Protein AF-A0A974PMJ9-F1 (afdb_monomer_lite)

Organism: NCBI:txid2528964

Foldseek 3Di:
DFLVVVVVVQPPDPPPPCPPPDDQDFDAAPDFLDQPDLSQWFKEKEFEQAQFFKWKKKKQDFQQAFAAPGDAADLLCCRNVVNSPQRAGEHFMKIWTWCLPNGQHHGAMWMKIDGQKFAFDDDPPCNYPRIGGRFPWIKMKMDRFSLLVCQQCVVFVVDPNWQTDGDVSGGYDMATDDDDDRHPGDRVRTTMGTADQDVLGHSGHNLRAIWMKIWHQWDFDHVVVVRGTRDRWIKIFGDPAFKDFFFKWKDFADPDLLFFIFTFQAARVLLLVLVCVQQVADPQRDQATLAKWFDQDQDPVVRATSRNRGGIMHGFLLNVLVCLLDVCSHPVDPPDGRIHDADVVRDLVSHRNLSNLLLVLLCLLAPPPNPPAPPPLNVLNPLQVVLQVVLLVLCCVQPDDPVFDDPQSQQDPPVRGGPSSSSSNCSLQQFGPFDQTPDDPGGDDCVSRPHGDDLQAFCPVRHCNVVSSVCLLVCCPQVVDDRSNHNTVQSCQRCPDVVVSHRNGLHASYDVCCSQSMDIGHHSYMYMYTRRCPPRSDNHHQFGAAADARLFFWAKEAEAAEPDPWFWAFKDWLDPDRPGGANDRRRDIHTDGLVRADPQRKIWTAIPVRDIAIKTQHFADPPDDTPDQGDDADAADPVQQDDCNGMGGDDPPQCQRSQWHFGFADDDVVVVDGTHTYTYTYHDD

Radius of gyration: 26.15 Å; chains: 1; bounding box: 67×54×85 Å

pLDDT: mean 83.74, std 14.85, range [25.0, 98.62]

Structure (mmCIF, N/CA/C/O backbone):
data_AF-A0A974PMJ9-F1
#
_entry.id   AF-A0A974PMJ9-F1
#
loop_
_atom_site.group_PDB
_atom_site.id
_atom_site.type_symbol
_atom_site.label_atom_id
_atom_site.label_alt_id
_atom_site.label_comp_id
_atom_site.label_asym_id
_atom_site.label_entity_id
_atom_site.label_seq_id
_atom_site.pdbx_PDB_ins_code
_atom_site.Cartn_x
_atom_site.Cartn_y
_atom_site.Cartn_z
_atom_site.occupancy
_atom_site.B_iso_or_equiv
_atom_site.auth_seq_id
_atom_site.auth_comp_id
_atom_site.auth_asym_id
_atom_site.auth_atom_id
_atom_site.pdbx_PDB_model_num
ATOM 1 N N . MET A 1 1 ? 7.672 10.305 19.015 1.00 33.34 1 MET A N 1
ATOM 2 C CA . MET A 1 1 ? 6.840 10.438 17.798 1.00 33.34 1 MET A CA 1
ATOM 3 C C . MET A 1 1 ? 6.333 9.052 17.461 1.00 33.34 1 MET A C 1
ATOM 5 O O . MET A 1 1 ? 7.142 8.137 17.442 1.00 33.34 1 MET A O 1
ATOM 9 N N . SER A 1 2 ? 5.028 8.879 17.260 1.00 25.70 2 SER A N 1
ATOM 10 C CA . SER A 1 2 ? 4.456 7.594 16.848 1.00 25.70 2 SER A CA 1
ATOM 11 C C . SER A 1 2 ? 5.084 7.100 15.539 1.00 25.70 2 SER A C 1
ATOM 13 O O . SER A 1 2 ? 5.298 7.917 14.642 1.00 25.70 2 SER A O 1
ATOM 15 N N . LEU A 1 3 ? 5.284 5.780 15.396 1.00 27.77 3 LEU A N 1
ATOM 16 C CA . LEU A 1 3 ? 5.570 5.104 14.118 1.00 27.77 3 LEU A CA 1
ATOM 17 C C . LEU A 1 3 ? 4.683 5.621 12.969 1.00 27.77 3 LEU A C 1
ATOM 19 O O . LEU A 1 3 ? 5.134 5.716 11.834 1.00 27.77 3 LEU A O 1
ATOM 23 N N . SER A 1 4 ? 3.448 6.030 13.276 1.00 28.48 4 SER A N 1
ATOM 24 C CA . SER A 1 4 ? 2.490 6.563 12.303 1.00 28.48 4 SER A CA 1
ATOM 25 C C . SER A 1 4 ? 2.822 7.975 11.804 1.00 28.48 4 SER A C 1
ATOM 27 O O . SER A 1 4 ? 2.380 8.345 10.727 1.00 28.48 4 SER A O 1
ATOM 29 N N . ALA A 1 5 ? 3.563 8.793 12.562 1.00 25.00 5 ALA A N 1
ATOM 30 C CA . ALA A 1 5 ? 3.736 10.221 12.268 1.00 25.00 5 ALA A CA 1
ATOM 31 C C . ALA A 1 5 ? 4.782 10.515 11.177 1.00 25.00 5 ALA A C 1
ATOM 33 O O . ALA A 1 5 ? 4.752 11.592 10.595 1.00 25.00 5 ALA A O 1
ATOM 34 N N . LEU A 1 6 ? 5.677 9.571 10.865 1.00 29.50 6 LEU A N 1
ATOM 35 C CA . LEU A 1 6 ? 6.638 9.722 9.762 1.00 29.50 6 LEU A CA 1
ATOM 36 C C . LEU A 1 6 ? 6.199 9.031 8.464 1.00 29.50 6 LEU A C 1
ATOM 38 O O . LEU A 1 6 ? 6.694 9.406 7.408 1.00 29.50 6 LEU A O 1
ATOM 42 N N . ALA A 1 7 ? 5.224 8.116 8.508 1.00 29.14 7 ALA A N 1
ATOM 43 C CA . ALA A 1 7 ? 4.474 7.728 7.308 1.00 29.14 7 ALA A CA 1
ATOM 44 C C . ALA A 1 7 ? 3.529 8.859 6.843 1.00 29.14 7 ALA A C 1
ATOM 46 O O . ALA A 1 7 ? 3.213 8.974 5.663 1.00 29.14 7 ALA A O 1
ATOM 47 N N . VAL A 1 8 ? 3.130 9.761 7.755 1.00 27.42 8 VAL A N 1
ATOM 48 C CA . VAL A 1 8 ? 2.312 10.947 7.432 1.00 27.42 8 VAL A CA 1
ATOM 49 C C . VAL A 1 8 ? 3.065 11.952 6.546 1.00 27.42 8 VAL A C 1
ATOM 51 O O . VAL A 1 8 ? 2.425 12.672 5.787 1.00 27.42 8 VAL A O 1
ATOM 54 N N . ALA A 1 9 ? 4.404 11.964 6.551 1.00 25.33 9 ALA A N 1
ATOM 55 C CA . ALA A 1 9 ? 5.191 12.898 5.739 1.00 25.33 9 ALA A CA 1
ATOM 56 C C . ALA A 1 9 ? 5.302 12.515 4.246 1.00 25.33 9 ALA A C 1
ATOM 58 O O . ALA A 1 9 ? 5.808 13.312 3.460 1.00 25.33 9 ALA A O 1
ATOM 59 N N . SER A 1 10 ? 4.805 11.343 3.832 1.00 27.66 10 SER A N 1
ATOM 60 C CA . SER A 1 10 ? 4.672 10.968 2.413 1.00 27.66 10 SER A CA 1
ATOM 61 C C . SER A 1 10 ? 3.227 10.689 1.977 1.00 27.66 10 SER A C 1
ATOM 63 O O . SER A 1 10 ? 2.996 10.401 0.809 1.00 27.66 10 SER A O 1
ATOM 65 N N . LEU A 1 11 ? 2.243 10.840 2.873 1.00 28.69 11 LEU A N 1
ATOM 66 C CA . LEU A 1 11 ? 0.809 10.731 2.553 1.00 28.69 11 LEU A CA 1
ATOM 67 C C . LEU A 1 11 ? 0.179 12.059 2.090 1.00 28.69 11 LEU A C 1
ATOM 69 O O . LEU A 1 11 ? -0.988 12.095 1.702 1.00 28.69 11 LEU A O 1
ATOM 73 N N . SER A 1 12 ? 0.936 13.161 2.051 1.00 25.16 12 SER A N 1
ATOM 74 C CA . SER A 1 12 ? 0.500 14.427 1.446 1.00 25.16 12 SER A CA 1
ATOM 75 C C . SER A 1 12 ? 0.789 14.456 -0.052 1.00 25.16 12 SER A C 1
ATOM 77 O O . SER A 1 12 ? 1.528 15.294 -0.558 1.00 25.16 12 SER A O 1
ATOM 79 N N . THR A 1 13 ? 0.245 13.476 -0.748 1.00 29.31 13 THR A N 1
ATOM 80 C CA . THR A 1 13 ? -0.322 13.562 -2.087 1.00 29.31 13 THR A CA 1
ATOM 81 C C . THR A 1 13 ? -0.746 12.132 -2.365 1.00 29.31 13 THR A C 1
ATOM 83 O O . THR A 1 13 ? 0.064 11.284 -2.720 1.00 29.31 13 THR A O 1
ATOM 86 N N . PHE A 1 14 ? -2.053 11.872 -2.311 1.00 32.31 14 PHE A N 1
ATOM 87 C CA . PHE A 1 14 ? -2.606 11.149 -3.442 1.00 32.31 14 PHE A CA 1
ATOM 88 C C . PHE A 1 14 ? -2.169 11.980 -4.649 1.00 32.31 14 PHE A C 1
ATOM 90 O O . PHE A 1 14 ? -2.855 12.916 -5.060 1.00 32.31 14 PHE A O 1
ATOM 97 N N . ALA A 1 15 ? -0.981 11.693 -5.183 1.00 27.45 15 ALA A N 1
ATOM 98 C CA . ALA A 1 15 ? -0.789 11.776 -6.598 1.00 27.45 15 ALA A CA 1
ATOM 99 C C . ALA A 1 15 ? -1.815 10.760 -7.075 1.00 27.45 15 ALA A C 1
ATOM 101 O O . ALA A 1 15 ? -1.543 9.572 -7.227 1.00 27.45 15 ALA A O 1
ATOM 102 N N . SER A 1 16 ? -3.057 11.249 -7.218 1.00 29.22 16 SER A N 1
ATOM 103 C CA . SER A 1 16 ? -3.923 10.836 -8.290 1.00 29.22 16 SER A CA 1
ATOM 104 C C . SER A 1 16 ? -2.959 10.492 -9.391 1.00 29.22 16 SER A C 1
ATOM 106 O O . SER A 1 16 ? -2.152 11.363 -9.746 1.00 29.22 16 SER A O 1
ATOM 108 N N . VAL A 1 17 ? -2.975 9.241 -9.844 1.00 27.73 17 VAL A N 1
ATOM 109 C CA . VAL A 1 17 ? -2.423 8.934 -11.146 1.00 27.73 17 VAL A CA 1
ATOM 110 C C . VAL A 1 17 ? -2.907 10.095 -11.987 1.00 27.73 17 VAL A C 1
ATOM 112 O O . VAL A 1 17 ? -4.110 10.249 -12.219 1.00 27.73 17 VAL A O 1
ATOM 115 N N . ALA A 1 18 ? -1.986 10.980 -12.342 1.00 28.00 18 ALA A N 1
ATOM 116 C CA . ALA A 1 18 ? -2.193 11.886 -13.422 1.00 28.00 18 ALA A CA 1
ATOM 117 C C . ALA A 1 18 ? -2.101 10.964 -14.643 1.00 28.00 18 ALA A C 1
ATOM 119 O O . ALA A 1 18 ? -1.227 11.109 -15.484 1.00 28.00 18 ALA A O 1
ATOM 120 N N . ASN A 1 19 ? -3.048 10.016 -14.763 1.00 28.28 19 ASN A N 1
ATOM 121 C CA . ASN A 1 19 ? -3.855 9.988 -15.959 1.00 28.28 19 ASN A CA 1
ATOM 122 C C . ASN A 1 19 ? -4.137 11.454 -16.167 1.00 28.28 19 ASN A C 1
ATOM 124 O O . ASN A 1 19 ? -4.793 12.046 -15.302 1.00 28.28 19 ASN A O 1
ATOM 128 N N . ALA A 1 20 ? -3.445 12.034 -17.150 1.00 31.94 20 ALA A N 1
ATOM 129 C CA . ALA A 1 20 ? -3.563 13.425 -17.518 1.00 31.94 20 ALA A CA 1
ATOM 130 C C . ALA A 1 20 ? -4.983 13.848 -17.167 1.00 31.94 20 ALA A C 1
ATOM 132 O O . ALA A 1 20 ? -5.931 13.185 -17.597 1.00 31.94 20 ALA A O 1
ATOM 133 N N . ALA A 1 21 ? -5.118 14.811 -16.253 1.00 35.41 21 ALA A N 1
ATOM 134 C CA . ALA A 1 21 ? -6.403 15.404 -15.947 1.00 35.41 21 ALA A CA 1
ATOM 135 C C . ALA A 1 21 ? -6.834 16.155 -17.215 1.00 35.41 21 ALA A C 1
ATOM 137 O O . ALA A 1 21 ? -6.768 17.373 -17.285 1.00 35.41 21 ALA A O 1
ATOM 138 N N . GLU A 1 22 ? -7.157 15.398 -18.261 1.00 41.56 22 GLU A N 1
ATOM 139 C CA . GLU A 1 22 ? -7.994 15.796 -19.363 1.00 41.56 22 GLU A CA 1
ATOM 140 C C . GLU A 1 22 ? -9.309 16.185 -18.711 1.00 41.56 22 GLU A C 1
ATOM 142 O O . GLU A 1 22 ? -9.918 15.349 -18.042 1.00 41.56 22 GLU A O 1
ATOM 147 N N . ASP A 1 23 ? -9.645 17.470 -18.819 1.00 51.12 23 ASP A N 1
ATOM 148 C CA . ASP A 1 23 ? -10.961 18.109 -18.731 1.00 51.12 23 ASP A CA 1
ATOM 149 C C . ASP A 1 23 ? -12.132 17.220 -18.271 1.00 51.12 23 ASP A C 1
ATOM 151 O O . ASP A 1 23 ? -13.152 17.095 -18.953 1.00 51.12 23 ASP A O 1
ATOM 155 N N . LYS A 1 24 ? -12.042 16.603 -17.087 1.00 59.19 24 LYS A N 1
ATOM 156 C CA . LYS A 1 24 ? -13.199 15.938 -16.498 1.00 59.19 24 LYS A CA 1
ATOM 157 C C . LYS A 1 24 ? -14.135 17.042 -16.020 1.00 59.19 24 LYS A C 1
ATOM 159 O O . LYS A 1 24 ? -13.721 17.848 -15.179 1.00 59.19 24 LYS A O 1
ATOM 164 N N . PRO A 1 25 ? -15.375 17.114 -16.534 1.00 73.19 25 PRO A N 1
ATOM 165 C CA . PRO A 1 25 ? -16.321 18.117 -16.082 1.00 73.19 25 PRO A CA 1
ATOM 166 C C . PRO A 1 25 ? -16.543 17.946 -14.578 1.00 73.19 25 PRO A C 1
ATOM 168 O O . PRO A 1 25 ? -16.675 16.827 -14.080 1.00 73.19 25 PRO A O 1
ATOM 171 N N . GLY A 1 26 ? -16.547 19.063 -13.851 1.00 80.31 26 GLY A N 1
ATOM 172 C CA . GLY A 1 26 ? -16.771 19.045 -12.412 1.00 80.31 26 GLY A CA 1
ATOM 173 C C . GLY A 1 26 ? -18.126 18.435 -12.063 1.00 80.31 26 GLY A C 1
ATOM 174 O O . GLY A 1 26 ? -19.125 18.689 -12.736 1.00 80.31 26 GLY A O 1
ATOM 175 N N . ILE A 1 27 ? -18.160 17.645 -10.995 1.00 85.25 27 ILE A N 1
ATOM 176 C CA . ILE A 1 27 ? -19.386 17.038 -10.477 1.00 85.25 27 ILE A CA 1
ATOM 177 C C . ILE A 1 27 ? -20.014 17.995 -9.461 1.00 85.25 27 ILE A C 1
ATOM 179 O O . ILE A 1 27 ? -19.331 18.538 -8.589 1.00 85.25 27 ILE A O 1
ATOM 183 N N . ALA A 1 28 ? -21.325 18.207 -9.575 1.00 83.00 28 ALA A N 1
ATOM 184 C CA . ALA A 1 28 ? -22.074 18.984 -8.598 1.00 83.00 28 ALA A CA 1
ATOM 185 C C . ALA A 1 28 ? -22.204 18.205 -7.277 1.00 83.00 28 ALA A C 1
ATOM 187 O O . ALA A 1 28 ? -22.430 16.992 -7.299 1.00 83.00 28 ALA A O 1
ATOM 188 N N . PRO A 1 29 ? -22.089 18.875 -6.123 1.00 80.50 29 PRO A N 1
ATOM 189 C CA . PRO A 1 29 ? -22.252 18.201 -4.850 1.00 80.50 29 PRO A CA 1
ATOM 190 C C . PRO A 1 29 ? -23.703 17.740 -4.621 1.00 80.50 29 PRO A C 1
ATOM 192 O O . PRO A 1 29 ? -24.608 18.542 -4.864 1.00 80.50 29 PRO A O 1
ATOM 195 N N . PRO A 1 30 ? -23.970 16.507 -4.124 1.00 78.44 30 PRO A N 1
ATOM 196 C CA . PRO A 1 30 ? -25.289 16.162 -3.609 1.00 78.44 30 PRO A CA 1
ATOM 197 C C . PRO A 1 30 ? -25.786 17.151 -2.553 1.00 78.44 30 PRO A C 1
ATOM 199 O O . PRO A 1 30 ? -25.034 17.643 -1.707 1.00 78.44 30 PRO A O 1
ATOM 202 N N . ASN A 1 31 ? -27.086 17.434 -2.607 1.00 79.94 31 ASN A N 1
ATOM 203 C CA . ASN A 1 31 ? -27.735 18.350 -1.683 1.00 79.94 31 ASN A CA 1
ATOM 204 C C . ASN A 1 31 ? -28.024 17.642 -0.351 1.00 79.94 31 ASN A C 1
ATOM 206 O O . ASN A 1 31 ? -28.977 16.880 -0.250 1.00 79.94 31 ASN A O 1
ATOM 210 N N . CYS A 1 32 ? -27.208 17.909 0.670 1.00 78.56 32 CYS A N 1
ATOM 211 C CA . CYS A 1 32 ? -27.270 17.224 1.966 1.00 78.56 32 CYS A CA 1
ATOM 212 C C . CYS A 1 32 ? -27.971 18.020 3.064 1.00 78.56 32 CYS A C 1
ATOM 214 O O . CYS A 1 32 ? -27.497 18.093 4.200 1.00 78.56 32 CYS A O 1
ATOM 216 N N . THR A 1 33 ? -29.110 18.624 2.722 1.00 68.31 33 THR A N 1
ATOM 217 C CA . THR A 1 33 ? -29.918 19.400 3.668 1.00 68.31 33 THR A CA 1
ATOM 218 C C . THR A 1 33 ? -30.803 18.540 4.570 1.00 68.31 33 THR A C 1
ATOM 220 O O . THR A 1 33 ? -31.127 18.997 5.667 1.00 68.31 33 THR A O 1
ATOM 223 N N . ALA A 1 34 ? -31.170 17.309 4.175 1.00 67.19 34 ALA A N 1
ATOM 224 C CA . ALA A 1 34 ? -31.968 16.419 5.020 1.00 67.19 34 ALA A CA 1
ATOM 225 C C . ALA A 1 34 ? -31.144 15.233 5.584 1.00 67.19 34 ALA A C 1
ATOM 227 O O . ALA A 1 34 ? -30.323 14.641 4.882 1.00 67.19 34 ALA A O 1
ATOM 228 N N . PRO A 1 35 ? -31.390 14.789 6.836 1.00 63.84 35 PRO A N 1
ATOM 229 C CA . PRO A 1 35 ? -30.637 13.695 7.478 1.00 63.84 35 PRO A CA 1
ATOM 230 C C . PRO A 1 35 ? -30.739 12.307 6.809 1.00 63.84 35 PRO A C 1
ATOM 232 O O . PRO A 1 35 ? -30.082 11.355 7.241 1.00 63.84 35 PRO A O 1
ATOM 235 N N . ASN A 1 36 ? -31.606 12.145 5.805 1.00 68.75 36 ASN A N 1
ATOM 236 C CA . ASN A 1 36 ? -31.939 10.856 5.192 1.00 68.75 36 ASN A CA 1
ATOM 237 C C . ASN A 1 36 ? -31.764 10.822 3.668 1.00 68.75 36 ASN A C 1
ATOM 239 O O . ASN A 1 36 ? -32.144 9.825 3.051 1.00 68.75 36 ASN A O 1
ATOM 243 N N . ASP A 1 37 ? -31.164 11.851 3.072 1.00 77.50 37 ASP A N 1
ATOM 244 C CA . ASP A 1 37 ? -30.918 11.885 1.631 1.00 77.50 37 ASP A CA 1
ATOM 245 C C . ASP A 1 37 ? -29.908 10.799 1.252 1.00 77.50 37 ASP A C 1
ATOM 247 O O . ASP A 1 37 ? -28.755 10.826 1.675 1.00 77.50 37 ASP A O 1
ATOM 251 N N . LYS A 1 38 ? -30.346 9.796 0.480 1.00 78.38 38 LYS A N 1
ATOM 252 C CA . LYS A 1 38 ? -29.521 8.618 0.151 1.00 78.38 38 LYS A CA 1
ATOM 253 C C . LYS A 1 38 ? -28.224 8.986 -0.567 1.00 78.38 38 LYS A C 1
ATOM 255 O O . LYS A 1 38 ? -27.215 8.327 -0.351 1.00 78.38 38 LYS A O 1
ATOM 260 N N . GLU A 1 39 ? -28.251 10.037 -1.377 1.00 82.62 39 GLU A N 1
ATOM 261 C CA . GLU A 1 39 ? -27.092 10.538 -2.127 1.00 82.62 39 GLU A CA 1
ATOM 262 C C . GLU A 1 39 ? -25.995 11.107 -1.216 1.00 82.62 39 GLU A C 1
ATOM 264 O O . GLU A 1 39 ? -24.835 11.183 -1.610 1.00 82.62 39 GLU A O 1
ATOM 269 N N . CYS A 1 40 ? -26.340 11.439 0.030 1.00 87.88 40 CYS A N 1
ATOM 270 C CA . CYS A 1 40 ? -25.416 11.963 1.031 1.00 87.88 40 CYS A CA 1
ATOM 271 C C . CYS A 1 40 ? -24.707 10.883 1.831 1.00 87.88 40 CYS A C 1
ATOM 273 O O . CYS A 1 40 ? -23.976 11.213 2.763 1.00 87.88 40 CYS A O 1
ATOM 275 N N . TYR A 1 41 ? -24.940 9.609 1.517 1.00 92.56 41 TYR A N 1
ATOM 276 C CA . TYR A 1 41 ? -24.408 8.492 2.272 1.00 92.56 41 TYR A CA 1
ATOM 277 C C . TYR A 1 41 ? -23.743 7.457 1.379 1.00 92.56 41 TYR A C 1
ATOM 279 O O . TYR A 1 41 ? -24.242 7.102 0.313 1.00 92.56 41 TYR A O 1
ATOM 287 N N . LYS A 1 42 ? -22.665 6.881 1.901 1.00 94.62 42 LYS A N 1
ATOM 288 C CA . LYS A 1 42 ? -22.094 5.630 1.406 1.00 94.62 42 LYS A CA 1
ATOM 289 C C . LYS A 1 42 ? -21.959 4.634 2.544 1.00 94.62 42 LYS A C 1
ATOM 291 O O . LYS A 1 42 ? -21.797 5.012 3.700 1.00 94.62 42 LYS A O 1
ATOM 296 N N . GLU A 1 43 ? -22.082 3.354 2.232 1.00 96.00 43 GLU A N 1
ATOM 297 C CA . GLU A 1 43 ? -22.039 2.282 3.227 1.00 96.00 43 GLU A CA 1
ATOM 298 C C . GLU A 1 43 ? -20.605 1.766 3.419 1.00 96.00 43 GLU A C 1
ATOM 300 O O . GLU A 1 43 ? -19.891 1.521 2.454 1.00 96.00 43 GLU A O 1
ATOM 305 N N . ILE A 1 44 ? -20.191 1.536 4.663 1.00 98.00 44 ILE A N 1
ATOM 306 C CA . ILE A 1 44 ? -19.071 0.650 4.991 1.00 98.00 44 ILE A CA 1
ATOM 307 C C . ILE A 1 44 ? -19.634 -0.605 5.635 1.00 98.00 44 ILE A C 1
ATOM 309 O O . ILE A 1 44 ? -20.282 -0.537 6.681 1.00 98.00 44 ILE A O 1
ATOM 313 N N . ARG A 1 45 ? -19.377 -1.750 5.008 1.00 97.94 45 ARG A N 1
ATOM 314 C CA . ARG A 1 45 ? -19.862 -3.062 5.429 1.00 97.94 45 ARG A CA 1
ATOM 315 C C . ARG A 1 45 ? -18.698 -3.936 5.865 1.00 97.94 45 ARG A C 1
ATOM 317 O O . ARG A 1 45 ? -17.887 -4.333 5.039 1.00 97.94 45 ARG A O 1
ATOM 324 N N . ILE A 1 46 ? -18.641 -4.279 7.145 1.00 98.62 46 ILE A N 1
ATOM 325 C CA . ILE A 1 46 ? -17.607 -5.157 7.702 1.00 98.62 46 ILE A CA 1
ATOM 326 C C . ILE A 1 46 ? -18.218 -6.536 7.930 1.00 98.62 46 ILE A C 1
ATOM 328 O O . ILE A 1 46 ? -19.149 -6.673 8.722 1.00 98.62 46 ILE A O 1
ATOM 332 N N . VAL A 1 47 ? -17.703 -7.550 7.241 1.00 98.38 47 VAL A N 1
ATOM 333 C CA . VAL A 1 47 ? -18.176 -8.938 7.289 1.00 98.38 47 VAL A CA 1
ATOM 334 C C . VAL A 1 47 ? -17.142 -9.793 8.011 1.00 98.38 47 VAL A C 1
ATOM 336 O O . VAL A 1 47 ? -15.980 -9.854 7.602 1.00 98.38 47 VAL A O 1
ATOM 339 N N . ASN A 1 48 ? -17.554 -10.464 9.087 1.00 98.62 48 ASN A N 1
ATOM 340 C CA . ASN A 1 48 ? -16.661 -11.314 9.863 1.00 98.62 48 ASN A CA 1
ATOM 341 C C . ASN A 1 48 ? -16.795 -12.787 9.448 1.00 98.62 48 ASN A C 1
ATOM 343 O O . ASN A 1 48 ? -17.720 -13.484 9.869 1.00 98.62 48 ASN A O 1
ATOM 347 N N . ASN A 1 49 ? -15.819 -13.276 8.684 1.00 98.50 49 ASN A N 1
ATOM 348 C CA . ASN A 1 49 ? -15.728 -14.681 8.276 1.00 98.50 49 ASN A CA 1
ATOM 349 C C . ASN A 1 49 ? -14.786 -15.498 9.173 1.00 98.50 49 ASN A C 1
ATOM 351 O O . ASN A 1 49 ? -14.553 -16.681 8.926 1.00 98.50 49 ASN A O 1
ATOM 355 N N . THR A 1 50 ? -14.251 -14.881 10.227 1.00 97.69 50 THR A N 1
ATOM 356 C CA . THR A 1 50 ? -13.346 -15.523 11.179 1.00 97.69 50 THR A CA 1
ATOM 357 C C . THR A 1 50 ? -14.111 -16.376 12.198 1.00 97.69 50 THR A C 1
ATOM 359 O O . THR A 1 50 ? -15.334 -16.311 12.318 1.00 97.69 50 THR A O 1
ATOM 362 N N . ASN A 1 51 ? -13.378 -17.177 12.976 1.00 95.88 51 ASN A N 1
ATOM 363 C CA . ASN A 1 51 ? -13.938 -17.910 14.115 1.00 95.88 51 ASN A CA 1
ATOM 364 C C . ASN A 1 51 ? -13.998 -17.084 15.415 1.00 95.88 51 ASN A C 1
ATOM 366 O O . ASN A 1 51 ? -14.530 -17.571 16.410 1.00 95.88 51 ASN A O 1
ATOM 370 N N . ALA A 1 52 ? -13.459 -15.863 15.416 1.00 95.56 52 ALA A N 1
ATOM 371 C CA . ALA A 1 52 ? -13.399 -14.972 16.571 1.00 95.56 52 ALA A CA 1
ATOM 372 C C . ALA A 1 52 ? -14.326 -13.762 16.380 1.00 95.56 52 ALA A C 1
ATOM 374 O O . ALA A 1 52 ? -14.924 -13.577 15.321 1.00 95.56 52 ALA A O 1
ATOM 375 N N . THR A 1 53 ? -14.461 -12.931 17.410 1.00 97.94 53 THR A N 1
ATOM 376 C CA . THR A 1 53 ? -15.130 -11.631 17.288 1.00 97.94 53 THR A CA 1
ATOM 377 C C . THR A 1 53 ? -14.177 -10.624 16.653 1.00 97.94 53 THR A C 1
ATOM 379 O O . THR A 1 53 ? -13.020 -10.531 17.057 1.00 97.94 53 THR A O 1
ATOM 382 N N . VAL A 1 54 ? -14.674 -9.853 15.687 1.00 98.38 54 VAL A N 1
ATOM 383 C CA . VAL A 1 54 ? -13.945 -8.745 15.061 1.00 98.38 54 VAL A CA 1
ATOM 384 C C . VAL A 1 54 ? -14.484 -7.418 15.582 1.00 98.38 54 VAL A C 1
ATOM 386 O O . VAL A 1 54 ? -15.683 -7.265 15.817 1.00 98.38 54 VAL A O 1
ATOM 389 N N . TYR A 1 55 ? -13.596 -6.445 15.731 1.00 98.25 55 TYR A N 1
ATOM 390 C CA . TYR A 1 55 ? -13.911 -5.071 16.096 1.00 98.25 55 TYR A CA 1
ATOM 391 C C . TYR A 1 55 ? -13.360 -4.129 15.041 1.00 98.25 55 TYR A C 1
ATOM 393 O O . TYR A 1 55 ? -12.343 -4.425 14.408 1.00 98.25 55 TYR A O 1
ATOM 401 N N . ALA A 1 56 ? -14.013 -2.984 14.870 1.00 97.81 56 ALA A N 1
ATOM 402 C CA . ALA A 1 56 ? -13.600 -2.018 13.871 1.00 97.81 56 ALA A CA 1
ATOM 403 C C . ALA A 1 56 ? -13.672 -0.581 14.373 1.00 97.81 56 ALA A C 1
ATOM 405 O O . ALA A 1 56 ? -14.545 -0.206 15.161 1.00 97.81 56 ALA A O 1
ATOM 406 N N . ILE A 1 57 ? -12.760 0.224 13.844 1.00 96.31 57 ILE A N 1
ATOM 407 C CA . ILE A 1 57 ? -12.780 1.676 13.948 1.00 96.31 57 ILE A CA 1
ATOM 408 C C . ILE A 1 57 ? -12.782 2.242 12.535 1.00 96.31 57 ILE A C 1
ATOM 410 O O . ILE A 1 57 ? -11.914 1.887 11.741 1.00 96.31 57 ILE A O 1
ATOM 414 N N . ILE A 1 58 ? -13.712 3.147 12.242 1.00 96.38 58 ILE A N 1
ATOM 415 C CA . ILE A 1 58 ? -13.695 3.973 11.031 1.00 96.38 58 ILE A CA 1
ATOM 416 C C . ILE A 1 58 ? -13.169 5.354 11.423 1.00 96.38 58 ILE A C 1
ATOM 418 O O . ILE A 1 58 ? -13.678 5.960 12.365 1.00 96.38 58 ILE A O 1
ATOM 422 N N . GLN A 1 59 ? -12.162 5.848 10.712 1.00 92.81 59 GLN A N 1
ATOM 423 C CA . GLN A 1 59 ? -11.534 7.144 10.950 1.00 92.81 59 GLN A CA 1
ATOM 424 C C . GLN A 1 59 ? -11.912 8.148 9.859 1.00 92.81 59 GLN A C 1
ATOM 426 O O . GLN A 1 59 ? -11.661 7.882 8.688 1.00 92.81 59 GLN A O 1
ATOM 431 N N . GLY A 1 60 ? -12.405 9.319 10.263 1.00 89.38 60 GLY A N 1
ATOM 432 C CA . GLY A 1 60 ? -12.304 10.561 9.494 1.00 89.38 60 GLY A CA 1
ATOM 433 C C . GLY A 1 60 ? -10.991 11.253 9.857 1.00 89.38 60 GLY A C 1
ATOM 434 O O . GLY A 1 60 ? -10.694 11.423 11.044 1.00 89.38 60 GLY A O 1
ATOM 435 N N . SER A 1 61 ? -10.170 11.563 8.858 1.00 85.62 61 SER A N 1
ATOM 436 C CA . SER A 1 61 ? -8.783 11.985 9.069 1.00 85.62 61 SER A CA 1
ATOM 437 C C . SER A 1 61 ? -8.643 13.495 9.217 1.00 85.62 61 SER A C 1
ATOM 439 O O . SER A 1 61 ? -9.356 14.268 8.575 1.00 85.62 61 SER A O 1
ATOM 441 N N . ILE A 1 62 ? -7.653 13.904 10.009 1.00 82.88 62 ILE A N 1
ATOM 442 C CA . ILE A 1 62 ? -7.101 15.258 9.968 1.00 82.88 62 ILE A CA 1
ATOM 443 C C . ILE A 1 62 ? -6.712 15.634 8.529 1.00 82.88 62 ILE A C 1
ATOM 445 O O . ILE A 1 62 ? -6.144 14.820 7.799 1.00 82.88 62 ILE A O 1
ATOM 449 N N . GLN A 1 63 ? -6.983 16.878 8.127 1.00 77.62 63 GLN A N 1
ATOM 450 C CA . GLN A 1 63 ? -6.663 17.369 6.786 1.00 77.62 63 GLN A CA 1
ATOM 451 C C . GLN A 1 63 ? -5.524 18.379 6.877 1.00 77.62 63 GLN A C 1
ATOM 453 O O . GLN A 1 63 ? -5.680 19.485 7.391 1.00 77.62 63 GLN A O 1
ATOM 458 N N . LEU A 1 64 ? -4.354 17.965 6.390 1.00 70.50 64 LEU A N 1
ATOM 459 C CA . LEU A 1 64 ? -3.118 18.753 6.432 1.00 70.50 64 LEU A CA 1
ATOM 460 C C . LEU A 1 64 ? -2.835 19.500 5.117 1.00 70.50 64 LEU A C 1
ATOM 462 O O . LEU A 1 64 ? -1.785 20.122 4.985 1.00 70.50 64 LEU A O 1
ATOM 466 N N . THR A 1 65 ? -3.734 19.413 4.132 1.00 67.75 65 THR A N 1
ATOM 467 C CA . THR A 1 65 ? -3.548 20.027 2.810 1.00 67.75 65 THR A CA 1
ATOM 468 C C . THR A 1 65 ? -3.996 21.488 2.770 1.00 67.75 65 THR A C 1
ATOM 470 O O . THR A 1 65 ? -4.712 21.963 3.649 1.00 67.75 65 THR A O 1
ATOM 473 N N . GLU A 1 66 ? -3.589 22.207 1.724 1.00 67.62 66 GLU A N 1
ATOM 474 C CA . GLU A 1 66 ? -4.103 23.545 1.432 1.00 67.62 66 GLU A CA 1
ATOM 475 C C . GLU A 1 66 ? -5.545 23.470 0.908 1.00 67.62 66 GLU A C 1
ATOM 477 O O . GLU A 1 66 ? -5.907 22.566 0.147 1.00 67.62 66 GLU A O 1
ATOM 482 N N . ALA A 1 67 ? -6.363 24.434 1.320 1.00 82.69 67 ALA A N 1
ATOM 483 C CA . ALA A 1 67 ? -7.658 24.733 0.730 1.00 82.69 67 ALA A CA 1
ATOM 484 C C . ALA A 1 67 ? -7.490 25.817 -0.350 1.00 82.69 67 ALA A C 1
ATOM 486 O O . ALA A 1 67 ? -6.436 26.451 -0.462 1.00 82.69 67 ALA A O 1
ATOM 487 N N . MET A 1 68 ? -8.529 26.083 -1.143 1.00 85.19 68 MET A N 1
ATOM 488 C CA . MET A 1 68 ? -8.516 27.248 -2.033 1.00 85.19 68 MET A CA 1
ATOM 489 C C . MET A 1 68 ? -8.362 28.547 -1.229 1.00 85.19 68 MET A C 1
ATOM 491 O O . MET A 1 68 ? -8.784 28.620 -0.074 1.00 85.19 68 MET A O 1
ATOM 495 N N . ASN A 1 69 ? -7.824 29.585 -1.880 1.00 84.31 69 ASN A N 1
ATOM 496 C CA . ASN A 1 69 ? -7.561 30.917 -1.313 1.00 84.31 69 ASN A CA 1
ATOM 497 C C . ASN A 1 69 ? -6.413 30.976 -0.289 1.00 84.31 69 ASN A C 1
ATOM 499 O O . ASN A 1 69 ? -6.470 31.759 0.658 1.00 84.31 69 ASN A O 1
ATOM 503 N N . ASN A 1 70 ? -5.349 30.194 -0.509 1.00 81.69 70 ASN A N 1
ATOM 504 C CA . ASN A 1 70 ? -4.090 30.251 0.249 1.00 81.69 70 ASN A CA 1
ATOM 505 C C . ASN A 1 70 ? -4.276 30.108 1.768 1.00 81.69 70 ASN A C 1
ATOM 507 O O . ASN A 1 70 ? -3.660 30.832 2.554 1.00 81.69 70 ASN A O 1
ATOM 511 N N . CYS A 1 71 ? -5.136 29.185 2.194 1.00 84.19 71 CYS A N 1
ATOM 512 C CA . CYS A 1 71 ? -5.336 28.899 3.606 1.00 84.19 71 CYS A CA 1
ATOM 513 C C . CYS A 1 71 ? -5.286 27.404 3.912 1.00 84.19 71 CYS A C 1
ATOM 515 O O . CYS A 1 71 ? -5.458 26.555 3.041 1.00 84.19 71 CYS A O 1
ATOM 517 N N . ILE A 1 72 ? -5.047 27.089 5.183 1.00 81.81 72 ILE A N 1
ATOM 518 C CA . ILE A 1 72 ? -5.002 25.711 5.671 1.00 81.81 72 ILE A CA 1
ATOM 519 C C . ILE A 1 72 ? -6.428 25.231 5.922 1.00 81.81 72 ILE A C 1
ATOM 521 O O . ILE A 1 72 ? -7.161 25.831 6.716 1.00 81.81 72 ILE A O 1
ATOM 525 N N . GLY A 1 73 ? -6.790 24.122 5.287 1.00 84.75 73 GLY A N 1
ATOM 526 C CA . GLY A 1 73 ? -8.019 23.405 5.568 1.00 84.75 73 GLY A CA 1
ATOM 527 C C . GLY A 1 73 ? -8.426 22.490 4.426 1.00 84.75 73 GLY A C 1
ATOM 528 O O . GLY A 1 73 ? -7.574 21.964 3.715 1.00 84.75 73 GLY A O 1
ATOM 529 N N . ASP A 1 74 ? -9.721 22.258 4.266 1.00 87.44 74 ASP A N 1
ATOM 530 C CA . ASP A 1 74 ? -10.194 21.180 3.414 1.00 87.44 74 ASP A CA 1
ATOM 531 C C . ASP A 1 74 ? -10.909 21.677 2.153 1.00 87.44 74 ASP A C 1
ATOM 533 O O . ASP A 1 74 ? -12.046 22.160 2.183 1.00 87.44 74 ASP A O 1
ATOM 537 N N . VAL A 1 75 ? -10.231 21.512 1.014 1.00 87.44 75 VAL A N 1
ATOM 538 C CA . VAL A 1 75 ? -10.784 21.791 -0.318 1.00 87.44 75 VAL A CA 1
ATOM 539 C C . VAL A 1 75 ? -12.008 20.930 -0.625 1.00 87.44 75 VAL A C 1
ATOM 541 O O . VAL A 1 75 ? -12.902 21.365 -1.349 1.00 87.44 75 VAL A O 1
ATOM 544 N N . TRP A 1 76 ? -12.104 19.735 -0.044 1.00 87.88 76 TRP A N 1
ATOM 545 C CA . TRP A 1 76 ? -13.317 18.946 -0.158 1.00 87.88 76 TRP A CA 1
ATOM 546 C C . TRP A 1 76 ? -14.475 19.695 0.510 1.00 87.88 76 TRP A C 1
ATOM 548 O O . TRP A 1 76 ? -15.528 19.857 -0.111 1.00 87.88 76 TRP A O 1
ATOM 558 N N . LEU A 1 77 ? -14.287 20.218 1.735 1.00 89.62 77 LEU A N 1
ATOM 559 C CA . LEU A 1 77 ? -15.388 20.817 2.520 1.00 89.62 77 LEU A CA 1
ATOM 560 C C . LEU A 1 77 ? -15.863 22.100 1.856 1.00 89.62 77 LEU A C 1
ATOM 562 O O . LEU A 1 77 ? -17.065 22.358 1.794 1.00 89.62 77 LEU A O 1
ATOM 566 N N . GLN A 1 78 ? -14.935 22.838 1.249 1.00 89.75 78 GLN A N 1
ATOM 567 C CA . GLN A 1 78 ? -15.238 23.952 0.356 1.00 89.75 78 GLN A CA 1
ATOM 568 C C . GLN A 1 78 ? -16.197 23.570 -0.772 1.00 89.75 78 GLN A C 1
ATOM 570 O O . GLN A 1 78 ? -17.129 24.323 -1.068 1.00 89.75 78 GLN A O 1
ATOM 575 N N . ARG A 1 79 ? -15.979 22.417 -1.410 1.00 88.06 79 ARG A N 1
ATOM 576 C CA . ARG A 1 79 ? -16.801 21.958 -2.532 1.00 88.06 79 ARG A CA 1
ATOM 577 C C . ARG A 1 79 ? -18.133 21.385 -2.087 1.00 88.06 79 ARG A C 1
ATOM 579 O O . ARG A 1 79 ? -19.155 21.807 -2.622 1.00 88.06 79 ARG A O 1
ATOM 586 N N . ALA A 1 80 ? -18.159 20.495 -1.103 1.00 86.75 80 ALA A N 1
ATOM 587 C CA . ALA A 1 80 ? -19.413 19.874 -0.687 1.00 86.75 80 ALA A CA 1
ATOM 588 C C . ALA A 1 80 ? -20.370 20.844 0.017 1.00 86.75 80 ALA A C 1
ATOM 590 O O . ALA A 1 80 ? -21.582 20.684 -0.083 1.00 86.75 80 ALA A O 1
ATOM 591 N N . LEU A 1 81 ? -19.844 21.860 0.714 1.00 87.94 81 LEU A N 1
ATOM 592 C CA . LEU A 1 81 ? -20.653 22.909 1.347 1.00 87.94 81 LEU A CA 1
ATOM 593 C C . LEU A 1 81 ? -20.890 24.113 0.422 1.00 87.94 81 LEU A C 1
ATOM 595 O O . LEU A 1 81 ? -21.428 25.123 0.873 1.00 87.94 81 LEU A O 1
ATOM 599 N N . ALA A 1 82 ? -20.461 24.028 -0.844 1.00 88.50 82 ALA A N 1
ATOM 600 C CA . ALA A 1 82 ? -20.554 25.099 -1.836 1.00 88.50 82 ALA A CA 1
ATOM 601 C C . ALA A 1 82 ? -20.038 26.463 -1.321 1.00 88.50 82 ALA A C 1
ATOM 603 O O . ALA A 1 82 ? -20.592 27.517 -1.630 1.00 88.50 82 ALA A O 1
ATOM 604 N N . ASN A 1 83 ? -18.961 26.450 -0.529 1.00 89.69 83 ASN A N 1
ATOM 605 C CA . ASN A 1 83 ? -18.354 27.639 0.064 1.00 89.69 83 ASN A CA 1
ATOM 606 C C . ASN A 1 83 ? -16.839 27.657 -0.199 1.00 89.69 83 ASN A C 1
ATOM 608 O O . ASN A 1 83 ? -16.050 27.365 0.703 1.00 89.69 83 ASN A O 1
ATOM 612 N N . PRO A 1 84 ? -16.410 28.013 -1.425 1.00 87.25 84 PRO A N 1
ATOM 613 C CA . PRO A 1 84 ? -15.003 27.970 -1.817 1.00 87.25 84 PRO A CA 1
ATOM 614 C C . PRO A 1 84 ? -14.123 28.974 -1.063 1.00 87.25 84 PRO A C 1
ATOM 616 O O . PRO A 1 84 ? -12.906 28.853 -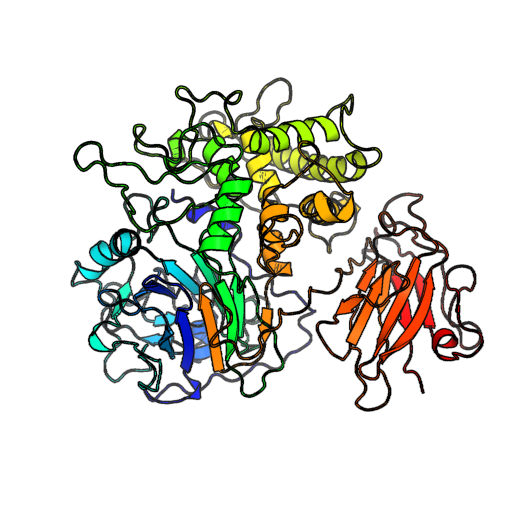1.107 1.00 87.25 84 PRO A O 1
ATOM 619 N N . THR A 1 85 ? -14.709 29.959 -0.378 1.00 88.25 85 THR A N 1
ATOM 620 C CA . THR A 1 85 ? -13.977 31.008 0.351 1.00 88.25 85 THR A CA 1
ATOM 621 C C . THR A 1 85 ? -13.632 30.646 1.792 1.00 88.25 85 THR A C 1
ATOM 623 O O . THR A 1 85 ? -12.735 31.250 2.375 1.00 88.25 85 THR A O 1
ATOM 626 N N . LYS A 1 86 ? -14.332 29.678 2.395 1.00 90.25 86 LYS A N 1
ATOM 627 C CA . LYS A 1 86 ? -14.106 29.273 3.787 1.00 90.25 86 LYS A CA 1
ATOM 628 C C . LYS A 1 86 ? -13.105 28.122 3.845 1.00 90.25 86 LYS A C 1
ATOM 630 O O . LYS A 1 86 ? -13.199 27.191 3.066 1.00 90.25 86 LYS A O 1
ATOM 635 N N . CYS A 1 87 ? -12.147 28.166 4.764 1.00 88.00 87 CYS A N 1
ATOM 636 C CA . CYS A 1 87 ? -11.035 27.208 4.771 1.00 88.00 87 CYS A CA 1
ATOM 637 C C . CYS A 1 87 ? -11.391 25.838 5.358 1.00 88.00 87 CYS A C 1
ATOM 639 O O . CYS A 1 87 ? -10.798 24.849 4.967 1.00 88.00 87 CYS A O 1
ATOM 641 N N . PHE A 1 88 ? -12.348 25.771 6.288 1.00 89.94 88 PHE A N 1
ATOM 642 C CA . PHE A 1 88 ? -12.725 24.538 6.997 1.00 89.94 88 PHE A CA 1
ATOM 643 C C . PHE A 1 88 ? -11.520 23.724 7.525 1.00 89.94 88 PHE A C 1
ATOM 645 O O . PHE A 1 88 ? -11.300 22.595 7.091 1.00 89.94 88 PHE A O 1
ATOM 652 N N . PRO A 1 89 ? -10.705 24.270 8.445 1.00 87.81 89 PRO A N 1
ATOM 653 C CA . PRO A 1 89 ? -9.568 23.528 8.971 1.00 87.81 89 PRO A CA 1
ATOM 654 C C . PRO A 1 89 ? -10.030 22.341 9.822 1.00 87.81 89 PRO A C 1
ATOM 656 O O . PRO A 1 89 ? -10.714 22.536 10.827 1.00 87.81 89 PRO A O 1
ATOM 659 N N . VAL A 1 90 ? -9.609 21.132 9.448 1.00 84.38 90 VAL A N 1
ATOM 660 C CA . VAL A 1 90 ? -9.806 19.890 10.212 1.00 84.38 90 VAL A CA 1
ATOM 661 C C . VAL A 1 90 ? -8.482 19.555 10.890 1.00 84.38 90 VAL A C 1
ATOM 663 O O . VAL A 1 90 ? -7.527 19.156 10.230 1.00 84.38 90 VAL A O 1
ATOM 666 N N . LYS A 1 91 ? -8.401 19.767 12.205 1.00 83.88 91 LYS A N 1
ATOM 667 C CA . LYS A 1 91 ? -7.182 19.653 13.026 1.00 83.88 91 LYS A CA 1
ATOM 668 C C . LYS A 1 91 ? -7.178 18.407 13.910 1.00 83.88 91 LYS A C 1
ATOM 670 O O . LYS A 1 91 ? -6.337 18.276 14.801 1.00 83.88 91 LYS A O 1
ATOM 675 N N . SER A 1 92 ? -8.146 17.514 13.758 1.00 84.50 92 SER A N 1
ATOM 676 C CA . SER A 1 92 ? -8.242 16.295 14.556 1.00 84.50 92 SER A CA 1
ATOM 677 C C . SER A 1 92 ? -8.693 15.114 13.719 1.00 84.50 92 SER A C 1
ATOM 679 O O . SER A 1 92 ? -9.437 15.273 12.759 1.00 84.50 92 SER A O 1
ATOM 681 N N . ASP A 1 93 ? -8.262 13.926 14.132 1.00 86.50 93 ASP A N 1
ATOM 682 C CA . ASP A 1 93 ? -8.890 12.684 13.701 1.00 86.50 93 ASP A CA 1
ATOM 683 C C . ASP A 1 93 ? -10.194 12.459 14.482 1.00 86.50 93 ASP A C 1
ATOM 685 O O . ASP A 1 93 ? -10.337 12.876 15.643 1.00 86.50 93 ASP A O 1
ATOM 689 N N . TYR A 1 94 ? -11.123 11.738 13.859 1.00 89.06 94 TYR A N 1
ATOM 690 C CA . TYR A 1 94 ? -12.419 11.370 14.423 1.00 89.06 94 TYR A CA 1
ATOM 691 C C . TYR A 1 94 ? -12.679 9.888 14.233 1.00 89.06 94 TYR A C 1
ATOM 693 O O . TYR A 1 94 ? -12.629 9.404 13.106 1.00 89.06 94 TYR A O 1
ATOM 701 N N . TYR A 1 95 ? -12.992 9.164 15.308 1.00 92.25 95 TYR A N 1
ATOM 702 C CA . TYR A 1 95 ? -13.287 7.732 15.232 1.00 92.25 95 TYR A CA 1
ATOM 703 C C . TYR A 1 95 ? -14.759 7.435 15.446 1.00 92.25 95 TYR A C 1
ATOM 705 O O . TYR A 1 95 ? -15.386 7.944 16.377 1.00 92.25 95 TYR A O 1
ATOM 713 N N . ILE A 1 96 ? -15.259 6.524 14.622 1.00 93.69 96 ILE A N 1
ATOM 714 C CA . ILE A 1 96 ? -16.477 5.763 14.848 1.00 93.69 96 ILE A CA 1
ATOM 715 C C . ILE A 1 96 ? -16.051 4.369 15.289 1.00 93.69 96 ILE A C 1
ATOM 717 O O . ILE A 1 96 ? -15.462 3.620 14.509 1.00 93.69 96 ILE A O 1
ATOM 721 N N . TYR A 1 97 ? -16.354 4.014 16.532 1.00 94.56 97 TYR A N 1
ATOM 722 C CA . TYR A 1 97 ? -16.171 2.645 17.005 1.00 94.56 97 TYR A CA 1
ATOM 723 C C . TYR A 1 97 ? -17.409 1.835 16.632 1.00 94.56 97 TYR A C 1
ATOM 725 O O . TYR A 1 97 ? -18.525 2.191 17.014 1.00 94.56 97 TYR A O 1
ATOM 733 N N . VAL A 1 98 ? -17.220 0.752 15.885 1.00 96.50 98 VAL A N 1
ATOM 734 C CA . VAL A 1 98 ? -18.317 -0.104 15.424 1.00 96.50 98 VAL A CA 1
ATOM 735 C C . VAL A 1 98 ? -18.467 -1.266 16.396 1.00 96.50 98 VAL A C 1
ATOM 737 O O . VAL A 1 98 ? -17.550 -2.074 16.540 1.00 96.50 98 VAL A O 1
ATOM 740 N N . ASN A 1 99 ? -19.619 -1.330 17.070 1.00 96.38 99 ASN A N 1
ATOM 741 C CA . ASN A 1 99 ? -19.929 -2.318 18.108 1.00 96.38 99 ASN A CA 1
ATOM 742 C C . ASN A 1 99 ? -18.785 -2.503 19.139 1.00 96.38 99 ASN A C 1
ATOM 744 O O . ASN A 1 99 ? -18.344 -3.630 19.363 1.00 96.38 99 ASN A O 1
ATOM 748 N N . PRO A 1 100 ? -18.237 -1.441 19.765 1.00 95.31 100 PRO A N 1
ATOM 749 C CA . PRO A 1 100 ? -17.073 -1.560 20.645 1.00 95.31 100 PRO A CA 1
ATOM 750 C C . PRO A 1 100 ? -17.259 -2.478 21.857 1.00 95.31 100 PRO A C 1
ATOM 752 O O . PRO A 1 100 ? -16.257 -2.886 22.445 1.00 95.31 100 PRO A O 1
ATOM 755 N N . LYS A 1 101 ? -18.500 -2.771 22.272 1.00 95.62 101 LYS A N 1
ATOM 756 C CA . LYS A 1 101 ? -18.786 -3.629 23.434 1.00 95.62 101 LYS A CA 1
ATOM 757 C C . LYS A 1 101 ? -19.191 -5.036 23.014 1.00 95.62 101 LYS A C 1
ATOM 759 O O . LYS A 1 101 ? -18.806 -6.002 23.666 1.00 95.62 101 LYS A O 1
ATOM 764 N N . THR A 1 102 ? -19.994 -5.148 21.960 1.00 96.06 102 THR A N 1
ATOM 765 C CA . THR A 1 102 ? -20.552 -6.429 21.496 1.00 96.06 102 THR A CA 1
ATOM 766 C C . THR A 1 102 ? -19.728 -7.098 20.398 1.00 96.06 102 THR A C 1
ATOM 768 O O . THR A 1 102 ? -19.766 -8.324 20.272 1.00 96.06 102 THR A O 1
ATOM 771 N N . GLY A 1 103 ? -18.955 -6.312 19.650 1.00 97.25 103 GLY A N 1
ATOM 772 C CA . GLY A 1 103 ? -18.196 -6.730 18.479 1.00 97.25 103 GLY A CA 1
ATOM 773 C C . GLY A 1 103 ? -19.071 -7.200 17.316 1.00 97.25 103 GLY A C 1
ATOM 774 O O . GLY A 1 103 ? -20.295 -7.058 17.316 1.00 97.25 103 GLY A O 1
ATOM 775 N N . ILE A 1 104 ? -18.417 -7.751 16.299 1.00 98.38 104 ILE A N 1
ATOM 776 C CA . ILE A 1 104 ? -19.031 -8.408 15.143 1.00 98.38 104 ILE A CA 1
ATOM 777 C C . ILE A 1 104 ? -18.686 -9.888 15.271 1.00 98.38 104 ILE A C 1
ATOM 779 O O . ILE A 1 104 ? -17.514 -10.249 15.149 1.00 98.38 104 ILE A O 1
ATOM 783 N N . LYS A 1 105 ? -19.650 -10.761 15.569 1.00 98.19 105 LYS A N 1
ATOM 784 C CA . LYS A 1 105 ? -19.373 -12.194 15.775 1.00 98.19 105 LYS A CA 1
ATOM 785 C C . LYS A 1 105 ? -19.213 -12.924 14.441 1.00 98.19 105 LYS A C 1
ATOM 787 O O . LYS A 1 105 ? -19.463 -12.371 13.372 1.00 98.19 105 LYS A O 1
ATOM 792 N N . LYS A 1 106 ? -18.795 -14.189 14.504 1.00 97.75 106 LYS A N 1
ATOM 793 C CA . LYS A 1 106 ? -18.677 -15.068 13.334 1.00 97.75 106 LYS A CA 1
ATOM 794 C C . LYS A 1 106 ? -19.964 -15.070 12.501 1.00 97.75 106 LYS A C 1
ATOM 796 O O . LYS A 1 106 ? -21.039 -15.350 13.026 1.00 97.75 106 LYS A O 1
ATOM 801 N N . GLY A 1 107 ? -19.826 -14.832 11.199 1.00 97.25 107 GLY A N 1
ATOM 802 C CA . GLY A 1 107 ? -20.929 -14.813 10.237 1.00 97.25 107 GLY A CA 1
ATOM 803 C C . GLY A 1 107 ? -21.819 -13.570 10.325 1.00 97.25 107 GLY A C 1
ATOM 804 O O . GLY A 1 107 ? -22.756 -13.438 9.539 1.00 97.25 107 GLY A O 1
ATOM 805 N N . GLU A 1 108 ? -21.543 -12.655 11.256 1.00 98.00 108 GLU A N 1
ATOM 806 C CA . GLU A 1 108 ? -22.242 -11.381 11.351 1.00 98.00 108 GLU A CA 1
ATOM 807 C C . GLU A 1 108 ? -21.585 -10.330 10.453 1.00 98.00 108 GLU A C 1
ATOM 809 O O . GLU A 1 108 ? -20.449 -10.439 9.981 1.00 98.00 108 GLU A O 1
ATOM 814 N N . THR A 1 109 ? -22.350 -9.280 10.200 1.00 98.25 109 THR A N 1
ATOM 815 C CA . THR A 1 109 ? -21.943 -8.100 9.452 1.00 98.25 109 THR A CA 1
ATOM 816 C C . THR A 1 109 ? -22.253 -6.868 10.292 1.00 98.25 109 THR A C 1
ATOM 818 O O . THR A 1 109 ? -23.255 -6.851 11.000 1.00 98.25 109 THR A O 1
ATOM 821 N N . ALA A 1 110 ? -21.442 -5.821 10.210 1.00 98.00 110 ALA A N 1
ATOM 822 C CA . ALA A 1 110 ? -21.830 -4.494 10.671 1.00 98.00 110 ALA A CA 1
ATOM 823 C C . ALA A 1 110 ? -21.767 -3.515 9.502 1.00 98.00 110 ALA A C 1
ATOM 825 O O . ALA A 1 110 ? -20.710 -3.319 8.902 1.00 98.00 110 ALA A O 1
ATOM 826 N N . SER A 1 111 ? -22.911 -2.914 9.190 1.00 97.62 111 SER A N 1
ATOM 827 C CA . SER A 1 111 ? -23.042 -1.912 8.136 1.00 97.62 111 SER A CA 1
ATOM 828 C C . SER A 1 111 ? -23.245 -0.524 8.731 1.00 97.62 111 SER A C 1
ATOM 830 O O . SER A 1 111 ? -24.216 -0.292 9.457 1.00 97.62 111 SER A O 1
ATOM 832 N N . VAL A 1 112 ? -22.361 0.409 8.387 1.00 97.12 112 VAL A N 1
ATOM 833 C CA . VAL A 1 112 ? -22.408 1.815 8.803 1.00 97.12 112 VAL A CA 1
ATOM 834 C C . VAL A 1 112 ? -22.617 2.689 7.571 1.00 97.12 112 VAL A C 1
ATOM 836 O O . VAL A 1 112 ? -21.819 2.664 6.643 1.00 97.12 112 VAL A O 1
ATOM 839 N N . MET A 1 113 ? -23.680 3.485 7.565 1.00 95.38 113 MET A N 1
ATOM 840 C CA . MET A 1 113 ? -23.896 4.545 6.586 1.00 95.38 113 MET A CA 1
ATOM 841 C C . MET A 1 113 ? -23.082 5.767 7.012 1.00 95.38 113 MET A C 1
ATOM 843 O O . MET A 1 113 ? -23.374 6.383 8.042 1.00 95.38 113 MET A O 1
ATOM 847 N N . LEU A 1 114 ? -22.075 6.119 6.219 1.00 94.38 114 LEU A N 1
ATOM 848 C CA . LEU A 1 114 ? -21.231 7.287 6.421 1.00 94.38 114 LEU A CA 1
ATOM 849 C C . LEU A 1 114 ? -21.749 8.470 5.610 1.00 94.38 114 LEU A C 1
ATOM 851 O O . LEU A 1 114 ? -21.870 8.355 4.386 1.00 94.38 114 LEU A O 1
ATOM 855 N N . PRO A 1 115 ? -22.066 9.591 6.273 1.00 92.19 115 PRO A N 1
ATOM 856 C CA . PRO A 1 115 ? -22.532 10.776 5.594 1.00 92.19 115 PRO A CA 1
ATOM 857 C C . PRO A 1 115 ? -21.375 11.440 4.857 1.00 92.19 115 PRO A C 1
ATOM 859 O O . PRO A 1 115 ? -20.211 11.157 5.135 1.00 92.19 115 PRO A O 1
ATOM 862 N N . TRP A 1 116 ? -21.700 12.350 3.950 1.00 87.94 116 TRP A N 1
ATOM 863 C CA . TRP A 1 116 ? -20.687 13.062 3.193 1.00 87.94 116 TRP A CA 1
ATOM 864 C C . TRP A 1 116 ? -19.785 13.907 4.102 1.00 87.94 116 TRP A C 1
ATOM 866 O O . TRP A 1 116 ? -18.567 13.767 4.106 1.00 87.94 116 TRP A O 1
ATOM 876 N N . TRP A 1 117 ? -20.415 14.693 4.967 1.00 90.38 117 TRP A N 1
ATOM 877 C CA . TRP A 1 117 ? -19.794 15.438 6.055 1.00 90.38 117 TRP A CA 1
ATOM 878 C C . TRP A 1 117 ? -20.663 15.316 7.310 1.00 90.38 117 TRP A C 1
ATOM 880 O O . TRP A 1 117 ? -21.821 14.903 7.244 1.00 90.38 117 TRP A O 1
ATOM 890 N N . THR A 1 118 ? -20.142 15.692 8.474 1.00 89.00 118 THR A N 1
ATOM 891 C CA . THR A 1 118 ? -20.959 15.852 9.691 1.00 89.00 118 THR A CA 1
ATOM 892 C C . THR A 1 118 ? -20.639 17.167 10.368 1.00 89.00 118 THR A C 1
ATOM 894 O O . THR A 1 118 ? -19.476 17.426 10.653 1.00 89.00 118 THR A O 1
ATOM 897 N N . LYS A 1 119 ? -21.662 17.977 10.661 1.00 87.19 119 LYS A N 1
ATOM 898 C CA . LYS A 1 119 ? -21.516 19.212 11.437 1.00 87.19 119 LYS A CA 1
ATOM 899 C C . LYS A 1 119 ? -21.514 18.914 12.935 1.00 87.19 119 LYS A C 1
ATOM 901 O O . LYS A 1 119 ? -22.360 18.160 13.421 1.00 87.19 119 LYS A O 1
ATOM 906 N N . LEU A 1 120 ? -20.592 19.525 13.666 1.00 84.25 120 LEU A N 1
ATOM 907 C CA . LEU A 1 120 ? -20.360 19.259 15.085 1.00 84.25 120 LEU A CA 1
ATOM 908 C C . LEU A 1 120 ? -20.918 20.387 15.972 1.00 84.25 120 LEU A C 1
ATOM 910 O O . LEU A 1 120 ? -20.703 21.563 15.6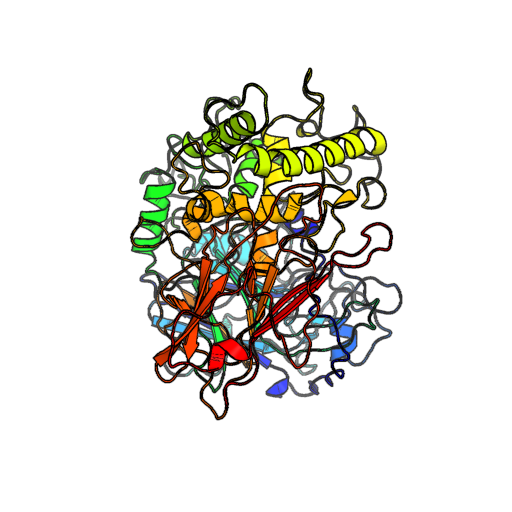94 1.00 84.25 120 LEU A O 1
ATOM 914 N N . ASP A 1 121 ? -21.634 20.030 17.047 1.00 70.06 121 ASP A N 1
ATOM 915 C CA . ASP A 1 121 ? -22.393 20.981 17.893 1.00 70.06 121 ASP A CA 1
ATOM 916 C C . ASP A 1 121 ? -21.551 21.676 18.972 1.00 70.06 121 ASP A C 1
ATOM 918 O O . ASP A 1 121 ? -21.951 22.671 19.571 1.00 70.06 121 ASP A O 1
ATOM 922 N N . GLN A 1 122 ? -20.347 21.165 19.235 1.00 60.81 122 GLN A N 1
ATOM 923 C CA . GLN A 1 122 ? -19.546 21.572 20.390 1.00 60.81 122 GLN A CA 1
ATOM 924 C C . GLN A 1 122 ? -18.056 21.632 20.080 1.00 60.81 122 GLN A C 1
ATOM 926 O O . GLN A 1 122 ? -17.250 20.898 20.656 1.00 60.81 122 GLN A O 1
ATOM 931 N N . VAL A 1 123 ? -17.658 22.549 19.201 1.00 57.41 123 VAL A N 1
ATOM 932 C CA . VAL A 1 123 ? -16.238 22.876 19.068 1.00 57.41 123 VAL A CA 1
ATOM 933 C C . VAL A 1 123 ? -15.920 24.099 19.917 1.00 57.41 123 VAL A C 1
ATOM 935 O O . VAL A 1 123 ? -16.391 25.203 19.649 1.00 57.41 123 VAL A O 1
ATOM 938 N N . LYS A 1 124 ? -15.115 23.896 20.970 1.00 52.06 124 LYS A N 1
ATOM 939 C CA . LYS A 1 124 ? -14.569 24.980 21.812 1.00 52.06 124 LYS A CA 1
ATOM 940 C C . LYS A 1 124 ? -13.846 26.047 20.979 1.00 52.06 124 LYS A C 1
ATOM 942 O O . LYS A 1 124 ? -13.844 27.210 21.360 1.00 52.06 124 LYS A O 1
ATOM 947 N N . ASP A 1 125 ? -13.267 25.639 19.855 1.00 56.84 125 ASP A N 1
ATOM 948 C CA . ASP A 1 125 ? -12.626 26.494 18.864 1.00 56.84 125 ASP A CA 1
ATOM 949 C C . ASP A 1 125 ? -13.486 26.501 17.592 1.00 56.84 125 ASP A C 1
ATOM 951 O O . ASP A 1 125 ? -13.258 25.712 16.683 1.00 56.84 125 ASP A O 1
ATOM 955 N N . LYS A 1 126 ? -14.529 27.347 17.544 1.00 60.78 126 LYS A N 1
ATOM 956 C CA . LYS A 1 126 ? -15.508 27.404 16.432 1.00 60.78 126 LYS A CA 1
ATOM 957 C C . LYS A 1 126 ? -14.882 27.678 15.051 1.00 60.78 126 LYS A C 1
ATOM 959 O O . LYS A 1 126 ? -15.587 27.614 14.049 1.00 60.78 126 LYS A O 1
ATOM 964 N N . ALA A 1 127 ? -13.597 28.029 14.998 1.00 67.12 127 ALA A N 1
ATOM 965 C CA . ALA A 1 127 ? -12.865 28.311 13.769 1.00 67.12 127 ALA A CA 1
ATOM 966 C C . ALA A 1 127 ? -12.269 27.057 13.098 1.00 67.12 127 ALA A C 1
ATOM 968 O O . ALA A 1 127 ? -11.985 27.103 11.903 1.00 67.12 127 ALA A O 1
ATOM 969 N N . ALA A 1 128 ? -12.089 25.952 13.830 1.00 78.94 128 ALA A N 1
ATOM 970 C CA . ALA A 1 128 ? -11.594 24.674 13.314 1.00 78.94 128 ALA A CA 1
ATOM 971 C C . ALA A 1 128 ? -12.541 23.539 13.696 1.00 78.94 128 ALA A C 1
ATOM 973 O O . ALA A 1 128 ? -13.351 23.703 14.598 1.00 78.94 128 ALA A O 1
ATOM 974 N N . ASP A 1 129 ? -12.446 22.390 13.026 1.00 83.62 129 ASP A N 1
ATOM 975 C CA . ASP A 1 129 ? -13.155 21.167 13.420 1.00 83.62 129 ASP A CA 1
ATOM 976 C C . ASP A 1 129 ? -14.697 21.302 13.449 1.00 83.62 129 ASP A C 1
ATOM 978 O O . ASP A 1 129 ? -15.378 20.516 14.105 1.00 83.62 129 ASP A O 1
ATOM 982 N N . GLU A 1 130 ? -15.265 22.298 12.747 1.00 86.56 130 GLU A N 1
ATOM 983 C CA . GLU A 1 130 ? -16.722 22.519 12.640 1.00 86.56 130 GLU A CA 1
ATOM 984 C C . GLU A 1 130 ? -17.419 21.368 11.902 1.00 86.56 130 GLU A C 1
ATOM 986 O O . GLU A 1 130 ? -18.568 21.034 12.204 1.00 86.56 130 GLU A O 1
ATOM 991 N N . TYR A 1 131 ? -16.708 20.751 10.955 1.00 89.00 131 TYR A N 1
ATOM 992 C CA . TYR A 1 131 ? -17.173 19.608 10.184 1.00 89.00 131 TYR A CA 1
ATOM 993 C C . TYR A 1 131 ? -16.148 18.481 10.231 1.00 89.00 131 TYR A C 1
ATOM 995 O O . TYR A 1 131 ? -14.944 18.725 10.297 1.00 89.00 131 TYR A O 1
ATOM 1003 N N . VAL A 1 132 ? -16.647 17.254 10.140 1.00 88.94 132 VAL A N 1
ATOM 1004 C CA . VAL A 1 132 ? -15.845 16.071 9.824 1.00 88.94 132 VAL A CA 1
ATOM 1005 C C . VAL A 1 132 ? -16.047 15.745 8.353 1.00 88.94 132 VAL A C 1
ATOM 1007 O O . VAL A 1 132 ? -17.192 15.575 7.927 1.00 88.94 132 VAL A O 1
ATOM 1010 N N . ASP A 1 133 ? -14.951 15.651 7.603 1.00 90.12 133 ASP A N 1
ATOM 1011 C CA . ASP A 1 133 ? -14.926 15.001 6.294 1.00 90.12 133 ASP A CA 1
ATOM 1012 C C . ASP A 1 133 ? -14.789 13.490 6.505 1.00 90.12 133 ASP A C 1
ATOM 1014 O O . ASP A 1 133 ? -13.828 13.011 7.116 1.00 90.12 133 ASP A O 1
ATOM 1018 N N . TRP A 1 134 ? -15.779 12.740 6.025 1.00 91.25 134 TRP A N 1
ATOM 1019 C CA . TRP A 1 134 ? -15.719 11.286 6.040 1.00 91.25 134 TRP A CA 1
ATOM 1020 C C . TRP A 1 134 ? -15.235 10.714 4.713 1.00 91.25 134 TRP A C 1
ATOM 1022 O O . TRP A 1 134 ? -14.768 9.592 4.711 1.00 91.25 134 TRP A O 1
ATOM 1032 N N . TRP A 1 135 ? -15.352 11.412 3.584 1.00 90.00 135 TRP A N 1
ATOM 1033 C CA . TRP A 1 135 ? -15.173 10.816 2.257 1.00 90.00 135 TRP A CA 1
ATOM 1034 C C . TRP A 1 135 ? -13.763 10.959 1.681 1.00 90.00 135 TRP A C 1
ATOM 1036 O O . TRP A 1 135 ? -13.531 10.396 0.614 1.00 90.00 135 TRP A O 1
ATOM 1046 N N . ARG A 1 136 ? -12.825 11.655 2.334 1.00 85.50 136 ARG A N 1
ATOM 1047 C CA . ARG A 1 136 ? -11.454 11.837 1.820 1.00 85.50 136 ARG A CA 1
ATOM 1048 C C . ARG A 1 136 ? -10.378 11.253 2.733 1.00 85.50 136 ARG A C 1
ATOM 1050 O O . ARG A 1 136 ? -10.229 11.667 3.880 1.00 85.50 136 ARG A O 1
ATOM 1057 N N . GLY A 1 137 ? -9.550 10.363 2.178 1.00 76.75 137 GLY A N 1
ATOM 1058 C CA . GLY A 1 137 ? -8.301 9.911 2.815 1.00 76.75 137 GLY A CA 1
ATOM 1059 C C . GLY A 1 137 ? -8.504 9.300 4.207 1.00 76.75 137 GLY A C 1
ATOM 1060 O O . GLY A 1 137 ? -7.813 9.656 5.165 1.00 76.75 137 GLY A O 1
ATOM 1061 N N . ALA A 1 138 ? -9.496 8.423 4.328 1.00 88.62 138 ALA A N 1
ATOM 1062 C CA . ALA A 1 138 ? -9.957 7.841 5.578 1.00 88.62 138 ALA A CA 1
ATOM 1063 C C . ALA A 1 138 ? -9.350 6.449 5.823 1.00 88.62 138 ALA A C 1
ATOM 1065 O O . ALA A 1 138 ? -8.813 5.800 4.923 1.00 88.62 138 ALA A O 1
ATOM 1066 N N . ARG A 1 139 ? -9.432 5.980 7.074 1.00 92.94 139 ARG A N 1
ATOM 1067 C CA . ARG A 1 139 ? -8.834 4.707 7.517 1.00 92.94 139 ARG A CA 1
ATOM 1068 C C . ARG A 1 139 ? -9.855 3.803 8.191 1.00 92.94 139 ARG A C 1
ATOM 1070 O O . ARG A 1 139 ? -10.823 4.277 8.786 1.00 92.94 139 ARG A O 1
ATOM 1077 N N . ILE A 1 140 ? -9.621 2.496 8.127 1.00 96.19 140 ILE A N 1
ATOM 1078 C CA . ILE A 1 140 ? -10.359 1.477 8.877 1.00 96.19 140 ILE A CA 1
ATOM 1079 C C . ILE A 1 140 ? -9.359 0.574 9.585 1.00 96.19 140 ILE A C 1
ATOM 1081 O O . ILE A 1 140 ? -8.523 -0.069 8.947 1.00 96.19 140 ILE A O 1
ATOM 1085 N N . TYR A 1 141 ? -9.483 0.503 10.905 1.00 96.50 141 TYR A N 1
ATOM 1086 C CA . TYR A 1 141 ? -8.676 -0.366 11.753 1.00 96.50 141 TYR A CA 1
ATOM 1087 C C . TYR A 1 141 ? -9.505 -1.577 12.153 1.00 96.50 141 TYR A C 1
ATOM 1089 O O . TYR A 1 141 ? -10.598 -1.417 12.698 1.00 96.50 141 TYR A O 1
ATOM 1097 N N . LEU A 1 142 ? -8.986 -2.774 11.893 1.00 97.88 142 LEU A N 1
ATOM 1098 C CA . LEU A 1 142 ? -9.630 -4.038 12.240 1.00 97.88 142 LEU A CA 1
ATOM 1099 C C . LEU A 1 142 ? -8.842 -4.761 13.329 1.00 97.88 142 LEU A C 1
ATOM 1101 O O . LEU A 1 142 ? -7.624 -4.911 13.229 1.00 97.88 142 LEU A O 1
ATOM 1105 N N . PHE A 1 143 ? -9.560 -5.240 14.339 1.00 97.75 143 PHE A N 1
ATOM 1106 C CA . PHE A 1 143 ? -9.021 -5.952 15.493 1.00 97.75 143 PHE A CA 1
ATOM 1107 C C . PHE A 1 143 ? -9.767 -7.274 15.662 1.00 97.75 143 PHE A C 1
ATOM 1109 O O . PHE A 1 143 ? -10.959 -7.363 15.383 1.00 97.75 143 PHE A O 1
ATOM 1116 N N . ASP A 1 144 ? -9.093 -8.276 16.200 1.00 96.81 144 ASP A N 1
ATOM 1117 C CA . ASP A 1 144 ? -9.662 -9.552 16.655 1.00 96.81 144 ASP A CA 1
ATOM 1118 C C . ASP A 1 144 ? -9.432 -9.772 18.167 1.00 96.81 144 ASP A C 1
ATOM 1120 O O . ASP A 1 144 ? -9.692 -10.846 18.708 1.00 96.81 144 ASP A O 1
ATOM 1124 N N . ASP A 1 145 ? -8.961 -8.732 18.867 1.00 96.31 145 ASP A N 1
ATOM 1125 C CA . ASP A 1 145 ? -8.759 -8.706 20.312 1.00 96.31 145 ASP A CA 1
ATOM 1126 C C . ASP A 1 145 ? -9.405 -7.451 20.925 1.00 96.31 145 ASP A C 1
ATOM 1128 O O . ASP A 1 145 ? -9.075 -6.313 20.587 1.00 96.31 145 ASP A O 1
ATOM 1132 N N . GLN A 1 146 ? -10.330 -7.657 21.865 1.00 95.94 146 GLN A N 1
ATOM 1133 C CA . GLN A 1 146 ? -11.033 -6.574 22.562 1.00 95.94 146 GLN A CA 1
ATOM 1134 C C . GLN A 1 146 ? -10.085 -5.690 23.389 1.00 95.94 146 GLN A C 1
ATOM 1136 O O . GLN A 1 146 ? -10.317 -4.489 23.521 1.00 95.94 146 GLN A O 1
ATOM 1141 N N . THR A 1 147 ? -9.028 -6.263 23.972 1.00 94.06 147 THR A N 1
ATOM 1142 C CA . THR A 1 147 ? -8.051 -5.513 24.778 1.00 94.06 147 THR A CA 1
ATOM 1143 C C . THR A 1 147 ? -7.282 -4.538 23.895 1.00 94.06 147 THR A C 1
ATOM 1145 O O . THR A 1 147 ? -7.058 -3.398 24.296 1.00 94.06 147 THR A O 1
ATOM 1148 N N . ALA A 1 148 ? -6.953 -4.955 22.668 1.00 93.69 148 ALA A N 1
ATOM 1149 C CA . ALA A 1 148 ? -6.350 -4.091 21.661 1.00 93.69 148 ALA A CA 1
ATOM 1150 C C . ALA A 1 148 ? -7.272 -2.919 21.285 1.00 93.69 148 ALA A C 1
ATOM 1152 O O . ALA A 1 148 ? -6.841 -1.770 21.336 1.00 93.69 148 ALA A O 1
ATOM 1153 N N . LEU A 1 149 ? -8.560 -3.166 21.011 1.00 94.38 149 LEU A N 1
ATOM 1154 C CA . LEU A 1 149 ? -9.527 -2.081 20.783 1.00 94.38 149 LEU A CA 1
ATOM 1155 C C . LEU A 1 149 ? -9.587 -1.112 21.981 1.00 94.38 149 LEU A C 1
ATOM 1157 O O . LEU A 1 149 ? -9.601 0.115 21.824 1.00 94.38 149 LEU A O 1
ATOM 1161 N N . ASN A 1 150 ? -9.605 -1.669 23.193 1.00 91.94 150 ASN A N 1
ATOM 1162 C CA . ASN A 1 150 ? -9.755 -0.917 24.435 1.00 91.94 150 ASN A CA 1
ATOM 1163 C C . ASN A 1 150 ? -8.574 0.013 24.743 1.00 91.94 150 ASN A C 1
ATOM 1165 O O . ASN A 1 150 ? -8.794 1.002 25.448 1.00 91.94 150 ASN A O 1
ATOM 1169 N N . ASP A 1 151 ? -7.378 -0.236 24.189 1.00 87.38 151 ASP A N 1
ATOM 1170 C CA . ASP A 1 151 ? -6.229 0.678 24.299 1.00 87.38 151 ASP A CA 1
ATOM 1171 C C . ASP A 1 151 ? -6.557 2.086 23.770 1.00 87.38 151 ASP A C 1
ATOM 1173 O O . ASP A 1 151 ? -5.983 3.060 24.260 1.00 87.38 151 ASP A O 1
ATOM 1177 N N . SER A 1 152 ? -7.466 2.194 22.791 1.00 87.75 152 SER A N 1
ATOM 1178 C CA . SER A 1 152 ? -7.943 3.470 22.243 1.00 87.75 152 SER A CA 1
ATOM 1179 C C . SER A 1 152 ? -9.356 3.814 22.722 1.00 87.75 152 SER A C 1
ATOM 1181 O O . SER A 1 152 ? -9.603 4.935 23.174 1.00 87.75 152 SER A O 1
ATOM 1183 N N . TYR A 1 153 ? -10.282 2.846 22.699 1.00 89.38 153 TYR A N 1
ATOM 1184 C CA . TYR A 1 153 ? -11.693 3.097 23.006 1.00 89.38 153 TYR A CA 1
ATOM 1185 C C . TYR A 1 153 ? -11.899 3.679 24.408 1.00 89.38 153 TYR A C 1
ATOM 1187 O O . TYR A 1 153 ? -12.549 4.710 24.542 1.00 89.38 153 TYR A O 1
ATOM 1195 N N . THR A 1 154 ? -11.288 3.099 25.446 1.00 86.31 154 THR A N 1
ATOM 1196 C CA . THR A 1 154 ? -11.513 3.533 26.839 1.00 86.31 154 THR A CA 1
ATOM 1197 C C . THR A 1 154 ? -11.029 4.961 27.113 1.00 86.31 154 THR A C 1
ATOM 1199 O O . THR A 1 154 ? -11.690 5.718 27.828 1.00 86.31 154 THR A O 1
ATOM 1202 N N . ILE A 1 155 ? -9.909 5.356 26.498 1.00 81.19 155 ILE A N 1
ATOM 1203 C CA . ILE A 1 155 ? -9.329 6.703 26.601 1.00 81.19 155 ILE A CA 1
ATOM 1204 C C . ILE A 1 155 ? -10.262 7.737 25.962 1.00 81.19 155 ILE A C 1
ATOM 1206 O O . ILE A 1 155 ? -10.458 8.834 26.497 1.00 81.19 155 ILE A O 1
ATOM 1210 N N . ASN A 1 156 ? -10.841 7.387 24.814 1.00 81.50 156 ASN A N 1
ATOM 1211 C CA . ASN A 1 156 ? -11.666 8.295 24.028 1.00 81.50 156 ASN A CA 1
ATOM 1212 C C . ASN A 1 156 ? -13.118 8.348 24.533 1.00 81.50 156 ASN A C 1
ATOM 1214 O O . ASN A 1 156 ? -13.693 9.434 24.602 1.00 81.50 156 ASN A O 1
ATOM 1218 N N . SER A 1 157 ? -13.688 7.224 24.977 1.00 79.25 157 SER A N 1
ATOM 1219 C CA . SER A 1 157 ? -15.063 7.147 25.485 1.00 79.25 157 SER A CA 1
ATOM 1220 C C . SER A 1 157 ? -15.219 7.664 26.918 1.00 79.25 157 SER A C 1
ATOM 1222 O O . SER A 1 157 ? -16.291 8.137 27.287 1.00 79.25 157 SER A O 1
ATOM 1224 N N . GLY A 1 158 ? -14.173 7.575 27.749 1.00 70.50 158 GLY A N 1
ATOM 1225 C CA . GLY A 1 158 ? -14.211 7.982 29.160 1.00 70.50 158 GLY A CA 1
ATOM 1226 C C . GLY A 1 158 ? -14.209 9.498 29.397 1.00 70.50 158 GLY A C 1
ATOM 1227 O O . GLY A 1 158 ? -14.422 9.945 30.522 1.00 70.50 158 GLY A O 1
ATOM 1228 N N . ASN A 1 159 ? -13.982 10.309 28.360 1.00 66.50 159 ASN A N 1
ATOM 1229 C CA . ASN A 1 159 ? -13.883 11.760 28.482 1.00 66.50 159 ASN A CA 1
ATOM 1230 C C . ASN A 1 159 ? -15.129 12.446 27.891 1.00 66.50 159 ASN A C 1
ATOM 1232 O O . ASN A 1 159 ? -15.209 12.687 26.687 1.00 66.50 159 ASN A O 1
ATOM 1236 N N . LYS A 1 160 ? -16.104 12.772 28.756 1.00 54.19 160 LYS A N 1
ATOM 1237 C CA . LYS A 1 160 ? -17.425 13.319 28.376 1.00 54.19 160 LYS A CA 1
ATOM 1238 C C . LYS A 1 160 ? -17.380 14.601 27.525 1.00 54.19 160 LYS A C 1
ATOM 1240 O O . LYS A 1 160 ? -18.352 14.884 26.843 1.00 54.19 160 LYS A O 1
ATOM 1245 N N . GLY A 1 161 ? -16.273 15.351 27.520 1.00 53.84 161 GLY A N 1
ATOM 1246 C CA . GLY A 1 161 ? -16.094 16.536 26.668 1.00 53.84 161 GLY A CA 1
ATOM 1247 C C . GLY A 1 161 ? -15.650 16.248 25.225 1.00 53.84 161 GLY A C 1
ATOM 1248 O O . GLY A 1 161 ? -15.276 17.187 24.528 1.00 53.84 161 GLY A O 1
ATOM 1249 N N . LYS A 1 162 ? -15.604 14.974 24.797 1.00 59.66 162 LYS A N 1
ATOM 1250 C CA . LYS A 1 162 ? -15.039 14.551 23.497 1.00 59.66 162 LYS A CA 1
ATOM 1251 C C . LYS A 1 162 ? -15.893 13.605 22.669 1.00 59.66 162 LYS A C 1
ATOM 1253 O O . LYS A 1 162 ? -15.562 13.370 21.505 1.00 59.66 162 LYS A O 1
ATOM 1258 N N . GLN A 1 163 ? -16.946 13.035 23.252 1.00 61.47 163 GLN A N 1
ATOM 1259 C CA . GLN A 1 163 ? -18.007 12.494 22.419 1.00 61.47 163 GLN A CA 1
ATOM 1260 C C . GLN A 1 163 ? -18.572 13.694 21.673 1.00 61.47 163 GLN A C 1
ATOM 1262 O O . GLN A 1 163 ? -19.139 14.596 22.289 1.00 61.47 163 GLN A O 1
ATOM 1267 N N . VAL A 1 164 ? -18.304 13.757 20.374 1.00 63.47 164 VAL A N 1
ATOM 1268 C CA . VAL A 1 164 ? -18.785 14.879 19.588 1.00 63.47 164 VAL A CA 1
ATOM 1269 C C . VAL A 1 164 ? -20.134 14.466 19.062 1.00 63.47 164 VAL A C 1
ATOM 1271 O O . VAL A 1 164 ? -20.256 13.512 18.295 1.00 63.47 164 VAL A O 1
ATOM 1274 N N . PHE A 1 165 ? -21.155 15.157 19.538 1.00 63.44 165 PHE A N 1
ATOM 1275 C CA . PHE A 1 165 ? -22.497 14.953 19.047 1.00 63.44 165 PHE A CA 1
ATOM 1276 C C . PHE A 1 165 ? -22.621 15.698 17.719 1.00 63.44 165 PHE A C 1
ATOM 1278 O O . PHE A 1 165 ? -22.314 16.898 17.657 1.00 63.44 165 PHE A O 1
ATOM 1285 N N . PRO A 1 166 ? -23.041 15.008 16.648 1.00 62.53 166 PRO A N 1
ATOM 1286 C CA . PRO A 1 166 ? -23.585 15.699 15.497 1.00 62.53 166 PRO A CA 1
ATOM 1287 C C . PRO A 1 166 ? -24.684 16.651 15.970 1.00 62.53 166 PRO A C 1
ATOM 1289 O O . PRO A 1 166 ? -25.466 16.287 16.852 1.00 62.53 166 PRO A O 1
ATOM 1292 N N . VAL A 1 167 ? -24.747 17.860 15.410 1.00 59.94 167 VAL A N 1
ATOM 1293 C CA . VAL A 1 167 ? -25.826 18.797 15.751 1.00 59.94 167 VAL A CA 1
ATOM 1294 C C . VAL A 1 167 ? -27.157 18.151 15.371 1.00 59.94 167 VAL A C 1
ATOM 1296 O O . VAL A 1 167 ? -27.428 17.931 14.187 1.00 59.94 167 VAL A O 1
ATOM 1299 N N . ALA A 1 168 ? -27.999 17.846 16.360 1.00 57.53 168 ALA A N 1
ATOM 1300 C CA . ALA A 1 168 ? -29.306 17.259 16.101 1.00 57.53 168 ALA A CA 1
ATOM 1301 C C . ALA A 1 168 ? -30.121 18.191 15.185 1.00 57.53 168 ALA A C 1
ATOM 1303 O O . ALA A 1 168 ? -30.333 19.359 15.501 1.00 57.53 168 ALA A O 1
ATOM 1304 N N . GLY A 1 169 ? -30.548 17.680 14.027 1.00 60.00 169 GLY A N 1
ATOM 1305 C CA . GLY A 1 169 ? -31.345 18.430 13.050 1.00 60.00 169 GLY A CA 1
ATOM 1306 C C . GLY A 1 169 ? -30.567 19.334 12.082 1.00 60.00 169 GLY A C 1
ATOM 1307 O O . GLY A 1 169 ? -31.195 19.898 11.195 1.00 60.00 169 GLY A O 1
ATOM 1308 N N . ASN A 1 170 ? -29.234 19.440 12.178 1.00 65.44 170 ASN A N 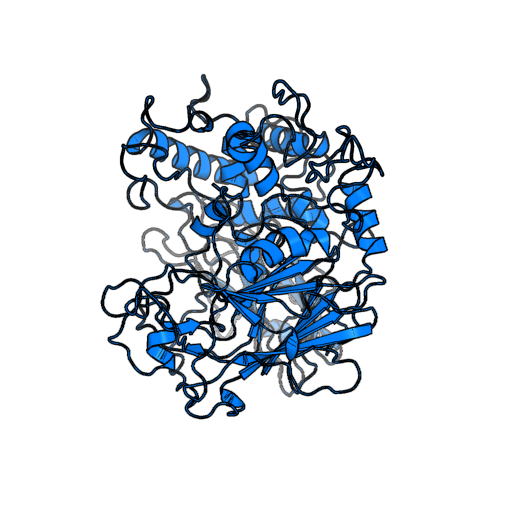1
ATOM 1309 C CA . ASN A 1 170 ? -28.410 20.280 11.290 1.00 65.44 170 ASN A CA 1
ATOM 1310 C C . ASN A 1 170 ? -27.389 19.452 10.485 1.00 65.44 170 ASN A C 1
ATOM 1312 O O . ASN A 1 170 ? -26.176 19.638 10.603 1.00 65.44 170 ASN A O 1
ATOM 1316 N N . GLY A 1 171 ? -27.898 18.557 9.636 1.00 71.62 171 GLY A N 1
ATOM 1317 C CA . GLY A 1 171 ? -27.110 17.816 8.645 1.00 71.62 171 GLY A CA 1
ATOM 1318 C C . GLY A 1 171 ? -27.015 16.304 8.888 1.00 71.62 171 GLY A C 1
ATOM 1319 O O . GLY A 1 171 ? -27.547 15.780 9.873 1.00 71.62 171 GLY A O 1
ATOM 1320 N N . PRO A 1 172 ? -26.370 15.570 7.966 1.00 85.44 172 PRO A N 1
ATOM 1321 C CA . PRO A 1 172 ? -26.301 14.118 8.013 1.00 85.44 172 PRO A CA 1
ATOM 1322 C C . PRO A 1 172 ? -25.263 13.626 9.041 1.00 85.44 172 PRO A C 1
ATOM 1324 O O . PRO A 1 172 ? -24.246 14.263 9.314 1.00 85.44 172 PRO A O 1
ATOM 1327 N N . SER A 1 173 ? -25.545 12.476 9.654 1.00 86.44 173 SER A N 1
ATOM 1328 C CA . SER A 1 173 ? -24.728 11.858 10.716 1.00 86.44 173 SER A CA 1
ATOM 1329 C C . SER A 1 173 ? -24.479 10.373 10.444 1.00 86.44 173 SER A C 1
ATOM 1331 O O . SER A 1 173 ? -25.360 9.741 9.845 1.00 86.44 173 SER A O 1
ATOM 1333 N N . PRO A 1 174 ? -23.345 9.794 10.895 1.00 91.50 174 PRO A N 1
ATOM 1334 C CA . PRO A 1 174 ? -23.105 8.359 10.802 1.00 91.50 174 PRO A CA 1
ATOM 1335 C C . PRO A 1 174 ? -24.196 7.569 11.516 1.00 91.50 174 PRO A C 1
ATOM 1337 O O . PRO A 1 174 ? -24.607 7.920 12.622 1.00 91.50 174 PRO A O 1
ATOM 1340 N N . LYS A 1 175 ? -24.672 6.499 10.882 1.00 92.38 175 LYS A N 1
ATOM 1341 C CA . LYS A 1 175 ? -25.730 5.644 11.433 1.00 92.38 175 LYS A CA 1
ATOM 1342 C C . LYS A 1 175 ? -25.544 4.203 10.998 1.00 92.38 175 LYS A C 1
ATOM 1344 O O . LYS A 1 175 ? -25.017 3.946 9.922 1.00 92.38 175 LYS A O 1
ATOM 1349 N N . CYS A 1 176 ? -26.009 3.256 11.804 1.00 94.81 176 CYS A N 1
ATOM 1350 C CA . CYS A 1 176 ? -26.110 1.877 11.340 1.00 94.81 176 CYS A CA 1
ATOM 1351 C C . CYS A 1 176 ? -27.074 1.809 10.149 1.00 94.81 176 CYS A C 1
ATOM 1353 O O . CYS A 1 176 ? -28.135 2.441 10.164 1.00 94.81 176 CYS A O 1
ATOM 1355 N N . ALA A 1 177 ? -26.727 1.022 9.133 1.00 92.88 177 ALA A N 1
ATOM 1356 C CA . ALA A 1 177 ? -27.699 0.635 8.120 1.00 92.88 177 ALA A CA 1
ATOM 1357 C C . ALA A 1 177 ? -28.823 -0.191 8.779 1.00 92.88 177 ALA A C 1
ATOM 1359 O O . ALA A 1 177 ? -28.568 -0.850 9.796 1.00 92.88 177 ALA A O 1
ATOM 1360 N N . PRO A 1 178 ? -30.050 -0.189 8.222 1.00 87.81 178 PRO A N 1
ATOM 1361 C CA . PRO A 1 178 ? -31.159 -0.963 8.768 1.00 87.81 178 PRO A CA 1
ATOM 1362 C C . PRO A 1 178 ? -30.778 -2.427 9.016 1.00 87.81 178 PRO A C 1
ATOM 1364 O O . PRO A 1 178 ? -30.131 -3.074 8.183 1.00 87.81 178 PRO A O 1
ATOM 1367 N N . ALA A 1 179 ? -31.178 -2.948 10.177 1.00 84.31 179 ALA A N 1
ATOM 1368 C CA . ALA A 1 179 ? -30.942 -4.342 10.522 1.00 84.31 179 ALA A CA 1
ATOM 1369 C C . ALA A 1 179 ? -31.616 -5.247 9.479 1.00 84.31 179 ALA A C 1
ATOM 1371 O O . ALA A 1 179 ? -32.810 -5.129 9.212 1.00 84.31 179 ALA A O 1
ATOM 1372 N N . SER A 1 180 ? -30.838 -6.138 8.872 1.00 83.00 180 SER A N 1
ATOM 1373 C CA . SER A 1 180 ? -31.316 -7.098 7.877 1.00 83.00 180 SER A CA 1
ATOM 1374 C C . SER A 1 180 ? -30.399 -8.318 7.869 1.00 83.00 180 SER A C 1
ATOM 1376 O O . SER A 1 180 ? -29.178 -8.184 7.817 1.00 83.00 180 SER A O 1
ATOM 1378 N N . GLY A 1 181 ? -30.983 -9.515 7.984 1.00 89.19 181 GLY A N 1
ATOM 1379 C CA . GLY A 1 181 ? -30.242 -10.780 7.991 1.00 89.19 181 GLY A CA 1
ATOM 1380 C C . GLY A 1 181 ? -29.069 -10.801 8.983 1.00 89.19 181 GLY A C 1
ATOM 1381 O O . GLY A 1 181 ? -29.261 -10.802 10.206 1.00 89.19 181 GLY A O 1
ATOM 1382 N N . THR A 1 182 ? -27.852 -10.823 8.432 1.00 93.56 182 THR A N 1
ATOM 1383 C CA . THR A 1 182 ? -26.575 -10.881 9.157 1.00 93.56 182 THR A CA 1
ATOM 1384 C C . THR A 1 182 ? -26.090 -9.528 9.683 1.00 93.56 182 THR A C 1
ATOM 1386 O O . THR A 1 182 ? -25.156 -9.514 10.480 1.00 93.56 182 THR A O 1
ATOM 1389 N N . ASN A 1 183 ? -26.700 -8.397 9.299 1.00 96.56 183 ASN A N 1
ATOM 1390 C CA . ASN A 1 183 ? -26.314 -7.078 9.808 1.00 96.56 183 ASN A CA 1
ATOM 1391 C C . ASN A 1 183 ? -26.728 -6.911 11.283 1.00 96.56 183 ASN A C 1
ATOM 1393 O O . ASN A 1 183 ? -27.916 -6.795 11.596 1.00 96.56 183 ASN A O 1
ATOM 1397 N N . LYS A 1 184 ? -25.732 -6.884 12.174 1.00 96.56 184 LYS A N 1
ATOM 1398 C CA . LYS A 1 184 ? -25.822 -6.707 13.630 1.00 96.56 184 LYS A CA 1
ATOM 1399 C C . LYS A 1 184 ? -25.125 -5.426 14.106 1.00 96.56 184 LYS A C 1
ATOM 1401 O O . LYS A 1 184 ? -24.637 -5.374 15.231 1.00 96.56 184 LYS A O 1
ATOM 1406 N N . CYS A 1 185 ? -25.060 -4.382 13.276 1.00 96.75 185 CYS A N 1
ATOM 1407 C CA . CYS A 1 185 ? -24.643 -3.056 13.746 1.00 96.75 185 CYS A CA 1
ATOM 1408 C C . CYS A 1 185 ? -25.568 -2.587 14.884 1.00 96.75 185 CYS A C 1
ATOM 1410 O O . CYS A 1 185 ? -26.790 -2.673 14.749 1.00 96.75 185 CYS A O 1
ATOM 1412 N N . VAL A 1 186 ? -25.002 -2.110 15.996 1.00 95.44 186 VAL A N 1
ATOM 1413 C CA . VAL A 1 186 ? -25.742 -1.711 17.204 1.00 95.44 186 VAL A CA 1
ATOM 1414 C C . VAL A 1 186 ? -25.803 -0.180 17.293 1.00 95.44 186 VAL A C 1
ATOM 1416 O O . VAL A 1 186 ? -24.824 0.438 17.717 1.00 95.44 186 VAL A O 1
ATOM 1419 N N . PRO A 1 187 ? -26.940 0.470 16.960 1.00 93.06 187 PRO A N 1
ATOM 1420 C CA . PRO A 1 187 ? -27.028 1.934 16.934 1.00 93.06 187 PRO A CA 1
ATOM 1421 C C . PRO A 1 187 ? -26.674 2.596 18.269 1.00 93.06 187 PRO A C 1
ATOM 1423 O O . PRO A 1 187 ? -26.042 3.643 18.286 1.00 93.06 187 PRO A O 1
ATOM 1426 N N . ALA A 1 188 ? -27.037 1.964 19.390 1.00 91.00 188 ALA A N 1
ATOM 1427 C CA . ALA A 1 188 ? -26.762 2.474 20.734 1.00 91.00 188 ALA A CA 1
ATOM 1428 C C . ALA A 1 188 ? -25.270 2.441 21.122 1.00 91.00 188 ALA A C 1
ATOM 1430 O O . ALA A 1 188 ? -24.878 3.078 22.099 1.00 91.00 188 ALA A O 1
ATOM 1431 N N . GLU A 1 189 ? -24.442 1.688 20.393 1.00 91.69 189 GLU A N 1
ATOM 1432 C CA . GLU A 1 189 ? -22.990 1.645 20.594 1.00 91.69 189 GLU A CA 1
ATOM 1433 C C . GLU A 1 189 ? -22.220 2.479 19.562 1.00 91.69 189 GLU A C 1
ATOM 1435 O O . GLU A 1 189 ? -21.025 2.712 19.744 1.00 91.69 189 GLU A O 1
ATOM 1440 N N . LEU A 1 190 ? -22.884 2.938 18.497 1.00 88.69 190 LEU A N 1
ATOM 1441 C CA . LEU A 1 190 ? -22.264 3.731 17.445 1.00 88.69 190 LEU A CA 1
ATOM 1442 C C . LEU A 1 190 ? -22.086 5.178 17.927 1.00 88.69 190 LEU A C 1
ATOM 1444 O O . LEU A 1 190 ? -23.043 5.946 18.012 1.00 88.69 190 LEU A O 1
ATOM 1448 N N . GLY A 1 191 ? -20.849 5.552 18.250 1.00 82.94 191 GLY A N 1
ATOM 1449 C CA . GLY A 1 191 ? -20.493 6.901 18.692 1.00 82.94 191 GLY A CA 1
ATOM 1450 C C . GLY A 1 191 ? -19.361 7.498 17.863 1.00 82.94 191 GLY A C 1
ATOM 1451 O O . GLY A 1 191 ? -18.454 6.776 17.451 1.00 82.94 191 GLY A O 1
ATOM 1452 N N . VAL A 1 192 ? -19.409 8.817 17.655 1.00 86.50 192 VAL A N 1
ATOM 1453 C CA . VAL A 1 192 ? -18.327 9.608 17.049 1.00 86.50 192 VAL A CA 1
ATOM 1454 C C . VAL A 1 192 ? -17.504 10.262 18.157 1.00 86.50 192 VAL A C 1
ATOM 1456 O O . VAL A 1 192 ? -18.043 10.918 19.053 1.00 86.50 192 VAL A O 1
ATOM 1459 N N . TYR A 1 193 ? -16.186 10.108 18.086 1.00 86.19 193 TYR A N 1
ATOM 1460 C CA . TYR A 1 193 ? -15.258 10.623 19.086 1.00 86.19 193 TYR A CA 1
ATOM 1461 C C . TYR A 1 193 ? -14.157 11.423 18.414 1.00 86.19 193 TYR A C 1
ATOM 1463 O O . TYR A 1 193 ? -13.481 10.918 17.519 1.00 86.19 193 TYR A O 1
ATOM 1471 N N . ARG A 1 194 ? -13.932 12.648 18.889 1.00 85.62 194 ARG A N 1
ATOM 1472 C CA . ARG A 1 194 ? -12.722 13.395 18.543 1.00 85.62 194 ARG A CA 1
ATOM 1473 C C . ARG A 1 194 ? -11.543 12.778 19.275 1.00 85.62 194 ARG A C 1
ATOM 1475 O O . ARG A 1 194 ? -11.604 12.578 20.494 1.00 85.62 194 ARG A O 1
ATOM 1482 N N . ILE A 1 195 ? -10.471 12.504 18.548 1.00 83.50 195 ILE A N 1
ATOM 1483 C CA . ILE A 1 195 ? -9.374 11.727 19.103 1.00 83.50 195 ILE A CA 1
ATOM 1484 C C . ILE A 1 195 ? -8.371 12.599 19.825 1.00 83.50 195 ILE A C 1
ATOM 1486 O O . ILE A 1 195 ? -7.928 13.629 19.320 1.00 83.50 195 ILE A O 1
ATOM 1490 N N . GLN A 1 196 ? -8.001 12.161 21.028 1.00 70.00 196 GLN A N 1
ATOM 1491 C CA . GLN A 1 196 ? -6.794 12.660 21.658 1.00 70.00 196 GLN A CA 1
ATOM 1492 C C . GLN A 1 196 ? -5.607 11.796 21.253 1.00 70.00 196 GLN A C 1
ATOM 1494 O O . GLN A 1 196 ? -5.662 10.576 21.437 1.00 70.00 196 GLN A O 1
ATOM 1499 N N . PRO A 1 197 ? -4.517 12.407 20.762 1.00 63.34 197 PRO A N 1
ATOM 1500 C CA . PRO A 1 197 ? -3.268 11.683 20.652 1.00 63.34 197 PRO A CA 1
ATOM 1501 C C . PRO A 1 197 ? -2.878 11.163 22.041 1.00 63.34 197 PRO A C 1
ATOM 1503 O O . PRO A 1 197 ? -3.044 11.844 23.056 1.00 63.34 197 PRO A O 1
ATOM 1506 N N . THR A 1 198 ? -2.380 9.931 22.099 1.00 53.97 198 THR A N 1
ATOM 1507 C CA . THR A 1 198 ? -1.762 9.393 23.315 1.00 53.97 198 THR A CA 1
ATOM 1508 C C . THR A 1 198 ? -0.494 10.186 23.656 1.00 53.97 198 THR A C 1
ATOM 1510 O O . THR A 1 198 ? -0.031 11.004 22.863 1.00 53.97 198 THR A O 1
ATOM 1513 N N . ILE A 1 199 ? 0.125 9.915 24.812 1.00 45.06 199 ILE A N 1
ATOM 1514 C CA . ILE A 1 199 ? 1.411 10.520 25.229 1.00 45.06 199 ILE A CA 1
ATOM 1515 C C . ILE A 1 199 ? 2.505 10.366 24.139 1.00 45.06 199 ILE A C 1
ATOM 1517 O O . ILE A 1 199 ? 3.438 11.158 24.083 1.00 45.06 199 ILE A O 1
ATOM 1521 N N . ILE A 1 200 ? 2.360 9.389 23.231 1.00 46.72 200 ILE A N 1
ATOM 1522 C CA . ILE A 1 200 ? 3.301 9.073 22.140 1.00 46.72 200 ILE A CA 1
ATOM 1523 C C . ILE A 1 200 ? 2.873 9.704 20.787 1.00 46.72 200 ILE A C 1
ATOM 1525 O O . ILE A 1 200 ? 3.583 9.611 19.785 1.00 46.72 200 ILE A O 1
ATOM 1529 N N . GLY A 1 201 ? 1.752 10.431 20.743 1.00 50.16 201 GLY A N 1
ATOM 1530 C CA . GLY A 1 201 ? 1.331 11.245 19.597 1.00 50.16 201 GLY A CA 1
ATOM 1531 C C . GLY A 1 201 ? 0.358 10.579 18.617 1.00 50.16 201 GLY A C 1
ATOM 1532 O O . GLY A 1 201 ? -0.157 11.274 17.751 1.00 50.16 201 GLY A O 1
ATOM 1533 N N . SER A 1 202 ? 0.058 9.279 18.742 1.00 58.38 202 SER A N 1
ATOM 1534 C CA . SER A 1 202 ? -0.979 8.599 17.941 1.00 58.38 202 SER A CA 1
ATOM 1535 C C . SER A 1 202 ? -2.224 8.249 18.749 1.00 58.38 202 SER A C 1
ATOM 1537 O O . SER A 1 202 ? -2.164 8.033 19.959 1.00 58.38 202 SER A O 1
ATOM 1539 N N . ALA A 1 203 ? -3.353 8.166 18.053 1.00 68.94 203 ALA A N 1
ATOM 1540 C CA . ALA A 1 203 ? -4.667 7.753 18.544 1.00 68.94 203 ALA A CA 1
ATOM 1541 C C . ALA A 1 203 ? -4.766 6.275 18.976 1.00 68.94 203 ALA A C 1
ATOM 1543 O O . ALA A 1 203 ? -5.482 5.926 19.919 1.00 68.94 203 ALA A O 1
ATOM 1544 N N . ILE A 1 204 ? -4.047 5.407 18.265 1.00 81.94 204 ILE A N 1
ATOM 1545 C CA . ILE A 1 204 ? -3.874 3.984 18.561 1.00 81.94 204 ILE A CA 1
ATOM 1546 C C . ILE A 1 204 ? -2.409 3.796 18.938 1.00 81.94 204 ILE A C 1
ATOM 1548 O O . ILE A 1 204 ? -1.522 4.336 18.269 1.00 81.94 204 ILE A O 1
ATOM 1552 N N . ARG A 1 205 ? -2.139 3.083 20.036 1.00 78.25 205 ARG A N 1
ATOM 1553 C CA . ARG A 1 205 ? -0.759 2.889 20.499 1.00 78.25 205 ARG A CA 1
ATOM 1554 C C . ARG A 1 205 ? -0.001 2.063 19.465 1.00 78.25 205 ARG A C 1
ATOM 1556 O O . ARG A 1 205 ? -0.563 1.152 18.866 1.00 78.25 205 ARG A O 1
ATOM 1563 N N . THR A 1 206 ? 1.284 2.343 19.301 1.00 74.69 206 THR A N 1
ATOM 1564 C CA . THR A 1 206 ? 2.132 1.667 18.309 1.00 74.69 206 THR A CA 1
ATOM 1565 C C . THR A 1 206 ? 2.142 0.142 18.503 1.00 74.69 206 THR A C 1
ATOM 1567 O O . THR A 1 206 ? 1.982 -0.615 17.550 1.00 74.69 206 THR A O 1
ATOM 1570 N N . GLN A 1 207 ? 2.147 -0.329 19.756 1.00 76.50 207 GLN A N 1
ATOM 1571 C CA . GLN A 1 207 ? 2.064 -1.753 20.126 1.00 76.50 207 GLN A CA 1
ATOM 1572 C C . GLN A 1 207 ? 0.684 -2.416 19.927 1.00 76.50 207 GLN A C 1
ATOM 1574 O O . GLN A 1 207 ? 0.594 -3.639 20.000 1.00 76.50 207 GLN A O 1
ATOM 1579 N N . THR A 1 208 ? -0.396 -1.658 19.703 1.00 87.12 208 THR A N 1
ATOM 1580 C CA . THR A 1 208 ? -1.754 -2.219 19.617 1.00 87.12 208 THR A CA 1
ATOM 1581 C C . THR A 1 208 ? -1.940 -2.995 18.306 1.00 87.12 208 THR A C 1
ATOM 1583 O O . THR A 1 208 ? -1.819 -2.392 17.241 1.00 87.12 208 THR A O 1
ATOM 1586 N N . PRO A 1 209 ? -2.266 -4.299 18.326 1.00 92.50 209 PRO A N 1
ATOM 1587 C CA . PRO A 1 209 ? -2.394 -5.091 17.106 1.00 92.50 209 PRO A CA 1
ATOM 1588 C C . PRO A 1 209 ? -3.671 -4.751 16.325 1.00 92.50 209 PRO A C 1
ATOM 1590 O O . PRO A 1 209 ? -4.768 -4.818 16.873 1.00 92.50 209 PRO A O 1
ATOM 1593 N N . PHE A 1 210 ? -3.522 -4.398 15.045 1.00 95.12 210 PHE A N 1
ATOM 1594 C CA . PHE A 1 210 ? -4.627 -4.134 14.120 1.00 95.12 210 PHE A CA 1
ATOM 1595 C C . PHE A 1 210 ? -4.196 -4.330 12.664 1.00 95.12 210 PHE A C 1
ATOM 1597 O O . PHE A 1 210 ? -3.012 -4.241 12.342 1.00 95.12 210 PHE A O 1
ATOM 1604 N N . GLN A 1 211 ? -5.162 -4.532 11.770 1.00 96.31 211 GLN A N 1
ATOM 1605 C CA . GLN A 1 211 ? -4.960 -4.403 10.326 1.00 96.31 211 GLN A CA 1
ATOM 1606 C C . GLN A 1 211 ? -5.483 -3.048 9.858 1.00 96.31 211 GLN A C 1
ATOM 1608 O O . GLN A 1 211 ? -6.621 -2.689 10.174 1.00 96.31 211 GLN A O 1
ATOM 1613 N N . LEU A 1 212 ? -4.655 -2.310 9.118 1.00 93.81 212 LEU A N 1
ATOM 1614 C CA . LEU A 1 212 ? -5.015 -1.024 8.531 1.00 93.81 212 LEU A CA 1
ATOM 1615 C C . LEU A 1 212 ? -5.522 -1.215 7.100 1.00 93.81 212 LEU A C 1
ATOM 1617 O O . LEU A 1 212 ? -4.985 -2.014 6.335 1.00 93.81 212 LEU A O 1
ATOM 1621 N N . ASN A 1 213 ? -6.555 -0.460 6.747 1.00 94.56 213 ASN A N 1
ATOM 1622 C CA . ASN A 1 213 ? -7.096 -0.370 5.397 1.00 94.56 213 ASN A CA 1
ATOM 1623 C C . ASN A 1 213 ? -7.451 1.090 5.132 1.00 94.56 213 ASN A C 1
ATOM 1625 O O . ASN A 1 213 ? -7.882 1.786 6.058 1.00 94.56 213 ASN A O 1
ATOM 1629 N N . GLU A 1 214 ? -7.296 1.550 3.898 1.00 91.50 214 GLU A N 1
ATOM 1630 C CA . GLU A 1 214 ? -7.551 2.946 3.545 1.00 91.50 214 GLU A CA 1
ATOM 1631 C C . GLU A 1 214 ? -8.610 3.035 2.461 1.00 91.50 214 GLU A C 1
ATOM 1633 O O . GLU A 1 214 ? -8.822 2.108 1.670 1.00 91.50 214 GLU A O 1
ATOM 1638 N N . TRP A 1 215 ? -9.324 4.156 2.465 1.00 92.31 215 TRP A N 1
ATOM 1639 C CA . TRP A 1 215 ? -10.397 4.390 1.521 1.00 92.31 215 TRP A CA 1
ATOM 1640 C C . TRP A 1 215 ? -10.652 5.877 1.288 1.00 92.31 215 TRP A C 1
ATOM 1642 O O . TRP A 1 215 ? -10.329 6.746 2.101 1.00 92.31 215 TRP A O 1
ATOM 1652 N N . THR A 1 216 ? -11.271 6.160 0.150 1.00 92.00 216 THR A N 1
ATOM 1653 C CA . THR A 1 216 ? -11.814 7.466 -0.211 1.00 92.00 216 THR A CA 1
ATOM 1654 C C . THR A 1 216 ? -13.096 7.251 -1.010 1.00 92.00 216 THR A C 1
ATOM 1656 O O . THR A 1 216 ? -13.236 6.277 -1.743 1.00 92.00 216 THR A O 1
ATOM 1659 N N . PHE A 1 217 ? -14.071 8.128 -0.856 1.00 92.12 217 PHE A N 1
ATOM 1660 C CA . PHE A 1 217 ? -15.368 8.072 -1.534 1.00 92.12 217 PHE A CA 1
ATOM 1661 C C . PHE A 1 217 ? -15.592 9.236 -2.500 1.00 92.12 217 PHE A C 1
ATOM 1663 O O . PHE A 1 217 ? -16.627 9.296 -3.168 1.00 92.12 217 PHE A O 1
ATOM 1670 N N . ALA A 1 218 ? -14.632 10.154 -2.555 1.00 86.25 218 ALA A N 1
ATOM 1671 C CA . ALA A 1 218 ? -14.585 11.245 -3.504 1.00 86.25 218 ALA A CA 1
ATOM 1672 C C . ALA A 1 218 ? -13.136 11.530 -3.907 1.00 86.25 218 ALA A C 1
ATOM 1674 O O . ALA A 1 218 ? -12.198 11.244 -3.154 1.00 86.25 218 ALA A O 1
ATOM 1675 N N . ASN A 1 219 ? -12.965 12.131 -5.082 1.00 84.75 219 ASN A N 1
ATOM 1676 C CA . ASN A 1 219 ? -11.698 12.700 -5.515 1.00 84.75 219 ASN A CA 1
ATOM 1677 C C . ASN A 1 219 ? -11.880 14.168 -5.913 1.00 84.75 219 ASN A C 1
ATOM 1679 O O . ASN A 1 219 ? -12.843 14.540 -6.589 1.00 84.75 219 ASN A O 1
ATOM 1683 N N . VAL A 1 220 ? -10.924 14.990 -5.503 1.00 82.69 220 VAL A N 1
ATOM 1684 C CA . VAL A 1 220 ? -10.887 16.428 -5.745 1.00 82.69 220 VAL A CA 1
ATOM 1685 C C . VAL A 1 220 ? -9.548 16.765 -6.388 1.00 82.69 220 VAL A C 1
ATOM 1687 O O . VAL A 1 220 ? -8.510 16.249 -5.972 1.00 82.69 220 VAL A O 1
ATOM 1690 N N . LEU A 1 221 ? -9.560 17.608 -7.419 1.00 82.38 221 LEU A N 1
ATOM 1691 C CA . LEU A 1 221 ? -8.323 18.098 -8.022 1.00 82.38 221 LEU A CA 1
ATOM 1692 C C . LEU A 1 221 ? -7.484 18.858 -6.990 1.00 82.38 221 LEU A C 1
ATOM 1694 O O . LEU A 1 221 ? -7.996 19.358 -5.987 1.00 82.38 221 LEU A O 1
ATOM 1698 N N . SER A 1 222 ? -6.184 18.983 -7.257 1.00 79.62 222 SER A N 1
ATOM 1699 C CA . SER A 1 222 ? -5.326 19.865 -6.469 1.00 79.62 222 SER A CA 1
ATOM 1700 C C . SER A 1 222 ? -5.859 21.300 -6.489 1.00 79.62 222 SER A C 1
ATOM 1702 O O . SER A 1 222 ? -6.509 21.728 -7.446 1.00 79.62 222 SER A O 1
ATOM 1704 N N . VAL A 1 223 ? -5.537 22.079 -5.454 1.00 83.00 223 VAL A N 1
ATOM 1705 C CA . VAL A 1 223 ? -5.892 23.508 -5.390 1.00 83.00 223 VAL A CA 1
ATOM 1706 C C . VAL A 1 223 ? -5.334 24.277 -6.591 1.00 83.00 223 VAL A C 1
ATOM 1708 O O . VAL A 1 223 ? -6.032 25.116 -7.155 1.00 83.00 223 VAL A O 1
ATOM 1711 N N . SER A 1 224 ? -4.123 23.933 -7.045 1.00 80.75 224 SER A N 1
ATOM 1712 C CA . SER A 1 224 ? -3.517 24.492 -8.263 1.00 80.75 224 SER A CA 1
ATOM 1713 C C . SER A 1 224 ? -4.327 24.215 -9.534 1.00 80.75 224 SER A C 1
ATOM 1715 O O . SER A 1 224 ? -4.296 25.016 -10.460 1.00 80.75 224 SER A O 1
ATOM 1717 N N . ASN A 1 225 ? -5.095 23.125 -9.548 1.00 78.88 225 ASN A N 1
ATOM 1718 C CA . ASN A 1 225 ? -5.999 22.733 -10.628 1.00 78.88 225 ASN A CA 1
ATOM 1719 C C . ASN A 1 225 ? -7.459 23.075 -10.280 1.00 78.88 225 ASN A C 1
ATOM 1721 O O . ASN A 1 225 ? -8.401 22.403 -10.698 1.00 78.88 225 ASN A O 1
ATOM 1725 N N . GLY A 1 226 ? -7.651 24.106 -9.456 1.00 81.62 226 GLY A N 1
ATOM 1726 C CA . GLY A 1 226 ? -8.952 24.648 -9.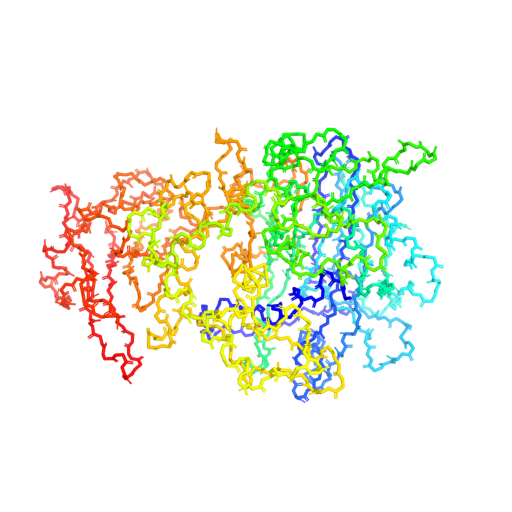101 1.00 81.62 226 GLY A CA 1
ATOM 1727 C C . GLY A 1 226 ? -9.696 23.884 -8.012 1.00 81.62 226 GLY A C 1
ATOM 1728 O O . GLY A 1 226 ? -10.743 24.359 -7.602 1.00 81.62 226 GLY A O 1
ATOM 1729 N N . GLY A 1 227 ? -9.222 22.747 -7.495 1.00 80.94 227 GLY A N 1
ATOM 1730 C CA . GLY A 1 227 ? -9.907 22.067 -6.389 1.00 80.94 227 GLY A CA 1
ATOM 1731 C C . GLY A 1 227 ? -11.281 21.495 -6.754 1.00 80.94 227 GLY A C 1
ATOM 1732 O O . GLY A 1 227 ? -12.173 21.471 -5.911 1.00 80.94 227 GLY A O 1
ATOM 1733 N N . THR A 1 228 ? -11.515 21.144 -8.018 1.00 85.38 228 THR A N 1
ATOM 1734 C CA . THR A 1 228 ? -12.819 20.672 -8.516 1.00 85.38 228 THR A CA 1
ATOM 1735 C C . THR A 1 228 ? -13.090 19.227 -8.099 1.00 85.38 228 THR A C 1
ATOM 1737 O O . THR A 1 228 ? -12.200 18.383 -8.180 1.00 85.38 228 THR A O 1
ATOM 1740 N N . LEU A 1 229 ? -14.326 18.923 -7.689 1.00 85.44 229 LEU A N 1
ATOM 1741 C CA . LEU A 1 229 ? -14.783 17.548 -7.468 1.00 85.44 229 LEU A CA 1
ATOM 1742 C C . LEU A 1 229 ? -14.881 16.830 -8.820 1.00 85.44 229 LEU A C 1
ATOM 1744 O O . LEU A 1 229 ? -15.638 17.263 -9.686 1.00 85.44 229 LEU A O 1
ATOM 1748 N N . ILE A 1 230 ? -14.116 15.757 -9.003 1.00 84.88 230 ILE A N 1
ATOM 1749 C CA . ILE A 1 230 ? -13.979 15.072 -10.302 1.00 84.88 230 ILE A CA 1
ATOM 1750 C C . ILE A 1 230 ? -14.502 13.643 -10.300 1.00 84.88 230 ILE A C 1
ATOM 1752 O O . ILE A 1 230 ? -14.659 13.049 -11.366 1.00 84.88 230 ILE A O 1
ATOM 1756 N N . ASP A 1 231 ? -14.730 13.070 -9.120 1.00 83.88 231 ASP A N 1
ATOM 1757 C CA . ASP A 1 231 ? -15.161 11.687 -8.998 1.00 83.88 231 ASP A CA 1
ATOM 1758 C C . ASP A 1 231 ? -15.834 11.421 -7.644 1.00 83.88 231 ASP A C 1
ATOM 1760 O O . ASP A 1 231 ? -15.404 11.954 -6.619 1.00 83.88 231 ASP A O 1
ATOM 1764 N N . LEU A 1 232 ? -16.854 10.561 -7.650 1.00 88.06 232 LEU A N 1
ATOM 1765 C CA . LEU A 1 232 ? -17.518 9.990 -6.473 1.00 88.06 232 LEU A CA 1
ATOM 1766 C C . LEU A 1 232 ? -17.334 8.464 -6.413 1.00 88.06 232 LEU A C 1
ATOM 1768 O O . LEU A 1 232 ? -18.162 7.748 -5.847 1.00 88.06 232 LEU A O 1
ATOM 1772 N N . ASN A 1 233 ? -16.285 7.933 -7.033 1.00 91.00 233 ASN A N 1
ATOM 1773 C CA . ASN A 1 233 ? -15.923 6.527 -6.945 1.00 91.00 233 ASN A CA 1
ATOM 1774 C C . ASN A 1 233 ? -15.489 6.128 -5.529 1.00 91.00 233 ASN A C 1
ATOM 1776 O O . ASN A 1 233 ? -15.148 6.941 -4.672 1.00 91.00 233 ASN A O 1
ATOM 1780 N N . VAL A 1 234 ? -15.534 4.826 -5.284 1.00 92.69 234 VAL A N 1
ATOM 1781 C CA . VAL A 1 234 ? -15.011 4.168 -4.096 1.00 92.69 234 VAL A CA 1
ATOM 1782 C C . VAL A 1 234 ? -13.565 3.789 -4.380 1.00 92.69 234 VAL A C 1
ATOM 1784 O O . VAL A 1 234 ? -13.295 2.828 -5.101 1.00 92.69 234 VAL A O 1
ATOM 1787 N N . GLY A 1 235 ? -12.656 4.582 -3.828 1.00 92.50 235 GLY A N 1
ATOM 1788 C CA . GLY A 1 235 ? -11.229 4.323 -3.798 1.00 92.50 235 GLY A CA 1
ATOM 1789 C C . GLY A 1 235 ? -10.835 3.521 -2.561 1.00 92.50 235 GLY A C 1
ATOM 1790 O O . GLY A 1 235 ? -11.318 3.824 -1.470 1.00 92.50 235 GLY A O 1
ATOM 1791 N N . TYR A 1 236 ? -9.998 2.494 -2.702 1.00 93.19 236 TYR A N 1
ATOM 1792 C CA . TYR A 1 236 ? -9.613 1.628 -1.580 1.00 93.19 236 TYR A CA 1
ATOM 1793 C C . TYR A 1 236 ? -8.310 0.860 -1.825 1.00 93.19 236 TYR A C 1
ATOM 1795 O O . TYR A 1 236 ? -7.936 0.586 -2.969 1.00 93.19 236 TYR A O 1
ATOM 1803 N N . ASN A 1 237 ? -7.652 0.478 -0.726 1.00 91.44 237 ASN A N 1
ATOM 1804 C CA . ASN A 1 237 ? -6.472 -0.388 -0.695 1.00 91.44 237 ASN A CA 1
ATOM 1805 C C . ASN A 1 237 ? -6.402 -1.185 0.639 1.00 91.44 237 ASN A C 1
ATOM 1807 O O . ASN A 1 237 ? -7.121 -0.899 1.603 1.00 91.44 237 ASN A O 1
ATOM 1811 N N . VAL A 1 238 ? -5.533 -2.202 0.702 1.00 91.44 238 VAL A N 1
ATOM 1812 C CA . VAL A 1 238 ? -5.101 -2.827 1.971 1.00 91.44 238 VAL A CA 1
ATOM 1813 C C . VAL A 1 238 ? -3.713 -2.302 2.305 1.00 91.44 238 VAL A C 1
ATOM 1815 O O . VAL A 1 238 ? -2.786 -2.531 1.528 1.00 91.44 238 VAL A O 1
ATOM 1818 N N . SER A 1 239 ? -3.560 -1.681 3.474 1.00 89.00 239 SER A N 1
ATOM 1819 C CA . SER A 1 239 ? -2.286 -1.114 3.912 1.00 89.00 239 SER A CA 1
ATOM 1820 C C . SER A 1 239 ? -1.456 -2.114 4.699 1.00 89.00 239 SER A C 1
ATOM 1822 O O . SER A 1 239 ? -1.777 -2.426 5.847 1.00 89.00 239 SER A O 1
ATOM 1824 N N . ASN A 1 240 ? -0.363 -2.585 4.091 1.00 90.69 240 ASN A N 1
ATOM 1825 C CA . ASN A 1 240 ? 0.640 -3.409 4.767 1.00 90.69 240 ASN A CA 1
ATOM 1826 C C . ASN A 1 240 ? 2.018 -2.729 4.847 1.00 90.69 240 ASN A C 1
ATOM 1828 O O . ASN A 1 240 ? 2.994 -3.382 5.222 1.00 90.69 240 ASN A O 1
ATOM 1832 N N . VAL A 1 241 ? 2.115 -1.435 4.513 1.00 85.88 241 VAL A N 1
ATOM 1833 C CA . VAL A 1 241 ? 3.383 -0.679 4.554 1.00 85.88 241 VAL A CA 1
ATOM 1834 C C . VAL A 1 241 ? 3.940 -0.533 5.962 1.00 85.88 241 VAL A C 1
ATOM 1836 O O . VAL A 1 241 ? 5.155 -0.528 6.128 1.00 85.88 241 VAL A O 1
ATOM 1839 N N . ASP A 1 242 ? 3.080 -0.454 6.976 1.00 84.50 242 ASP A N 1
ATOM 1840 C CA . ASP A 1 242 ? 3.522 -0.373 8.366 1.00 84.50 242 ASP A CA 1
ATOM 1841 C C . ASP A 1 242 ? 3.645 -1.775 8.967 1.00 84.50 242 ASP A C 1
ATOM 1843 O O . ASP A 1 242 ? 4.673 -2.135 9.551 1.00 84.50 242 ASP A O 1
ATOM 1847 N N . GLN A 1 243 ? 2.593 -2.578 8.799 1.00 91.12 243 GLN A N 1
ATOM 1848 C CA . GLN A 1 243 ? 2.462 -3.891 9.411 1.00 91.12 243 GLN A CA 1
ATOM 1849 C C . GLN A 1 243 ? 1.454 -4.774 8.678 1.00 91.12 243 GLN A C 1
ATOM 1851 O O . GLN A 1 243 ? 0.524 -4.283 8.046 1.00 91.12 243 GLN A O 1
ATOM 1856 N N . LEU A 1 244 ? 1.587 -6.080 8.877 1.00 95.56 244 LEU A N 1
ATOM 1857 C CA . LEU A 1 244 ? 0.661 -7.103 8.415 1.00 95.56 244 LEU A CA 1
ATOM 1858 C C . LEU A 1 244 ? 0.089 -7.868 9.613 1.00 95.56 244 LEU A C 1
ATOM 1860 O O . LEU A 1 244 ? 0.849 -8.343 10.469 1.00 95.56 244 LEU A O 1
ATOM 1864 N N . TYR A 1 245 ? -1.241 -7.982 9.681 1.00 96.44 245 TYR A N 1
ATOM 1865 C CA . TYR A 1 245 ? -1.919 -8.536 10.858 1.00 96.44 245 TYR A CA 1
ATOM 1866 C C . TYR A 1 245 ? -3.116 -9.451 10.566 1.00 96.44 245 TYR A C 1
ATOM 1868 O O . TYR A 1 245 ? -3.188 -10.541 11.136 1.00 96.44 245 TYR A O 1
ATOM 1876 N N . LEU A 1 246 ? -4.046 -9.049 9.690 1.00 97.56 246 LEU A N 1
ATOM 1877 C CA . LEU A 1 246 ? -5.244 -9.839 9.364 1.00 97.56 246 LEU A CA 1
ATOM 1878 C C . LEU A 1 246 ? -5.438 -9.983 7.850 1.00 97.56 246 LEU A C 1
ATOM 1880 O O . LEU A 1 246 ? -5.201 -9.024 7.115 1.00 97.56 246 LEU A O 1
ATOM 1884 N N . PRO A 1 247 ? -5.947 -11.136 7.377 1.00 97.56 247 PRO A N 1
ATOM 1885 C CA . PRO A 1 247 ? -6.390 -11.284 5.998 1.00 97.56 247 PRO A CA 1
ATOM 1886 C C . PRO A 1 247 ? -7.711 -10.533 5.797 1.00 97.56 247 PRO A C 1
ATOM 1888 O O . PRO A 1 247 ? -8.739 -10.883 6.386 1.00 97.56 247 PRO A O 1
ATOM 1891 N N . VAL A 1 248 ? -7.676 -9.494 4.966 1.00 97.94 248 VAL A N 1
ATOM 1892 C CA . VAL A 1 248 ? -8.838 -8.660 4.641 1.00 97.94 248 VAL A CA 1
ATOM 1893 C C . VAL A 1 248 ? -8.989 -8.592 3.131 1.00 97.94 248 VAL A C 1
ATOM 1895 O O . VAL A 1 248 ? -8.006 -8.377 2.421 1.00 97.94 248 VAL A O 1
ATOM 1898 N N . ALA A 1 249 ? -10.219 -8.763 2.655 1.00 97.56 249 ALA A N 1
ATOM 1899 C CA . ALA A 1 249 ? -10.599 -8.560 1.269 1.00 97.56 249 ALA A CA 1
ATOM 1900 C C . ALA A 1 249 ? -11.536 -7.353 1.135 1.00 97.56 249 ALA A C 1
ATOM 1902 O O . ALA A 1 249 ? -12.496 -7.234 1.898 1.00 97.56 249 ALA A O 1
ATOM 1903 N N . LEU A 1 250 ? -11.275 -6.476 0.165 1.00 97.31 250 LEU A N 1
ATOM 1904 C CA . LEU A 1 250 ? -12.044 -5.257 -0.081 1.00 97.31 250 LEU A CA 1
ATOM 1905 C C . LEU A 1 250 ? -12.681 -5.266 -1.465 1.00 97.31 250 LEU A C 1
ATOM 1907 O O . LEU A 1 250 ? -12.031 -5.627 -2.444 1.00 97.31 250 LEU A O 1
ATOM 1911 N N . ALA A 1 251 ? -13.932 -4.827 -1.555 1.00 96.06 251 ALA A N 1
ATOM 1912 C CA . ALA A 1 251 ? -14.645 -4.667 -2.821 1.00 96.06 251 ALA A CA 1
ATOM 1913 C C . ALA A 1 251 ? -15.680 -3.535 -2.724 1.00 96.06 251 ALA A C 1
ATOM 1915 O O . ALA A 1 251 ? -16.230 -3.308 -1.641 1.00 96.06 251 ALA A O 1
ATOM 1916 N N . PRO A 1 252 ? -15.992 -2.829 -3.823 1.00 95.81 252 PRO A N 1
ATOM 1917 C CA . PRO A 1 252 ? -17.007 -1.789 -3.809 1.00 95.81 252 PRO A CA 1
ATOM 1918 C C . PRO A 1 252 ? -18.410 -2.406 -3.698 1.00 95.81 252 PRO A C 1
ATOM 1920 O O . PRO A 1 252 ? -18.686 -3.481 -4.232 1.00 95.81 252 PRO A O 1
ATOM 1923 N N . ILE A 1 253 ? -19.329 -1.701 -3.040 1.00 94.88 253 ILE A N 1
ATOM 1924 C CA . ILE A 1 253 ? -20.762 -2.015 -3.060 1.00 94.88 253 ILE A CA 1
ATOM 1925 C C . ILE A 1 253 ? -21.336 -1.445 -4.353 1.00 94.88 253 ILE A C 1
ATOM 1927 O O . ILE A 1 253 ? -21.365 -0.225 -4.541 1.00 94.88 253 ILE A O 1
ATOM 1931 N N . ARG A 1 254 ? -21.786 -2.323 -5.251 1.00 93.12 254 ARG A N 1
ATOM 1932 C CA . ARG A 1 254 ? -22.326 -1.954 -6.564 1.00 93.12 254 ARG A CA 1
ATOM 1933 C C . ARG A 1 254 ? -23.505 -2.850 -6.949 1.00 93.12 254 ARG A C 1
ATOM 1935 O O . ARG A 1 254 ? -23.592 -3.969 -6.452 1.00 93.12 254 ARG A O 1
ATOM 1942 N N . PRO A 1 255 ? -24.393 -2.390 -7.850 1.00 86.19 255 PRO A N 1
ATOM 1943 C CA . PRO A 1 255 ? -25.432 -3.241 -8.433 1.00 86.19 255 PRO A CA 1
ATOM 1944 C C . PRO A 1 255 ? -24.866 -4.366 -9.312 1.00 86.19 255 PRO A C 1
ATOM 1946 O O . PRO A 1 255 ? -25.492 -5.413 -9.448 1.00 86.19 255 PRO A O 1
ATOM 1949 N N . THR A 1 256 ? -23.704 -4.136 -9.928 1.00 86.12 256 THR A N 1
ATOM 1950 C CA . THR A 1 256 ? -23.011 -5.090 -10.795 1.00 86.12 256 THR A CA 1
ATOM 1951 C C . THR A 1 256 ? -21.944 -5.853 -10.012 1.00 86.12 256 THR A C 1
ATOM 1953 O O . THR A 1 256 ? -21.195 -5.265 -9.235 1.00 86.12 256 THR A O 1
ATOM 1956 N N . ASN A 1 257 ? -21.848 -7.165 -10.246 1.00 85.06 257 ASN A N 1
ATOM 1957 C CA . ASN A 1 257 ? -20.816 -8.033 -9.662 1.00 85.06 257 ASN A CA 1
ATOM 1958 C C . ASN A 1 257 ? -19.659 -8.240 -10.655 1.00 85.06 257 ASN A C 1
ATOM 1960 O O . ASN A 1 257 ? -19.287 -9.367 -10.973 1.00 85.06 257 ASN A O 1
ATOM 1964 N N . ASP A 1 258 ? -19.149 -7.139 -11.201 1.00 85.00 258 ASP A N 1
ATOM 1965 C CA . ASP A 1 258 ? -18.136 -7.086 -12.263 1.00 85.00 258 ASP A CA 1
ATOM 1966 C C . ASP A 1 258 ? -16.719 -6.805 -11.739 1.00 85.00 258 ASP A C 1
ATOM 1968 O O . ASP A 1 258 ? -15.739 -7.056 -12.435 1.00 85.00 258 ASP A O 1
ATOM 1972 N N . VAL A 1 259 ? -16.596 -6.319 -10.501 1.00 88.81 259 VAL A N 1
ATOM 1973 C CA . VAL A 1 259 ? -15.313 -5.974 -9.877 1.00 88.81 259 VAL A CA 1
ATOM 1974 C C . VAL A 1 259 ? -14.913 -7.039 -8.862 1.00 88.81 259 VAL A C 1
ATOM 1976 O O . VAL A 1 259 ? -15.682 -7.388 -7.965 1.00 88.81 259 VAL A O 1
ATOM 1979 N N . GLY A 1 260 ? -13.690 -7.550 -9.000 1.00 91.50 260 GLY A N 1
ATOM 1980 C CA . GLY A 1 260 ? -13.103 -8.480 -8.041 1.00 91.50 260 GLY A CA 1
ATOM 1981 C C . GLY A 1 260 ? -12.721 -7.832 -6.705 1.00 91.50 260 GLY A C 1
ATOM 1982 O O . GLY A 1 260 ? -12.836 -6.624 -6.512 1.00 91.50 260 GLY A O 1
ATOM 1983 N N . PHE A 1 261 ? -12.218 -8.633 -5.769 1.00 94.06 261 PHE A N 1
ATOM 1984 C CA . PHE A 1 261 ? -11.718 -8.137 -4.488 1.00 94.06 261 PHE A CA 1
ATOM 1985 C C . PHE A 1 261 ? -10.221 -7.795 -4.522 1.00 94.06 261 PHE A C 1
ATOM 1987 O O . PHE A 1 261 ? -9.424 -8.395 -5.246 1.00 94.06 261 PHE A O 1
ATOM 1994 N N . MET A 1 262 ? -9.831 -6.848 -3.680 1.00 93.50 262 MET A N 1
ATOM 1995 C CA . MET A 1 262 ? -8.455 -6.530 -3.311 1.00 93.50 262 MET A CA 1
ATOM 1996 C C . MET A 1 262 ? -8.086 -7.229 -1.996 1.00 93.50 262 MET A C 1
ATOM 1998 O O . MET A 1 262 ? -8.958 -7.362 -1.149 1.00 93.50 262 MET A O 1
ATOM 2002 N N . GLY A 1 263 ? -6.837 -7.646 -1.784 1.00 94.50 263 GLY A N 1
ATOM 2003 C CA . GLY A 1 263 ? -6.365 -8.205 -0.511 1.00 94.50 263 GLY A CA 1
ATOM 2004 C C . GLY A 1 263 ? -6.360 -9.734 -0.460 1.00 94.50 263 GLY A C 1
ATOM 2005 O O . GLY A 1 263 ? -5.871 -10.385 -1.384 1.00 94.50 263 GLY A O 1
ATOM 2006 N N . SER A 1 264 ? -6.862 -10.318 0.635 1.00 95.50 264 SER A N 1
ATOM 2007 C CA . SER A 1 264 ? -6.867 -11.769 0.873 1.00 95.50 264 SER A CA 1
ATOM 2008 C C . SER A 1 264 ? -8.195 -12.278 1.423 1.00 95.50 264 SER A C 1
ATOM 2010 O O . SER A 1 264 ? -8.708 -11.763 2.412 1.00 95.50 264 SER A O 1
ATOM 2012 N N . VAL A 1 265 ? -8.688 -13.372 0.841 1.00 97.19 265 VAL A N 1
ATOM 2013 C CA . VAL A 1 265 ? -9.813 -14.167 1.367 1.00 97.19 265 VAL A CA 1
ATOM 2014 C C . VAL A 1 265 ? -9.342 -15.389 2.167 1.00 97.19 265 VAL A C 1
ATOM 2016 O O . VAL A 1 265 ? -10.131 -16.285 2.459 1.00 97.19 265 VAL A O 1
ATOM 2019 N N . MET A 1 266 ? -8.049 -15.462 2.499 1.00 97.38 266 MET A N 1
ATOM 2020 C CA . MET A 1 266 ? -7.470 -16.556 3.278 1.00 97.38 266 MET A CA 1
ATOM 2021 C C . MET A 1 266 ? -8.073 -16.609 4.688 1.00 97.38 266 MET A C 1
ATOM 2023 O O . MET A 1 266 ? -8.277 -15.579 5.329 1.00 97.38 266 MET A O 1
ATOM 2027 N N . GLY A 1 267 ? -8.323 -17.816 5.200 1.00 97.94 267 GLY A N 1
ATOM 2028 C CA . GLY A 1 267 ? -8.733 -18.001 6.592 1.00 97.94 267 GLY A CA 1
ATOM 2029 C C . GLY A 1 267 ? -7.642 -17.552 7.571 1.00 97.94 267 GLY A C 1
ATOM 2030 O O . GLY A 1 267 ? -6.455 -17.768 7.326 1.00 97.94 267 GLY A O 1
ATOM 2031 N N . VAL A 1 268 ? -8.039 -16.964 8.705 1.00 97.38 268 VAL A N 1
ATOM 2032 C CA . VAL A 1 268 ? -7.110 -16.391 9.704 1.00 97.38 268 VAL A CA 1
ATOM 2033 C C . VAL A 1 268 ? -6.077 -17.403 10.210 1.00 97.38 268 VAL A C 1
ATOM 2035 O O . VAL A 1 268 ? -4.912 -17.049 10.376 1.00 97.38 268 VAL A O 1
ATOM 2038 N N . ASP A 1 269 ? -6.464 -18.662 10.419 1.00 96.00 269 ASP A N 1
ATOM 2039 C CA . ASP A 1 269 ? -5.545 -19.690 10.923 1.00 96.00 269 ASP A CA 1
ATOM 2040 C C . ASP A 1 269 ? -4.434 -20.011 9.918 1.00 96.00 269 ASP A C 1
ATOM 2042 O O . ASP A 1 269 ? -3.264 -20.098 10.286 1.00 96.00 269 ASP A O 1
ATOM 2046 N N . GLU A 1 270 ? -4.785 -20.149 8.639 1.00 97.12 270 GLU A N 1
ATOM 2047 C CA . GLU A 1 270 ? -3.816 -20.400 7.570 1.00 97.12 270 GLU A CA 1
ATOM 2048 C C . GLU A 1 270 ? -2.911 -19.187 7.343 1.00 97.12 270 GLU A C 1
ATOM 2050 O O . GLU A 1 270 ? -1.693 -19.323 7.223 1.00 97.12 270 GLU A O 1
ATOM 2055 N N . PHE A 1 271 ? -3.492 -17.989 7.384 1.00 97.56 271 PHE A N 1
ATOM 2056 C CA . PHE A 1 271 ? -2.749 -16.739 7.305 1.00 97.56 271 PHE A CA 1
ATOM 2057 C C . PHE A 1 271 ? -1.699 -16.641 8.418 1.00 97.56 271 PHE A C 1
ATOM 2059 O O . PHE A 1 271 ? -0.513 -16.451 8.151 1.00 97.56 271 PHE A O 1
ATOM 2066 N N . ARG A 1 272 ? -2.098 -16.871 9.675 1.00 95.69 272 ARG A N 1
ATOM 2067 C CA . ARG A 1 272 ? -1.189 -16.842 10.831 1.00 95.69 272 ARG A CA 1
ATOM 2068 C C . ARG A 1 272 ? -0.110 -17.923 10.751 1.00 95.69 272 ARG A C 1
ATOM 2070 O O . ARG A 1 272 ? 1.031 -17.636 11.104 1.00 95.69 272 ARG A O 1
ATOM 2077 N N . LYS A 1 273 ? -0.418 -19.131 10.258 1.00 95.69 273 LYS A N 1
ATOM 2078 C CA . LYS A 1 273 ? 0.593 -20.182 10.020 1.00 95.69 273 LYS A CA 1
ATOM 2079 C C . LYS A 1 273 ? 1.677 -19.723 9.046 1.00 95.69 273 LYS A C 1
ATOM 2081 O O . LYS A 1 273 ? 2.853 -19.992 9.279 1.00 95.69 273 LYS A O 1
ATOM 2086 N N . ARG A 1 274 ? 1.306 -18.995 7.991 1.00 96.44 274 ARG A N 1
ATOM 2087 C CA . ARG A 1 274 ? 2.263 -18.442 7.019 1.00 96.44 274 ARG A CA 1
ATOM 2088 C C . ARG A 1 274 ? 3.107 -17.324 7.620 1.00 96.44 274 ARG A C 1
ATOM 2090 O O . ARG A 1 274 ? 4.320 -17.322 7.428 1.00 96.44 274 ARG A O 1
ATOM 2097 N N . LEU A 1 275 ? 2.510 -16.446 8.433 1.00 96.00 275 LEU A N 1
ATOM 2098 C CA . LEU A 1 275 ? 3.269 -15.441 9.191 1.00 96.00 275 LEU A CA 1
ATOM 2099 C C . LEU A 1 275 ? 4.267 -16.087 10.162 1.00 96.00 275 LEU A C 1
ATOM 2101 O O . LEU A 1 275 ? 5.420 -15.667 10.233 1.00 96.00 275 LEU A O 1
ATOM 2105 N N . VAL A 1 276 ? 3.853 -17.134 10.881 1.00 94.38 276 VAL A N 1
ATOM 2106 C CA . VAL A 1 276 ? 4.727 -17.944 11.748 1.00 94.38 276 VAL A CA 1
ATOM 2107 C C . VAL A 1 276 ? 5.882 -18.543 10.945 1.00 94.38 276 VAL A C 1
ATOM 2109 O O . VAL A 1 276 ? 7.037 -18.402 11.339 1.00 94.38 276 VAL A O 1
ATOM 2112 N N . ALA A 1 277 ? 5.593 -19.173 9.805 1.00 94.19 277 ALA A N 1
ATOM 2113 C CA . ALA A 1 277 ? 6.607 -19.810 8.968 1.00 94.19 277 ALA A CA 1
ATOM 2114 C C . ALA A 1 277 ? 7.632 -18.803 8.421 1.00 94.19 277 ALA A C 1
ATOM 2116 O O . ALA A 1 277 ? 8.833 -19.073 8.454 1.00 94.19 277 ALA A O 1
ATOM 2117 N N . PHE A 1 278 ? 7.165 -17.635 7.970 1.00 94.75 278 PHE A N 1
ATOM 2118 C CA . PHE A 1 278 ? 8.016 -16.550 7.484 1.00 94.75 278 PHE A CA 1
ATOM 2119 C C . PHE A 1 278 ? 8.894 -15.968 8.594 1.00 94.75 278 PHE A C 1
ATOM 2121 O O . PHE A 1 278 ? 10.104 -15.836 8.439 1.00 94.75 278 PHE A O 1
ATOM 2128 N N . THR A 1 279 ? 8.291 -15.651 9.739 1.00 94.38 279 THR A N 1
ATOM 2129 C CA . THR A 1 279 ? 9.010 -15.020 10.852 1.00 94.38 279 THR A CA 1
ATOM 2130 C C . THR A 1 279 ? 9.886 -15.994 11.627 1.00 94.38 279 THR A C 1
ATOM 2132 O O . THR A 1 279 ? 10.800 -15.562 12.321 1.00 94.38 279 THR A O 1
ATOM 2135 N N . GLY A 1 280 ? 9.622 -17.299 11.551 1.00 92.50 280 GLY A N 1
ATOM 2136 C CA . GLY A 1 280 ? 10.221 -18.295 12.439 1.00 92.50 280 GLY A CA 1
ATOM 2137 C C . GLY A 1 280 ? 9.804 -18.129 13.905 1.00 92.50 280 GLY A C 1
ATOM 2138 O O . GLY A 1 280 ? 10.441 -18.701 14.786 1.00 92.50 280 GLY A O 1
ATOM 2139 N N . ALA A 1 281 ? 8.774 -17.328 14.186 1.00 88.62 281 ALA A N 1
ATOM 2140 C CA . ALA A 1 281 ? 8.299 -17.092 15.539 1.00 88.62 281 ALA A CA 1
ATOM 2141 C C . ALA A 1 281 ? 7.640 -18.346 16.128 1.00 88.62 281 ALA A C 1
ATOM 2143 O O . ALA A 1 281 ? 6.955 -19.095 15.440 1.00 88.62 281 ALA A O 1
ATOM 2144 N N . ASN A 1 282 ? 7.816 -18.564 17.427 1.00 79.00 282 ASN A N 1
ATOM 2145 C CA . ASN A 1 282 ? 7.185 -19.662 18.158 1.00 79.00 282 ASN A CA 1
ATOM 2146 C C . ASN A 1 282 ? 5.992 -19.168 18.996 1.00 79.00 282 ASN A C 1
ATOM 2148 O O . ASN A 1 282 ? 5.677 -17.977 19.026 1.00 79.00 282 ASN A O 1
ATOM 2152 N N . ALA A 1 283 ? 5.334 -20.096 19.699 1.00 65.19 283 ALA A N 1
ATOM 2153 C CA . ALA A 1 283 ? 4.185 -19.806 20.557 1.00 65.19 283 ALA A CA 1
ATOM 2154 C C . ALA A 1 283 ? 4.484 -18.786 21.667 1.00 65.19 283 ALA A C 1
ATOM 2156 O O . ALA A 1 283 ? 3.563 -18.109 22.116 1.00 65.19 283 ALA A O 1
ATOM 2157 N N . ASP A 1 284 ? 5.750 -18.639 22.062 1.00 66.25 284 ASP A N 1
ATOM 2158 C CA . ASP A 1 284 ? 6.208 -17.683 23.073 1.00 66.25 284 ASP A CA 1
ATOM 2159 C C . ASP A 1 284 ? 6.669 -16.353 22.465 1.00 66.25 284 ASP A C 1
ATOM 2161 O O . ASP A 1 284 ? 6.863 -15.392 23.203 1.00 66.25 284 ASP A O 1
ATOM 2165 N N . GLN A 1 285 ? 6.761 -16.261 21.130 1.00 66.00 285 GLN A N 1
ATOM 2166 C CA . GLN A 1 285 ? 7.280 -15.099 20.404 1.00 66.00 285 GLN A CA 1
ATOM 2167 C C . GLN A 1 285 ? 8.623 -14.649 21.000 1.00 66.00 285 GLN A C 1
ATOM 2169 O O . GLN A 1 285 ? 8.758 -13.534 21.489 1.00 66.00 285 GLN A O 1
ATOM 2174 N N . THR A 1 286 ? 9.603 -15.555 21.051 1.00 63.66 286 THR A N 1
ATOM 2175 C CA . THR A 1 286 ? 10.915 -15.269 21.653 1.00 63.66 286 THR A CA 1
ATOM 2176 C C . THR A 1 286 ? 11.858 -14.530 20.698 1.00 63.66 286 THR A C 1
ATOM 2178 O O . THR A 1 286 ? 11.597 -14.398 19.507 1.00 63.66 286 THR A O 1
ATOM 2181 N N . ASN A 1 287 ? 13.014 -14.096 21.214 1.00 63.19 287 ASN A N 1
ATOM 2182 C CA . ASN A 1 287 ? 14.062 -13.371 20.482 1.00 63.19 287 ASN A CA 1
ATOM 2183 C C . ASN A 1 287 ? 14.749 -14.150 19.330 1.00 63.19 287 ASN A C 1
ATOM 2185 O O . ASN A 1 287 ? 15.695 -13.640 18.739 1.00 63.19 287 ASN A O 1
ATOM 2189 N N . ALA A 1 288 ? 14.341 -15.381 19.020 1.00 72.06 288 ALA A N 1
ATOM 2190 C CA . ALA A 1 288 ? 14.994 -16.235 18.022 1.00 72.06 288 ALA A CA 1
ATOM 2191 C C . ALA A 1 288 ? 14.217 -16.284 16.693 1.00 72.06 288 ALA A C 1
ATOM 2193 O O . ALA A 1 288 ? 14.020 -17.357 16.125 1.00 72.06 288 ALA A O 1
ATOM 2194 N N . THR A 1 289 ? 13.733 -15.138 16.213 1.00 85.44 289 THR A N 1
ATOM 2195 C CA . THR A 1 289 ? 13.010 -15.052 14.938 1.00 85.44 289 THR A CA 1
ATOM 2196 C C . THR A 1 289 ? 13.966 -14.882 13.752 1.00 85.44 289 THR A C 1
ATOM 2198 O O . THR A 1 289 ? 15.083 -14.380 13.883 1.00 85.44 289 THR A O 1
ATOM 2201 N N . LYS A 1 290 ? 13.518 -15.300 12.565 1.00 91.94 290 LYS A N 1
ATOM 2202 C CA . LYS A 1 290 ? 14.162 -15.027 11.268 1.00 91.94 290 LYS A CA 1
ATOM 2203 C C . LYS A 1 290 ? 13.818 -13.638 10.738 1.00 91.94 290 LYS A C 1
ATOM 2205 O O . LYS A 1 290 ? 14.644 -13.012 10.079 1.00 91.94 290 LYS A O 1
ATOM 2210 N N . TRP A 1 291 ? 12.626 -13.152 11.085 1.00 93.94 291 TRP A N 1
ATOM 2211 C CA . TRP A 1 291 ? 12.138 -11.808 10.790 1.00 93.94 291 TRP A CA 1
ATOM 2212 C C . TRP A 1 291 ? 11.668 -11.110 12.075 1.00 93.94 291 TRP A C 1
ATOM 2214 O O . TRP A 1 291 ? 11.105 -11.785 12.943 1.00 93.94 291 TRP A O 1
ATOM 2224 N N . PRO A 1 292 ? 11.856 -9.789 12.225 1.00 92.81 292 PRO A N 1
ATOM 2225 C CA . PRO A 1 292 ? 11.348 -9.045 13.371 1.00 92.81 292 PRO A CA 1
ATOM 2226 C C . PRO A 1 292 ? 9.834 -9.198 13.517 1.00 92.81 292 PRO A C 1
ATOM 2228 O O . PRO A 1 292 ? 9.116 -9.275 12.527 1.00 92.81 292 PRO A O 1
ATOM 2231 N N . ILE A 1 293 ? 9.321 -9.214 14.739 1.00 92.69 293 ILE A N 1
ATOM 2232 C CA . ILE A 1 293 ? 7.877 -9.208 15.004 1.00 92.69 293 ILE A CA 1
ATOM 2233 C C . ILE A 1 293 ? 7.561 -8.159 16.050 1.00 92.69 293 ILE A C 1
ATOM 2235 O O . ILE A 1 293 ? 8.398 -7.834 16.891 1.00 92.69 293 ILE A O 1
ATOM 2239 N N . TYR A 1 294 ? 6.338 -7.649 16.040 1.00 90.06 294 TYR A N 1
ATOM 2240 C CA . TYR A 1 294 ? 5.910 -6.801 17.139 1.00 90.06 294 TYR A CA 1
ATOM 2241 C C . TYR A 1 294 ? 5.694 -7.613 18.410 1.00 90.06 294 TYR A C 1
ATOM 2243 O O . TYR A 1 294 ? 5.153 -8.721 18.387 1.00 90.06 294 TYR A O 1
ATOM 2251 N N . ASN A 1 295 ? 6.109 -7.033 19.527 1.00 86.88 295 ASN A N 1
ATOM 2252 C CA . ASN A 1 295 ? 6.066 -7.668 20.826 1.00 86.88 295 ASN A CA 1
ATOM 2253 C C . ASN A 1 295 ? 4.643 -7.656 21.408 1.00 86.88 295 ASN A C 1
ATOM 2255 O O . ASN A 1 295 ? 3.993 -6.614 21.486 1.00 86.88 295 ASN A O 1
ATOM 2259 N N . ASN A 1 296 ? 4.184 -8.811 21.890 1.00 87.62 296 ASN A N 1
ATOM 2260 C CA . ASN A 1 296 ? 2.966 -8.950 22.688 1.00 87.62 296 ASN A CA 1
ATOM 2261 C C . ASN A 1 296 ? 3.350 -9.494 24.076 1.00 87.62 296 ASN A C 1
ATOM 2263 O O . ASN A 1 296 ? 3.278 -10.709 24.304 1.00 87.62 296 ASN A O 1
ATOM 2267 N N . PRO A 1 297 ? 3.811 -8.615 24.987 1.00 83.50 297 PRO A N 1
ATOM 2268 C CA . PRO A 1 297 ? 4.508 -9.028 26.195 1.00 83.50 297 PRO A CA 1
ATOM 2269 C C . PRO A 1 297 ? 3.605 -9.826 27.138 1.00 83.50 297 PRO A C 1
ATOM 2271 O O . PRO A 1 297 ? 2.411 -9.550 27.285 1.00 83.50 297 PRO A O 1
ATOM 2274 N N . ILE A 1 298 ? 4.206 -10.799 27.823 1.00 84.38 298 ILE A N 1
ATOM 2275 C CA . ILE A 1 298 ? 3.555 -11.567 28.884 1.00 84.38 298 ILE A CA 1
ATOM 2276 C C . ILE A 1 298 ? 3.666 -10.779 30.187 1.00 84.38 298 ILE A C 1
ATOM 2278 O O . ILE A 1 298 ? 4.760 -10.446 30.645 1.00 84.38 298 ILE A O 1
ATOM 2282 N N . ASN A 1 299 ? 2.529 -10.496 30.814 1.00 81.25 299 ASN A N 1
ATOM 2283 C CA . ASN A 1 299 ? 2.505 -9.881 32.131 1.00 81.25 299 ASN A CA 1
ATOM 2284 C C . ASN A 1 299 ? 3.073 -10.869 33.170 1.00 81.25 299 ASN A C 1
ATOM 2286 O O . ASN A 1 299 ? 2.594 -11.997 33.310 1.00 81.25 299 ASN A O 1
ATOM 2290 N N . ALA A 1 300 ? 4.103 -10.439 33.903 1.00 80.31 300 ALA A N 1
ATOM 2291 C CA . ALA A 1 300 ? 4.875 -11.309 34.788 1.00 80.31 300 ALA A CA 1
ATOM 2292 C C . ALA A 1 300 ? 4.038 -11.935 35.917 1.00 80.31 300 ALA A C 1
ATOM 2294 O O . ALA A 1 300 ? 4.336 -13.058 36.335 1.00 80.31 300 ALA A O 1
ATOM 2295 N N . GLN A 1 301 ? 3.004 -11.228 36.382 1.00 82.69 301 GLN A N 1
ATOM 2296 C CA . GLN A 1 301 ? 2.128 -11.634 37.479 1.00 82.69 301 GLN A CA 1
ATOM 2297 C C . GLN A 1 301 ? 1.012 -12.568 37.001 1.00 82.69 301 GLN A C 1
ATOM 2299 O O . GLN A 1 301 ? 0.808 -13.634 37.569 1.00 82.69 301 GLN A O 1
ATOM 2304 N N . THR A 1 302 ? 0.302 -12.187 35.940 1.00 86.00 302 THR A N 1
ATOM 2305 C CA . THR A 1 302 ? -0.866 -12.931 35.438 1.00 86.00 302 THR A CA 1
ATOM 2306 C C . THR A 1 302 ? -0.496 -14.077 34.502 1.00 86.00 302 THR A C 1
ATOM 2308 O O . THR A 1 302 ? -1.351 -14.905 34.202 1.00 86.00 302 THR A O 1
ATOM 2311 N N . LYS A 1 303 ? 0.750 -14.106 34.007 1.00 87.00 303 LYS A N 1
ATOM 2312 C CA . LYS A 1 303 ? 1.234 -15.030 32.966 1.00 87.00 303 LYS A CA 1
ATOM 2313 C C . LYS A 1 303 ? 0.420 -14.983 31.667 1.00 87.00 303 LYS A C 1
ATOM 2315 O O . LYS A 1 303 ? 0.530 -15.879 30.838 1.00 87.00 303 LYS A O 1
ATOM 2320 N N . LYS A 1 304 ? -0.376 -13.931 31.462 1.00 87.69 304 LYS A N 1
ATOM 2321 C CA . LYS A 1 304 ? -1.160 -13.715 30.243 1.00 87.69 304 LYS A CA 1
ATOM 2322 C C . LYS A 1 304 ? -0.461 -12.716 29.334 1.00 87.69 304 LYS A C 1
ATOM 2324 O O . LYS A 1 304 ? 0.164 -11.763 29.803 1.00 87.69 304 LYS A O 1
ATOM 2329 N N . ARG A 1 305 ? -0.594 -12.931 28.027 1.00 87.81 305 ARG A N 1
ATOM 2330 C CA . ARG A 1 305 ? -0.229 -11.944 27.004 1.00 87.81 305 ARG A CA 1
ATOM 2331 C C . ARG A 1 305 ? -1.070 -10.682 27.179 1.00 87.81 305 ARG A C 1
ATOM 2333 O O . ARG A 1 305 ? -2.239 -10.776 27.556 1.00 87.81 305 ARG A O 1
ATOM 2340 N N . ARG A 1 306 ? -0.482 -9.521 26.880 1.00 88.19 306 ARG A N 1
ATOM 2341 C CA . ARG A 1 306 ? -1.187 -8.231 26.900 1.00 88.19 306 ARG A CA 1
ATOM 2342 C C . ARG A 1 306 ? -2.418 -8.241 25.990 1.00 88.19 306 ARG A C 1
ATOM 2344 O O . ARG A 1 306 ? -3.461 -7.741 26.394 1.00 88.19 306 ARG A O 1
ATOM 2351 N N . TYR A 1 307 ? -2.290 -8.842 24.811 1.00 92.38 307 TYR A N 1
ATOM 2352 C CA . TYR A 1 307 ? -3.375 -9.053 23.853 1.00 92.38 307 TYR A CA 1
ATOM 2353 C C . TYR A 1 307 ? -3.596 -10.566 23.691 1.00 92.38 307 TYR A C 1
ATOM 2355 O O . TYR A 1 307 ? -2.900 -11.202 22.896 1.00 92.38 307 TYR A O 1
ATOM 2363 N N . PRO A 1 308 ? -4.458 -11.191 24.509 1.00 91.00 308 PRO A N 1
ATOM 2364 C CA . PRO A 1 308 ? -4.539 -12.648 24.616 1.00 91.00 308 PRO A CA 1
ATOM 2365 C C . PRO A 1 308 ? -5.071 -13.357 23.362 1.00 91.00 308 PRO A C 1
ATOM 2367 O O . PRO A 1 308 ? -4.706 -14.509 23.145 1.00 91.00 308 PRO A O 1
ATOM 2370 N N . ASN A 1 309 ? -5.895 -12.697 22.543 1.00 91.50 309 ASN A N 1
ATOM 2371 C CA . ASN A 1 309 ? -6.465 -13.277 21.318 1.00 91.50 309 ASN A CA 1
ATOM 2372 C C . ASN A 1 309 ? -5.717 -12.849 20.045 1.00 91.50 309 ASN A C 1
ATOM 2374 O O . ASN A 1 309 ? -5.988 -13.367 18.954 1.00 91.50 309 ASN A O 1
ATOM 2378 N N . ALA A 1 310 ? -4.779 -11.909 20.182 1.00 91.12 310 ALA A N 1
ATOM 2379 C CA . ALA A 1 310 ? -4.062 -11.345 19.055 1.00 91.12 310 ALA A CA 1
ATOM 2380 C C . ALA A 1 310 ? -3.088 -12.348 18.424 1.00 91.12 310 ALA A C 1
ATOM 2382 O O . ALA A 1 310 ? -2.383 -13.090 19.115 1.00 91.12 310 ALA A O 1
ATOM 2383 N N . GLY A 1 311 ? -3.037 -12.335 17.093 1.00 90.06 311 GLY A N 1
ATOM 2384 C CA . GLY A 1 311 ? -2.095 -13.128 16.308 1.00 90.06 311 GLY A CA 1
ATOM 2385 C C . GLY A 1 311 ? -0.682 -12.542 16.285 1.00 90.06 311 GLY A C 1
ATOM 2386 O O . GLY A 1 311 ? -0.365 -11.562 16.960 1.00 90.06 311 GLY A O 1
ATOM 2387 N N . ILE A 1 312 ? 0.182 -13.141 15.463 1.00 91.38 312 ILE A N 1
ATOM 2388 C CA . ILE A 1 312 ? 1.473 -12.534 15.121 1.00 91.38 312 ILE A CA 1
ATOM 2389 C C . ILE A 1 312 ? 1.226 -11.300 14.260 1.00 91.38 312 ILE A C 1
ATOM 2391 O O . ILE A 1 312 ? 0.429 -11.342 13.326 1.00 91.38 312 ILE A O 1
ATOM 2395 N N . ARG A 1 313 ? 1.951 -10.224 14.564 1.00 92.38 313 ARG A N 1
ATOM 2396 C CA . ARG A 1 313 ? 1.970 -8.989 13.786 1.00 92.38 313 ARG A CA 1
ATOM 2397 C C . ARG A 1 313 ? 3.368 -8.785 13.227 1.00 92.38 313 ARG A C 1
ATOM 2399 O O . ARG A 1 313 ? 4.342 -8.777 13.985 1.00 92.38 313 ARG A O 1
ATOM 2406 N N . VAL A 1 314 ? 3.456 -8.635 11.913 1.00 94.81 314 VAL A N 1
ATOM 2407 C CA . VAL A 1 314 ? 4.732 -8.586 11.194 1.00 94.81 314 VAL A CA 1
ATOM 2408 C C . VAL A 1 314 ? 4.980 -7.147 10.738 1.00 94.81 314 VAL A C 1
ATOM 2410 O O . VAL A 1 314 ? 4.168 -6.638 9.969 1.00 94.81 314 VAL A O 1
ATOM 2413 N N . PRO A 1 315 ? 6.041 -6.465 11.206 1.00 93.94 315 PRO A N 1
ATOM 2414 C CA . PRO A 1 315 ? 6.444 -5.178 10.657 1.00 93.94 315 PRO A CA 1
ATOM 2415 C C . PRO A 1 315 ? 6.940 -5.359 9.223 1.00 93.94 315 PRO A C 1
ATOM 2417 O O . PRO A 1 315 ? 7.603 -6.355 8.901 1.00 93.94 315 PRO A O 1
ATOM 2420 N N . SER A 1 316 ? 6.666 -4.369 8.378 1.00 93.88 316 SER A N 1
ATOM 2421 C CA . SER A 1 316 ? 7.305 -4.292 7.067 1.00 93.88 316 SER A CA 1
ATOM 2422 C C . SER A 1 316 ? 8.818 -4.105 7.194 1.00 93.88 316 SER A C 1
ATOM 2424 O O . SER A 1 316 ? 9.335 -3.732 8.254 1.00 93.88 316 SER A O 1
ATOM 2426 N N . THR A 1 317 ? 9.543 -4.296 6.089 1.00 94.25 317 THR A N 1
ATOM 2427 C CA . THR A 1 317 ? 10.980 -3.976 6.025 1.00 94.25 317 THR A CA 1
ATOM 2428 C C . THR A 1 317 ? 11.246 -2.529 6.433 1.00 94.25 317 THR A C 1
ATOM 2430 O O . THR A 1 317 ? 12.178 -2.256 7.188 1.00 94.25 317 THR A O 1
ATOM 2433 N N . LEU A 1 318 ? 10.383 -1.609 5.991 1.00 92.75 318 LEU A N 1
ATOM 2434 C CA . LEU A 1 318 ? 10.480 -0.190 6.304 1.00 92.75 318 LEU A CA 1
ATOM 2435 C C . LEU A 1 318 ? 10.389 0.067 7.805 1.00 92.75 318 LEU A C 1
ATOM 2437 O O . LEU A 1 318 ? 11.230 0.756 8.384 1.00 92.75 318 LEU A O 1
ATOM 2441 N N . THR A 1 319 ? 9.362 -0.503 8.425 1.00 90.50 319 THR A N 1
ATOM 2442 C CA . THR A 1 319 ? 9.066 -0.325 9.842 1.00 90.50 319 THR A CA 1
ATOM 2443 C C . THR A 1 319 ? 10.127 -0.958 10.726 1.00 90.50 319 THR A C 1
ATOM 2445 O O . THR A 1 319 ? 10.530 -0.368 11.728 1.00 90.50 319 THR A O 1
ATOM 2448 N N . ALA A 1 320 ? 10.631 -2.128 10.337 1.00 92.25 320 ALA A N 1
ATOM 2449 C CA . ALA A 1 320 ? 11.726 -2.779 11.037 1.00 92.25 320 ALA A CA 1
ATOM 2450 C C . ALA A 1 320 ? 13.010 -1.931 10.993 1.00 92.25 320 ALA A C 1
ATOM 2452 O O . ALA A 1 320 ? 13.600 -1.686 12.044 1.00 92.25 320 ALA A O 1
ATOM 2453 N N . PHE A 1 321 ? 13.410 -1.397 9.830 1.00 92.12 321 PHE A N 1
ATOM 2454 C CA . PHE A 1 321 ? 14.556 -0.476 9.766 1.00 92.12 321 PHE A CA 1
ATOM 2455 C C . PHE A 1 321 ? 14.299 0.829 10.522 1.00 92.12 321 PHE A C 1
ATOM 2457 O O . PHE A 1 321 ? 15.208 1.349 11.160 1.00 92.12 321 PHE A O 1
ATOM 2464 N N . ASN A 1 322 ? 13.061 1.336 10.524 1.00 87.69 322 ASN A N 1
ATOM 2465 C CA . ASN A 1 322 ? 12.696 2.516 11.311 1.00 87.69 322 ASN A CA 1
ATOM 2466 C C . ASN A 1 322 ? 12.939 2.296 12.807 1.00 87.69 322 ASN A C 1
ATOM 2468 O O . ASN A 1 322 ? 13.404 3.200 13.494 1.00 87.69 322 ASN A O 1
ATOM 2472 N N . TYR A 1 323 ? 12.617 1.099 13.295 1.00 87.06 323 TYR A N 1
ATOM 2473 C CA . TYR A 1 323 ? 12.853 0.706 14.676 1.00 87.06 323 TYR A CA 1
ATOM 2474 C C . TYR A 1 323 ? 14.344 0.532 14.976 1.00 87.06 323 TYR A C 1
ATOM 2476 O O . TYR A 1 323 ? 14.841 1.116 15.934 1.00 87.06 323 TYR A O 1
ATOM 2484 N N . TYR A 1 324 ? 15.074 -0.228 14.154 1.00 87.50 324 TYR A N 1
ATOM 2485 C CA . TYR A 1 324 ? 16.481 -0.545 14.424 1.00 87.50 324 TYR A CA 1
ATOM 2486 C C . TYR A 1 324 ? 17.457 0.609 14.183 1.00 87.50 324 TYR A C 1
ATOM 2488 O O . TYR A 1 324 ? 18.518 0.620 14.796 1.00 87.50 324 TYR A O 1
ATOM 2496 N N . MET A 1 325 ? 17.084 1.600 13.369 1.00 85.50 325 MET A N 1
ATOM 2497 C CA . MET A 1 325 ? 17.835 2.848 13.209 1.00 85.50 325 MET A CA 1
ATOM 2498 C C . MET A 1 325 ? 17.992 3.612 14.533 1.00 85.50 325 MET A C 1
ATOM 2500 O O . MET A 1 325 ? 19.027 4.228 14.765 1.00 85.50 325 MET A O 1
ATOM 2504 N N . GLU A 1 326 ? 16.966 3.616 15.392 1.00 80.19 326 GLU A N 1
ATOM 2505 C CA . GLU A 1 326 ? 17.031 4.263 16.708 1.00 80.19 326 GLU A CA 1
ATOM 2506 C C . GLU A 1 326 ? 15.988 3.657 17.677 1.00 80.19 326 GLU A C 1
ATOM 2508 O O . GLU A 1 326 ? 14.927 4.250 17.919 1.00 80.19 326 GLU A O 1
ATOM 2513 N N . PRO A 1 327 ? 16.271 2.485 18.282 1.00 73.94 327 PRO A N 1
ATOM 2514 C CA . PRO A 1 327 ? 15.307 1.799 19.146 1.00 73.94 327 PRO A CA 1
ATOM 2515 C C . PRO A 1 327 ? 14.891 2.633 20.364 1.00 73.94 327 PRO A C 1
ATOM 2517 O O . PRO A 1 327 ? 13.732 2.616 20.778 1.00 73.94 327 PRO A O 1
ATOM 2520 N N . ALA A 1 328 ? 15.821 3.416 20.926 1.00 63.56 328 ALA A N 1
ATOM 2521 C CA . ALA A 1 328 ? 15.561 4.230 22.112 1.00 63.56 328 ALA A CA 1
ATOM 2522 C C . ALA A 1 328 ? 14.583 5.388 21.842 1.00 63.56 328 ALA A C 1
ATOM 2524 O O . ALA A 1 328 ? 13.874 5.814 22.755 1.00 63.56 328 ALA A O 1
ATOM 2525 N N . PHE A 1 329 ? 14.516 5.880 20.601 1.00 53.91 329 PHE A N 1
ATOM 2526 C CA . PHE A 1 329 ? 13.568 6.919 20.189 1.00 53.91 329 PHE A CA 1
ATOM 2527 C C . PHE A 1 329 ? 12.139 6.388 20.057 1.00 53.91 329 PHE A C 1
ATOM 2529 O O . PHE A 1 329 ? 11.186 7.132 20.303 1.00 53.91 329 PHE A O 1
ATOM 2536 N N . VAL A 1 330 ? 11.990 5.117 19.680 1.00 57.91 330 VAL A N 1
ATOM 2537 C CA . VAL A 1 330 ? 10.685 4.468 19.529 1.00 57.91 330 VAL A CA 1
ATOM 2538 C C . VAL A 1 330 ? 10.153 3.980 20.871 1.00 57.91 330 VAL A C 1
ATOM 2540 O O . VAL A 1 330 ? 8.989 4.222 21.187 1.00 57.91 330 VAL A O 1
ATOM 2543 N N . ASP A 1 331 ? 10.998 3.336 21.680 1.00 56.56 331 ASP A N 1
ATOM 2544 C CA . ASP A 1 331 ? 10.492 2.587 22.826 1.00 56.56 331 ASP A CA 1
ATOM 2545 C C . ASP A 1 331 ? 10.055 3.469 23.998 1.00 56.56 331 ASP A C 1
ATOM 2547 O O . ASP A 1 331 ? 9.083 3.106 24.653 1.00 56.56 331 ASP A O 1
ATOM 2551 N N . GLY A 1 332 ? 10.674 4.630 24.259 1.00 47.12 332 GLY A N 1
ATOM 2552 C CA . GLY A 1 332 ? 10.302 5.567 25.343 1.00 47.12 332 GLY A CA 1
ATOM 2553 C C . GLY A 1 332 ? 10.417 5.016 26.785 1.00 47.12 332 GLY A C 1
ATOM 2554 O O . GLY A 1 332 ? 10.795 5.743 27.700 1.00 47.12 332 GLY A O 1
ATOM 2555 N N . ASP A 1 333 ? 10.153 3.724 26.978 1.00 49.28 333 ASP A N 1
ATOM 2556 C CA . ASP A 1 333 ? 10.377 2.864 28.126 1.00 49.28 333 ASP A CA 1
ATOM 2557 C C . ASP A 1 333 ? 11.371 1.772 27.706 1.00 49.28 333 ASP A C 1
ATOM 2559 O O . ASP A 1 333 ? 11.061 0.826 26.981 1.00 49.28 333 ASP A O 1
ATOM 2563 N N . THR A 1 334 ? 12.600 1.885 28.199 1.00 52.62 334 THR A N 1
ATOM 2564 C CA . THR A 1 334 ? 13.712 0.986 27.873 1.00 52.62 334 THR A CA 1
ATOM 2565 C C . THR A 1 334 ? 13.522 -0.444 28.387 1.00 52.62 334 THR A C 1
ATOM 2567 O O . THR A 1 334 ? 14.420 -1.272 28.208 1.00 52.62 334 THR A O 1
ATOM 2570 N N . LYS A 1 335 ? 12.397 -0.784 29.034 1.00 60.47 335 LYS A N 1
ATOM 2571 C CA . LYS A 1 335 ? 12.164 -2.109 29.627 1.00 60.47 335 LYS A CA 1
ATOM 2572 C C . LYS A 1 335 ? 11.500 -3.103 28.674 1.00 60.47 335 LYS A C 1
ATOM 2574 O O . LYS A 1 335 ? 11.904 -4.266 28.701 1.00 60.47 335 LYS A O 1
ATOM 2579 N N . LEU A 1 336 ? 10.584 -2.682 27.797 1.00 70.62 336 LEU A N 1
ATOM 2580 C CA . LEU A 1 336 ? 9.838 -3.580 26.901 1.00 70.62 336 LEU A CA 1
ATOM 2581 C C . LEU A 1 336 ? 9.912 -3.108 25.440 1.00 70.62 336 LEU A C 1
ATOM 2583 O O . LEU A 1 336 ? 9.236 -2.139 25.105 1.00 70.62 336 LEU A O 1
ATOM 2587 N N . PRO A 1 337 ? 10.682 -3.792 24.574 1.00 77.06 337 PRO A N 1
ATOM 2588 C CA . PRO A 1 337 ? 10.811 -3.380 23.181 1.00 77.06 337 PRO A CA 1
ATOM 2589 C C . PRO A 1 337 ? 9.491 -3.523 22.418 1.00 77.06 337 PRO A C 1
ATOM 2591 O O . PRO A 1 337 ? 8.773 -4.506 22.623 1.00 77.06 337 PRO A O 1
ATOM 2594 N N . GLU A 1 338 ? 9.181 -2.579 21.529 1.00 82.81 338 GLU A N 1
ATOM 2595 C CA . GLU A 1 338 ? 8.035 -2.644 20.617 1.00 82.81 338 GLU A CA 1
ATOM 2596 C C . GLU A 1 338 ? 8.189 -3.754 19.570 1.00 82.81 338 GLU A C 1
ATOM 2598 O O . GLU A 1 338 ? 7.215 -4.446 19.262 1.00 82.81 338 GLU A O 1
ATOM 2603 N N . ILE A 1 339 ? 9.403 -3.950 19.052 1.00 87.81 339 ILE A N 1
ATOM 2604 C CA . ILE A 1 339 ? 9.743 -4.992 18.080 1.00 87.81 339 ILE A CA 1
ATOM 2605 C C . ILE A 1 339 ? 10.821 -5.897 18.672 1.00 87.81 339 ILE A C 1
ATOM 2607 O O . ILE A 1 339 ? 11.781 -5.440 19.288 1.00 87.81 339 ILE A O 1
ATOM 2611 N N . ILE A 1 340 ? 10.662 -7.202 18.476 1.00 87.12 340 ILE A N 1
ATOM 2612 C CA . ILE A 1 340 ? 11.607 -8.224 18.919 1.00 87.12 340 ILE A CA 1
ATOM 2613 C C . ILE A 1 340 ? 12.152 -9.034 17.734 1.00 87.12 340 ILE A C 1
ATOM 2615 O O . ILE A 1 340 ? 11.451 -9.210 16.734 1.00 87.12 340 ILE A O 1
ATOM 2619 N N . PRO A 1 341 ? 13.376 -9.575 17.861 1.00 84.75 341 PRO A N 1
ATOM 2620 C CA . PRO A 1 341 ? 14.320 -9.366 18.959 1.00 84.75 341 PRO A CA 1
ATOM 2621 C C . PRO A 1 341 ? 14.880 -7.943 19.011 1.00 84.75 341 PRO A C 1
ATOM 2623 O O . PRO A 1 341 ? 15.208 -7.351 17.985 1.00 84.75 341 PRO A O 1
ATOM 2626 N N . LEU A 1 342 ? 15.059 -7.443 20.234 1.00 77.19 342 LEU A N 1
ATOM 2627 C CA . LEU A 1 342 ? 15.961 -6.333 20.525 1.00 77.19 342 LEU A CA 1
ATOM 2628 C C . LEU A 1 342 ? 17.133 -6.888 21.342 1.00 77.19 342 LEU A C 1
ATOM 2630 O O . LEU A 1 342 ? 16.940 -7.397 22.450 1.00 77.19 342 LEU A O 1
ATOM 2634 N N . SER A 1 343 ? 18.350 -6.792 20.812 1.00 66.69 343 SER A N 1
ATOM 2635 C CA . SER A 1 343 ? 19.565 -7.048 21.585 1.00 66.69 343 SER A CA 1
ATOM 2636 C C . SER A 1 343 ? 19.764 -5.927 22.618 1.00 66.69 343 SER A C 1
ATOM 2638 O O . SER A 1 343 ? 19.559 -4.754 22.320 1.00 66.69 343 SER A O 1
ATOM 2640 N N . LYS A 1 344 ? 20.113 -6.272 23.867 1.00 68.06 344 LYS A N 1
ATOM 2641 C CA . LYS A 1 344 ? 20.490 -5.302 24.915 1.00 68.06 344 LYS A CA 1
ATOM 2642 C C . LYS A 1 344 ? 21.903 -5.619 25.437 1.00 68.06 344 LYS A C 1
ATOM 2644 O O . LYS A 1 344 ? 22.074 -6.709 25.987 1.00 68.06 344 LYS A O 1
ATOM 2649 N N . PRO A 1 345 ? 22.891 -4.704 25.300 1.00 72.00 345 PRO A N 1
ATOM 2650 C CA . PRO A 1 345 ? 22.837 -3.489 24.471 1.00 72.00 345 PRO A CA 1
ATOM 2651 C C . PRO A 1 345 ? 22.549 -3.833 23.001 1.00 72.00 345 PRO A C 1
ATOM 2653 O O . PRO A 1 345 ? 22.732 -4.986 22.600 1.00 72.00 345 PRO A O 1
ATOM 2656 N N . PHE A 1 346 ? 22.061 -2.856 22.230 1.00 74.56 346 PHE A N 1
ATOM 2657 C CA . PHE A 1 346 ? 21.786 -3.074 20.811 1.00 74.56 346 PHE A CA 1
ATOM 2658 C C . PHE A 1 346 ? 23.059 -3.541 20.105 1.00 74.56 346 PHE A C 1
ATOM 2660 O O . PHE A 1 346 ? 24.135 -2.971 20.263 1.00 74.56 346 PHE A O 1
ATOM 2667 N N . ASP A 1 347 ? 22.912 -4.638 19.382 1.00 78.31 347 ASP A N 1
ATOM 2668 C CA . ASP A 1 347 ? 23.960 -5.354 18.679 1.00 78.31 347 ASP A CA 1
ATOM 2669 C C . ASP A 1 347 ? 23.378 -5.828 17.352 1.00 78.31 347 ASP A C 1
ATOM 2671 O O . ASP A 1 347 ? 22.593 -6.785 17.302 1.00 78.31 347 ASP A O 1
ATOM 2675 N N . ARG A 1 348 ? 23.783 -5.134 16.290 1.00 75.38 348 ARG A N 1
ATOM 2676 C CA . ARG A 1 348 ? 23.410 -5.394 14.901 1.00 75.38 348 ARG A CA 1
ATOM 2677 C C . ARG A 1 348 ? 23.698 -6.828 14.464 1.00 75.38 348 ARG A C 1
ATOM 2679 O O . ARG A 1 348 ? 22.960 -7.410 13.668 1.00 75.38 348 ARG A O 1
ATOM 2686 N N . THR A 1 349 ? 24.755 -7.448 14.990 1.00 78.56 349 THR A N 1
ATOM 2687 C CA . THR A 1 349 ? 25.109 -8.824 14.608 1.00 78.56 349 THR A CA 1
ATOM 2688 C C . THR A 1 349 ? 24.052 -9.835 15.054 1.00 78.56 349 THR A C 1
ATOM 2690 O O . THR A 1 349 ? 23.988 -10.932 14.497 1.00 78.56 349 THR A O 1
ATOM 2693 N N . LYS A 1 350 ? 23.184 -9.438 15.994 1.00 82.12 350 LYS A N 1
ATOM 2694 C CA . LYS A 1 350 ? 22.076 -10.225 16.541 1.00 82.12 350 LYS A CA 1
ATOM 2695 C C . LYS A 1 350 ? 20.713 -9.881 15.929 1.00 82.12 350 LYS A C 1
ATOM 2697 O O . LYS A 1 350 ? 19.700 -10.343 16.452 1.00 82.12 350 LYS A O 1
ATOM 2702 N N . LEU A 1 351 ? 20.664 -9.091 14.850 1.00 86.00 351 LEU A N 1
ATOM 2703 C CA . LEU A 1 351 ? 19.434 -8.919 14.073 1.00 86.00 351 LEU A CA 1
ATOM 2704 C C . LEU A 1 351 ? 18.941 -10.274 13.527 1.00 86.00 351 LEU A C 1
ATOM 2706 O O . LEU A 1 351 ? 19.767 -11.154 13.250 1.00 86.00 351 LEU A O 1
ATOM 2710 N N . PRO A 1 352 ? 17.618 -10.448 13.334 1.00 90.62 352 PRO A N 1
ATOM 2711 C CA . PRO A 1 352 ? 17.049 -11.655 12.738 1.00 90.62 352 PRO A CA 1
ATOM 2712 C C . PRO A 1 352 ? 17.728 -12.024 11.421 1.00 90.62 352 PRO A C 1
ATOM 2714 O O . PRO A 1 352 ? 18.034 -11.148 10.610 1.00 90.62 352 PRO A O 1
ATOM 2717 N N . THR A 1 353 ? 17.975 -13.318 11.204 1.00 90.06 353 THR A N 1
ATOM 2718 C CA . THR A 1 353 ? 18.855 -13.789 10.121 1.00 90.06 353 THR A CA 1
ATOM 2719 C C . THR A 1 353 ? 18.411 -13.331 8.738 1.00 90.06 353 THR A C 1
ATOM 2721 O O . THR A 1 353 ? 19.245 -12.863 7.962 1.00 90.06 353 THR A O 1
ATOM 2724 N N . ASP A 1 354 ? 17.117 -13.435 8.437 1.00 90.75 354 ASP A N 1
ATOM 2725 C CA . ASP A 1 354 ? 16.580 -13.130 7.107 1.00 90.75 354 ASP A CA 1
ATOM 2726 C C . ASP A 1 354 ? 16.441 -11.616 6.915 1.00 90.75 354 ASP A C 1
ATOM 2728 O O . ASP A 1 354 ? 16.617 -11.114 5.809 1.00 90.75 354 ASP A O 1
ATOM 2732 N N . PHE A 1 355 ? 16.209 -10.870 7.998 1.00 92.25 355 PHE A N 1
ATOM 2733 C CA . PHE A 1 355 ? 16.203 -9.408 7.964 1.00 92.25 355 PHE A CA 1
ATOM 2734 C C . PHE A 1 355 ? 17.608 -8.833 7.753 1.00 92.25 355 PHE A C 1
ATOM 2736 O O . PHE A 1 355 ? 17.815 -8.005 6.868 1.00 92.25 355 PHE A O 1
ATOM 2743 N N . ARG A 1 356 ? 18.613 -9.343 8.476 1.00 90.69 356 ARG A N 1
ATOM 2744 C CA . ARG A 1 356 ? 20.024 -8.967 8.281 1.00 90.69 356 ARG A CA 1
ATOM 2745 C C . ARG A 1 356 ? 20.518 -9.301 6.872 1.00 90.69 356 ARG A C 1
ATOM 2747 O O . ARG A 1 356 ? 21.406 -8.636 6.348 1.00 90.69 356 ARG A O 1
ATOM 2754 N N . ALA A 1 357 ? 19.953 -10.327 6.239 1.00 91.25 357 ALA A N 1
ATOM 2755 C CA . ALA A 1 357 ? 20.327 -10.697 4.883 1.00 91.25 357 ALA A CA 1
ATOM 2756 C C . ALA A 1 357 ? 20.039 -9.593 3.850 1.00 91.25 357 ALA A C 1
ATOM 2758 O O . ALA A 1 357 ? 20.741 -9.525 2.846 1.00 91.25 357 ALA A O 1
ATOM 2759 N N . ILE A 1 358 ? 19.080 -8.700 4.115 1.00 93.75 358 ILE A N 1
ATOM 2760 C CA . ILE A 1 358 ? 18.758 -7.554 3.251 1.00 93.75 358 ILE A CA 1
ATOM 2761 C C . ILE A 1 358 ? 19.941 -6.583 3.169 1.00 93.75 358 ILE A C 1
ATOM 2763 O O . ILE A 1 358 ? 20.346 -6.167 2.084 1.00 93.75 358 ILE A O 1
ATOM 2767 N N . GLU A 1 359 ? 20.536 -6.266 4.318 1.00 92.81 359 GLU A N 1
ATOM 2768 C CA . GLU A 1 359 ? 21.731 -5.425 4.411 1.00 92.81 359 GLU A CA 1
ATOM 2769 C C . GLU A 1 359 ? 22.923 -6.046 3.685 1.00 92.81 359 GLU A C 1
ATOM 2771 O O . GLU A 1 359 ? 23.610 -5.378 2.910 1.00 92.81 359 GLU A O 1
ATOM 2776 N N . VAL A 1 360 ? 23.137 -7.345 3.914 1.00 91.94 360 VAL A N 1
ATOM 2777 C CA . VAL A 1 360 ? 24.205 -8.112 3.266 1.00 91.94 360 VAL A CA 1
ATOM 2778 C C . VAL A 1 360 ? 24.012 -8.104 1.751 1.00 91.94 360 VAL A C 1
ATOM 2780 O O . VAL A 1 360 ? 24.965 -7.848 1.021 1.00 91.94 360 VAL A O 1
ATOM 2783 N N . ASN A 1 361 ? 22.788 -8.322 1.265 1.00 92.81 361 ASN A N 1
ATOM 2784 C CA . ASN A 1 361 ? 22.468 -8.276 -0.160 1.00 92.81 361 ASN A CA 1
ATOM 2785 C C . ASN A 1 361 ? 22.749 -6.901 -0.774 1.00 92.81 361 ASN A C 1
ATOM 2787 O O . ASN A 1 361 ? 23.363 -6.797 -1.836 1.00 92.81 361 ASN A O 1
ATOM 2791 N N . TRP A 1 362 ? 22.324 -5.834 -0.090 1.00 95.31 362 TRP A N 1
ATOM 2792 C CA . TRP A 1 362 ? 22.580 -4.468 -0.529 1.00 95.31 362 TRP A CA 1
ATOM 2793 C C . TRP A 1 362 ? 24.078 -4.214 -0.685 1.00 95.31 362 TRP A C 1
ATOM 2795 O O . TRP A 1 362 ? 24.515 -3.770 -1.746 1.00 95.31 362 TRP A O 1
ATOM 2805 N N . GLN A 1 363 ? 24.885 -4.556 0.322 1.00 93.69 363 GLN A N 1
ATOM 2806 C CA . GLN A 1 363 ? 26.342 -4.399 0.264 1.00 93.69 363 GLN A CA 1
ATOM 2807 C C . GLN A 1 363 ? 26.968 -5.244 -0.853 1.00 93.69 363 GLN A C 1
ATOM 2809 O O . GLN A 1 363 ? 27.757 -4.727 -1.643 1.00 93.69 363 GLN A O 1
ATOM 2814 N N . ASN A 1 364 ? 26.558 -6.506 -0.968 1.00 93.19 364 ASN A N 1
ATOM 2815 C CA . ASN A 1 364 ? 26.991 -7.446 -2.002 1.00 93.19 364 ASN A CA 1
ATOM 2816 C C . ASN A 1 364 ? 26.771 -6.918 -3.427 1.00 93.19 364 ASN A C 1
ATOM 2818 O O . ASN A 1 364 ? 27.621 -7.106 -4.298 1.00 93.19 364 ASN A O 1
ATOM 2822 N N . CYS A 1 365 ? 25.651 -6.232 -3.667 1.00 94.44 365 CYS A N 1
ATOM 2823 C CA . CYS A 1 365 ? 25.309 -5.692 -4.982 1.00 94.44 365 CYS A CA 1
ATOM 2824 C C . CYS A 1 365 ? 25.744 -4.238 -5.215 1.00 94.44 365 CYS A C 1
ATOM 2826 O O . CYS A 1 365 ? 25.623 -3.752 -6.340 1.00 94.44 365 CYS A O 1
ATOM 2828 N N . THR A 1 366 ? 26.266 -3.537 -4.202 1.00 95.38 366 THR A N 1
ATOM 2829 C CA . THR A 1 366 ? 26.605 -2.107 -4.317 1.00 95.38 366 THR A CA 1
ATOM 2830 C C . THR A 1 366 ? 28.047 -1.743 -3.985 1.00 95.38 366 THR A C 1
ATOM 2832 O O . THR A 1 366 ? 28.497 -0.666 -4.383 1.00 95.38 366 THR A O 1
ATOM 2835 N N . THR A 1 367 ? 28.795 -2.629 -3.330 1.00 92.69 367 THR A N 1
ATOM 2836 C CA . THR A 1 367 ? 30.187 -2.398 -2.931 1.00 92.69 367 THR A CA 1
ATOM 2837 C C . THR A 1 367 ? 31.113 -3.334 -3.699 1.00 92.69 367 THR A C 1
ATOM 2839 O O . THR A 1 367 ? 30.856 -4.529 -3.795 1.00 92.69 367 THR A O 1
ATOM 2842 N N . ALA A 1 368 ? 32.201 -2.797 -4.257 1.00 89.56 368 ALA A N 1
ATOM 2843 C CA . ALA A 1 368 ? 33.215 -3.605 -4.926 1.00 89.56 368 ALA A CA 1
ATOM 2844 C C . ALA A 1 368 ? 34.165 -4.263 -3.896 1.00 89.56 368 ALA A C 1
ATOM 2846 O O . ALA A 1 368 ? 34.592 -3.576 -2.966 1.00 89.56 368 ALA A O 1
ATOM 2847 N N . PRO A 1 369 ? 34.553 -5.543 -4.069 1.00 92.06 369 PRO A N 1
ATOM 2848 C CA . PRO A 1 369 ? 34.103 -6.463 -5.116 1.00 92.06 369 PRO A CA 1
ATOM 2849 C C . PRO A 1 369 ? 32.656 -6.937 -4.884 1.00 92.06 369 PRO A C 1
ATOM 2851 O O . PRO A 1 369 ? 32.277 -7.243 -3.759 1.00 92.06 369 PRO A O 1
ATOM 2854 N N . TYR A 1 370 ? 31.862 -7.035 -5.957 1.00 90.88 370 TYR A N 1
ATOM 2855 C CA . TYR A 1 370 ? 30.450 -7.441 -5.894 1.00 90.88 370 TYR A CA 1
ATOM 2856 C C . TYR A 1 370 ? 30.309 -8.941 -5.593 1.00 90.88 370 TYR A C 1
ATOM 2858 O O . TYR A 1 370 ? 30.157 -9.766 -6.496 1.00 90.88 370 TYR A O 1
ATOM 2866 N N . THR A 1 371 ? 30.429 -9.321 -4.324 1.00 87.75 371 THR A N 1
ATOM 2867 C CA . THR A 1 371 ? 30.352 -10.726 -3.892 1.00 87.75 371 THR A CA 1
ATOM 2868 C C . THR A 1 371 ? 28.906 -11.189 -3.771 1.00 87.75 371 THR A C 1
ATOM 2870 O O . THR A 1 371 ? 28.070 -10.422 -3.327 1.00 87.75 371 THR A O 1
ATOM 2873 N N . ASN A 1 372 ? 28.581 -12.431 -4.150 1.00 85.31 372 ASN A N 1
ATOM 2874 C CA . ASN A 1 372 ? 27.238 -13.035 -4.015 1.00 85.31 372 ASN A CA 1
ATOM 2875 C C . ASN A 1 372 ? 26.057 -12.268 -4.656 1.00 85.31 372 ASN A C 1
ATOM 2877 O O . ASN A 1 372 ? 24.907 -12.675 -4.480 1.00 85.31 372 ASN A O 1
ATOM 2881 N N . CYS A 1 373 ? 26.323 -11.215 -5.429 1.00 87.00 373 CYS A N 1
ATOM 2882 C CA . CYS A 1 373 ? 25.342 -10.552 -6.276 1.00 87.00 373 CYS A CA 1
ATOM 2883 C C . CYS A 1 373 ? 25.198 -11.342 -7.582 1.00 87.00 373 CYS A C 1
ATOM 2885 O O . CYS A 1 373 ? 26.203 -11.645 -8.231 1.00 87.00 373 CYS A O 1
ATOM 2887 N N . GLN A 1 374 ? 23.973 -11.701 -7.978 1.00 83.31 374 GLN A N 1
ATOM 2888 C CA . GLN A 1 374 ? 23.781 -12.436 -9.231 1.00 83.31 374 GLN A CA 1
ATOM 2889 C C . GLN A 1 374 ? 24.270 -11.603 -10.436 1.00 83.31 374 GLN A C 1
ATOM 2891 O O . GLN A 1 374 ? 24.187 -10.368 -10.402 1.00 83.31 374 GLN A O 1
ATOM 2896 N N . PRO A 1 375 ? 24.771 -12.241 -11.514 1.00 81.69 375 PRO A N 1
ATOM 2897 C CA . PRO A 1 375 ? 25.206 -11.529 -12.713 1.00 81.69 375 PRO A CA 1
ATOM 2898 C C . PRO A 1 375 ? 24.135 -10.555 -13.225 1.00 81.69 375 PRO A C 1
ATOM 2900 O O . PRO A 1 375 ? 22.973 -10.918 -13.372 1.00 81.69 375 PRO A O 1
ATOM 2903 N N . GLY A 1 376 ? 24.526 -9.302 -13.464 1.00 83.25 376 GLY A N 1
ATOM 2904 C CA . GLY A 1 376 ? 23.628 -8.236 -13.922 1.00 83.25 376 GLY A CA 1
ATOM 2905 C C . GLY A 1 376 ? 22.790 -7.558 -12.828 1.00 83.25 376 GLY A C 1
ATOM 2906 O O . GLY A 1 376 ? 22.361 -6.428 -13.038 1.00 83.25 376 GLY A O 1
ATOM 2907 N N . MET A 1 377 ? 22.607 -8.148 -11.634 1.00 87.75 377 MET A N 1
ATOM 2908 C CA . MET A 1 377 ? 21.811 -7.510 -10.565 1.00 87.75 377 MET A CA 1
ATOM 2909 C C . MET A 1 377 ? 22.424 -6.195 -10.073 1.00 87.75 377 MET A C 1
ATOM 2911 O O . MET A 1 377 ? 21.690 -5.251 -9.789 1.00 87.75 377 MET A O 1
ATOM 2915 N N . LYS A 1 378 ? 23.757 -6.072 -10.047 1.00 91.19 378 LYS A N 1
ATOM 2916 C CA . LYS A 1 378 ? 24.426 -4.814 -9.668 1.00 91.19 378 LYS A CA 1
ATOM 2917 C C . LYS A 1 378 ? 23.959 -3.615 -10.510 1.00 91.19 378 LYS A C 1
ATOM 2919 O O . LYS A 1 378 ? 23.842 -2.512 -9.984 1.00 91.19 378 LYS A O 1
ATOM 2924 N N . ASP A 1 379 ? 23.619 -3.823 -11.784 1.00 90.06 379 ASP A N 1
ATOM 2925 C CA . ASP A 1 379 ? 23.230 -2.745 -12.701 1.00 90.06 379 ASP A CA 1
ATOM 2926 C C . ASP A 1 379 ? 21.825 -2.202 -12.373 1.00 90.06 379 ASP A C 1
ATOM 2928 O O . ASP A 1 379 ? 21.475 -1.078 -12.740 1.00 90.06 379 ASP A O 1
ATOM 2932 N N . TRP A 1 380 ? 21.043 -2.961 -11.598 1.00 91.44 380 TRP A N 1
ATOM 2933 C CA . TRP A 1 380 ? 19.780 -2.516 -11.016 1.00 91.44 380 TRP A CA 1
ATOM 2934 C C . TRP A 1 380 ? 19.997 -1.708 -9.731 1.00 91.44 380 TRP A C 1
ATOM 2936 O O . TRP A 1 380 ? 19.344 -0.683 -9.532 1.00 91.44 380 TRP A O 1
ATOM 2946 N N . TYR A 1 381 ? 20.955 -2.116 -8.896 1.00 94.62 381 TYR A N 1
ATOM 2947 C CA . TYR A 1 381 ? 21.212 -1.519 -7.581 1.00 94.62 381 TYR A CA 1
ATOM 2948 C C . TYR A 1 381 ? 22.003 -0.208 -7.657 1.00 94.62 381 TYR A C 1
ATOM 2950 O O . TYR A 1 381 ? 21.706 0.736 -6.925 1.00 94.62 381 TYR A O 1
ATOM 2958 N N . LEU A 1 382 ? 23.005 -0.118 -8.536 1.00 93.81 382 LEU A N 1
ATOM 2959 C CA . LEU A 1 382 ? 23.911 1.035 -8.584 1.00 93.81 382 LEU A CA 1
ATOM 2960 C C . LEU A 1 382 ? 23.206 2.370 -8.899 1.00 93.81 382 LEU A C 1
ATOM 2962 O O . LEU A 1 382 ? 23.515 3.354 -8.222 1.00 93.81 382 LEU A O 1
ATOM 2966 N N . PRO A 1 383 ? 22.232 2.452 -9.833 1.00 92.81 383 PRO A N 1
ATOM 2967 C CA . PRO A 1 383 ? 21.473 3.687 -10.049 1.00 92.81 383 PRO A CA 1
ATOM 2968 C C . PRO A 1 383 ? 20.673 4.127 -8.818 1.00 92.81 383 PRO A C 1
ATOM 2970 O O . PRO A 1 383 ? 20.611 5.317 -8.514 1.00 92.81 383 PRO A O 1
ATOM 2973 N N . ILE A 1 384 ? 20.112 3.169 -8.074 1.00 95.50 384 ILE A N 1
ATOM 2974 C CA . ILE A 1 384 ? 19.387 3.438 -6.826 1.00 95.50 384 ILE A CA 1
ATOM 2975 C C . ILE A 1 384 ? 20.347 3.974 -5.767 1.00 95.50 384 ILE A C 1
ATOM 2977 O O . ILE A 1 384 ? 20.097 5.029 -5.185 1.00 95.50 384 ILE A O 1
ATOM 2981 N N . LYS A 1 385 ? 21.479 3.287 -5.564 1.00 95.75 385 LYS A N 1
ATOM 2982 C CA . LYS A 1 385 ? 22.522 3.731 -4.637 1.00 95.75 385 LYS A CA 1
ATOM 2983 C C . LYS A 1 385 ? 22.974 5.149 -4.957 1.00 95.75 385 LYS A C 1
ATOM 2985 O O . LYS A 1 385 ? 23.064 5.970 -4.054 1.00 95.75 385 LYS A O 1
ATOM 2990 N N . LYS A 1 386 ? 23.219 5.457 -6.233 1.00 94.62 386 LYS A N 1
ATOM 2991 C CA . LYS A 1 386 ? 23.618 6.802 -6.653 1.00 94.62 386 LYS A CA 1
ATOM 2992 C C . LYS A 1 386 ? 22.571 7.848 -6.251 1.00 94.62 386 LYS A C 1
ATOM 2994 O O . LYS A 1 386 ? 22.939 8.864 -5.670 1.00 94.62 386 LYS A O 1
ATOM 2999 N N . ALA A 1 387 ? 21.288 7.591 -6.515 1.00 94.56 387 ALA A N 1
ATOM 3000 C CA . ALA A 1 387 ? 20.211 8.514 -6.155 1.00 94.56 387 ALA A CA 1
ATOM 3001 C C . ALA A 1 387 ? 20.138 8.770 -4.638 1.00 94.56 387 ALA A C 1
ATOM 3003 O O . ALA A 1 387 ? 20.009 9.919 -4.208 1.00 94.56 387 ALA A O 1
ATOM 3004 N N . MET A 1 388 ? 20.274 7.714 -3.831 1.00 96.38 388 MET A N 1
ATOM 3005 C CA . MET A 1 388 ? 20.272 7.805 -2.368 1.00 96.38 388 MET A CA 1
ATOM 3006 C C . MET A 1 388 ? 21.521 8.513 -1.827 1.00 96.38 388 MET A C 1
ATOM 3008 O O . MET A 1 388 ? 21.407 9.406 -0.988 1.00 96.38 388 MET A O 1
ATOM 3012 N N . ASP A 1 389 ? 22.707 8.168 -2.332 1.00 95.88 389 ASP A N 1
ATOM 3013 C CA . ASP A 1 389 ? 23.970 8.801 -1.946 1.00 95.88 389 ASP A CA 1
ATOM 3014 C C . ASP A 1 389 ? 23.951 10.302 -2.253 1.00 95.88 389 ASP A C 1
ATOM 3016 O O . ASP A 1 389 ? 24.373 11.111 -1.429 1.00 95.88 389 ASP A O 1
ATOM 3020 N N . ASP A 1 390 ? 23.447 10.693 -3.425 1.00 94.69 390 ASP A N 1
ATOM 3021 C CA . ASP A 1 390 ? 23.352 12.101 -3.809 1.00 94.69 390 ASP A CA 1
ATOM 3022 C C . ASP A 1 390 ? 22.338 12.853 -2.938 1.00 94.69 390 ASP A C 1
ATOM 3024 O O . ASP A 1 390 ? 22.623 13.971 -2.502 1.00 94.69 390 ASP A O 1
ATOM 3028 N N . SER A 1 391 ? 21.210 12.227 -2.585 1.00 94.75 391 SER A N 1
ATOM 3029 C CA . SER A 1 391 ? 20.268 12.786 -1.605 1.00 94.75 391 SER A CA 1
ATOM 3030 C C . SER A 1 391 ? 20.937 13.025 -0.244 1.00 94.75 391 SER A C 1
ATOM 3032 O O . SER A 1 391 ? 20.820 14.121 0.313 1.00 94.75 391 SER A O 1
ATOM 3034 N N . TYR A 1 392 ? 21.704 12.054 0.266 1.00 96.06 392 TYR A N 1
ATOM 3035 C CA . TYR A 1 392 ? 22.401 12.197 1.548 1.00 96.06 392 TYR A CA 1
ATOM 3036 C C . TYR A 1 392 ? 23.509 13.254 1.509 1.00 96.06 392 TYR A C 1
ATOM 3038 O O . TYR A 1 392 ? 23.646 14.039 2.446 1.00 96.06 392 TYR A O 1
ATOM 3046 N N . LYS A 1 393 ? 24.271 13.350 0.412 1.00 95.25 393 LYS A N 1
ATOM 3047 C CA . LYS A 1 393 ? 25.273 14.417 0.235 1.00 95.25 393 LYS A CA 1
ATOM 3048 C C . LYS A 1 393 ? 24.631 15.802 0.281 1.00 95.25 393 LYS A C 1
ATOM 3050 O O . LYS A 1 393 ? 25.175 16.704 0.916 1.00 95.25 393 LYS A O 1
ATOM 3055 N N . ILE A 1 394 ? 23.467 15.977 -0.353 1.00 94.12 394 ILE A N 1
ATOM 3056 C CA . ILE A 1 394 ? 22.721 17.242 -0.298 1.00 94.12 394 ILE A CA 1
ATOM 3057 C C . ILE A 1 394 ? 22.251 17.523 1.136 1.00 94.12 394 ILE A C 1
ATOM 3059 O O . ILE A 1 394 ? 22.377 18.658 1.598 1.00 94.12 394 ILE A O 1
ATOM 3063 N N . TYR A 1 395 ? 21.767 16.506 1.858 1.00 93.19 395 TYR A N 1
ATOM 3064 C CA . TYR A 1 395 ? 21.422 16.630 3.277 1.00 93.19 395 TYR A CA 1
ATOM 3065 C C . TYR A 1 395 ? 22.618 17.079 4.125 1.00 93.19 395 TYR A C 1
ATOM 3067 O O . TYR A 1 395 ? 22.503 18.060 4.863 1.00 93.19 395 TYR A O 1
ATOM 3075 N N . LEU A 1 396 ? 23.772 16.419 3.989 1.00 92.81 396 LEU A N 1
ATOM 3076 C CA . LEU A 1 396 ? 24.990 16.785 4.712 1.00 92.81 396 LEU A CA 1
ATOM 3077 C C . LEU A 1 396 ? 25.415 18.228 4.422 1.00 92.81 396 LEU A C 1
ATOM 3079 O O . LEU A 1 396 ? 25.801 18.949 5.337 1.00 92.81 396 LEU A O 1
ATOM 3083 N N . ALA A 1 397 ? 25.307 18.661 3.165 1.00 92.81 397 ALA A N 1
ATOM 3084 C CA . ALA A 1 397 ? 25.713 19.999 2.752 1.00 92.81 397 ALA A CA 1
ATOM 3085 C C . ALA A 1 397 ? 24.754 21.108 3.219 1.00 92.81 397 ALA A C 1
ATOM 3087 O O . ALA A 1 397 ? 25.200 22.221 3.491 1.00 92.81 397 ALA A O 1
ATOM 3088 N N . LYS A 1 398 ? 23.442 20.840 3.272 1.00 90.88 398 LYS A N 1
ATOM 3089 C CA . LYS A 1 398 ? 22.423 21.890 3.461 1.00 90.88 398 LYS A CA 1
ATOM 3090 C C . LYS A 1 398 ? 21.668 21.832 4.784 1.00 90.88 398 LYS A C 1
ATOM 3092 O O . LYS A 1 398 ? 21.168 22.862 5.227 1.00 90.88 398 LYS A O 1
ATOM 3097 N N . CYS A 1 399 ? 21.552 20.655 5.392 1.00 88.00 399 CYS A N 1
ATOM 3098 C CA . CYS A 1 399 ? 20.700 20.433 6.561 1.00 88.00 399 CYS A CA 1
ATOM 3099 C C . CYS A 1 399 ? 21.463 19.913 7.787 1.00 88.00 399 CYS A C 1
ATOM 3101 O O . CYS A 1 399 ? 21.043 20.183 8.913 1.00 88.00 399 CYS A O 1
ATOM 3103 N N . PHE A 1 400 ? 22.565 19.179 7.610 1.00 88.56 400 PHE A N 1
ATOM 3104 C CA . PHE A 1 400 ? 23.278 18.587 8.739 1.00 88.56 400 PHE A CA 1
ATOM 3105 C C . PHE A 1 400 ? 23.979 19.635 9.612 1.00 88.56 400 PHE A C 1
ATOM 3107 O O . PHE A 1 400 ? 24.735 20.482 9.139 1.00 88.56 400 PHE A O 1
ATOM 3114 N N . LYS A 1 401 ? 23.762 19.535 10.925 1.00 86.19 401 LYS A N 1
ATOM 3115 C CA . LYS A 1 401 ? 24.429 20.332 11.958 1.00 86.19 401 LYS A CA 1
ATOM 3116 C C . LYS A 1 401 ? 24.814 19.401 13.102 1.00 86.19 401 LYS A C 1
ATOM 3118 O O . LYS A 1 401 ? 23.939 18.855 13.768 1.00 86.19 401 LYS A O 1
ATOM 3123 N N . ALA A 1 402 ? 26.109 19.245 13.377 1.00 81.81 402 ALA A N 1
ATOM 3124 C CA . ALA A 1 402 ? 26.618 18.255 14.338 1.00 81.81 402 ALA A CA 1
ATOM 3125 C C . ALA A 1 402 ? 25.965 18.319 15.740 1.00 81.81 402 ALA A C 1
ATOM 3127 O O . ALA A 1 402 ? 25.814 17.291 16.407 1.00 81.81 402 ALA A O 1
ATOM 3128 N N . THR A 1 403 ? 25.562 19.518 16.174 1.00 79.19 403 THR A N 1
ATOM 3129 C CA . THR A 1 403 ? 24.963 19.785 17.489 1.00 79.19 403 THR A CA 1
ATOM 3130 C C . THR A 1 403 ? 23.450 19.570 17.553 1.00 79.19 403 THR A C 1
ATOM 3132 O O . THR A 1 403 ? 22.935 19.377 18.650 1.00 79.19 403 THR A O 1
ATOM 3135 N N . SER A 1 404 ? 22.734 19.595 16.423 1.00 79.62 404 SER A N 1
ATOM 3136 C CA . SER A 1 404 ? 21.260 19.549 16.400 1.00 79.62 404 SER A CA 1
ATOM 3137 C C . SER A 1 404 ? 20.663 18.467 15.504 1.00 79.62 404 SER A C 1
ATOM 3139 O O . SER A 1 404 ? 19.468 18.202 15.596 1.00 79.62 404 SER A O 1
ATOM 3141 N N . SER A 1 405 ? 21.448 17.851 14.621 1.00 83.19 405 SER A N 1
ATOM 3142 C CA . SER A 1 405 ? 20.988 16.721 13.816 1.00 83.19 405 SER A CA 1
ATOM 3143 C C . SER A 1 405 ? 20.864 15.457 14.673 1.00 83.19 405 SER A C 1
ATOM 3145 O O . SER A 1 405 ? 21.702 15.233 15.557 1.00 83.19 405 SER A O 1
ATOM 3147 N N . PRO A 1 406 ? 19.862 14.599 14.403 1.00 83.81 406 PRO A N 1
ATOM 3148 C CA . PRO A 1 406 ? 19.730 13.314 15.080 1.00 83.81 406 PRO A CA 1
ATOM 3149 C C . PRO A 1 406 ? 20.992 12.467 14.952 1.00 83.81 406 PRO A C 1
ATOM 3151 O O . PRO A 1 406 ? 21.660 12.489 13.918 1.00 83.81 406 PRO A O 1
ATOM 3154 N N . LYS A 1 407 ? 21.311 11.695 15.997 1.00 86.69 407 LYS A N 1
ATOM 3155 C CA . LYS A 1 407 ? 22.517 10.854 16.021 1.00 86.69 407 LYS A CA 1
ATOM 3156 C C . LYS A 1 407 ? 22.546 9.846 14.874 1.00 86.69 407 LYS A C 1
ATOM 3158 O O . LYS A 1 407 ? 23.580 9.737 14.231 1.00 86.69 407 LYS A O 1
ATOM 3163 N N . PHE A 1 408 ? 21.414 9.212 14.576 1.00 87.56 408 PHE A N 1
ATOM 3164 C CA . PHE A 1 408 ? 21.287 8.236 13.491 1.00 87.56 408 PHE A CA 1
ATOM 3165 C C . PHE A 1 408 ? 21.554 8.818 12.088 1.00 87.56 408 PHE A C 1
ATOM 3167 O O . PHE A 1 408 ? 21.826 8.066 11.159 1.00 87.56 408 PHE A O 1
ATOM 3174 N N . MET A 1 409 ? 21.513 10.149 11.924 1.00 90.56 409 MET A N 1
ATOM 3175 C CA . MET A 1 409 ? 21.822 10.855 10.667 1.00 90.56 409 MET A CA 1
ATOM 3176 C C . MET A 1 409 ? 23.274 11.327 10.577 1.00 90.56 409 MET A C 1
ATOM 3178 O O . MET A 1 409 ? 23.612 12.109 9.688 1.00 90.56 409 MET A O 1
ATOM 3182 N N . ARG A 1 410 ? 24.127 10.966 11.536 1.00 91.50 410 ARG A N 1
ATOM 3183 C CA . ARG A 1 410 ? 25.538 11.343 11.487 1.00 91.50 410 ARG A CA 1
ATOM 3184 C C . ARG A 1 410 ? 26.259 10.481 10.452 1.00 91.50 410 ARG A C 1
ATOM 3186 O O . ARG A 1 410 ? 25.962 9.294 10.351 1.00 91.50 410 ARG A O 1
ATOM 3193 N N . PRO A 1 411 ? 27.204 11.055 9.690 1.00 93.81 411 PRO A N 1
ATOM 3194 C CA . PRO A 1 411 ? 28.040 10.263 8.803 1.00 93.81 411 PRO A CA 1
ATOM 3195 C C . PRO A 1 411 ? 28.911 9.297 9.616 1.00 93.81 411 PRO A C 1
ATOM 3197 O O . PRO A 1 411 ? 29.490 9.697 10.626 1.00 93.81 411 PRO A O 1
ATOM 3200 N N . ASP A 1 412 ? 29.019 8.063 9.136 1.00 91.12 412 ASP A N 1
ATOM 3201 C CA . ASP A 1 412 ? 29.864 6.992 9.652 1.00 91.12 412 ASP A CA 1
ATOM 3202 C C . ASP A 1 412 ? 31.156 6.886 8.807 1.00 91.12 412 ASP A C 1
ATOM 3204 O O . ASP A 1 412 ? 31.118 6.508 7.621 1.00 91.12 412 ASP A O 1
ATOM 3208 N N . PRO A 1 413 ? 32.318 7.300 9.348 1.00 88.06 413 PRO A N 1
ATOM 3209 C CA . PRO A 1 413 ? 33.592 7.219 8.644 1.00 88.06 413 PRO A CA 1
ATOM 3210 C C . PRO A 1 413 ? 34.024 5.764 8.376 1.00 88.06 413 PRO A C 1
ATOM 3212 O O . PRO A 1 413 ? 33.825 4.896 9.217 1.00 88.06 413 PRO A O 1
ATOM 3215 N N . PRO A 1 414 ? 34.695 5.479 7.243 1.00 87.75 414 PRO A N 1
ATOM 3216 C CA . PRO A 1 414 ? 35.166 6.423 6.227 1.00 87.75 414 PRO A CA 1
ATOM 3217 C C . PRO A 1 414 ? 34.145 6.692 5.111 1.00 87.75 414 PRO A C 1
ATOM 3219 O O . PRO A 1 414 ? 34.416 7.502 4.229 1.00 87.75 414 PRO A O 1
ATOM 3222 N N . SER A 1 415 ? 32.993 6.013 5.117 1.00 86.06 415 SER A N 1
ATOM 3223 C CA . SER A 1 415 ? 32.030 6.059 4.008 1.00 86.06 415 SER A CA 1
ATOM 3224 C C . SER A 1 415 ? 31.402 7.440 3.805 1.00 86.06 415 SER A C 1
ATOM 3226 O O . SER A 1 415 ? 30.972 7.762 2.698 1.00 86.06 415 SER A O 1
ATOM 3228 N N . MET A 1 416 ? 31.343 8.244 4.877 1.00 93.00 416 MET A N 1
ATOM 3229 C CA . MET A 1 416 ? 30.607 9.511 4.933 1.00 93.00 416 MET A CA 1
ATOM 3230 C C . MET A 1 416 ? 29.117 9.361 4.566 1.00 93.00 416 MET A C 1
ATOM 3232 O O . MET A 1 416 ? 28.475 10.341 4.201 1.00 93.00 416 MET A O 1
ATOM 3236 N N . LEU A 1 417 ? 28.569 8.147 4.680 1.00 94.50 417 LEU A N 1
ATOM 3237 C CA . LEU A 1 417 ? 27.145 7.799 4.625 1.00 94.50 417 LEU A CA 1
ATOM 3238 C C . LEU A 1 417 ? 26.638 7.575 6.062 1.00 94.50 417 LEU A C 1
ATOM 3240 O O . LEU A 1 417 ? 27.475 7.435 6.950 1.00 94.50 417 LEU A O 1
ATOM 3244 N N . PRO A 1 418 ? 25.325 7.585 6.356 1.00 94.19 418 PRO A N 1
ATOM 3245 C CA . PRO A 1 418 ? 24.872 7.219 7.694 1.00 94.19 418 PRO A CA 1
ATOM 3246 C C . PRO A 1 418 ? 25.064 5.711 7.921 1.00 94.19 418 PRO A C 1
ATOM 3248 O O . PRO A 1 418 ? 25.349 4.968 6.975 1.00 94.19 418 PRO A O 1
ATOM 3251 N N . GLU A 1 419 ? 24.870 5.256 9.161 1.00 92.25 419 GLU A N 1
ATOM 3252 C CA . GLU A 1 419 ? 24.836 3.822 9.475 1.00 92.25 419 GLU A CA 1
ATOM 3253 C C . GLU A 1 419 ? 23.857 3.078 8.552 1.00 92.25 419 GLU A C 1
ATOM 3255 O O . GLU A 1 419 ? 22.870 3.646 8.062 1.00 92.25 419 GLU A O 1
ATOM 3260 N N . LEU A 1 420 ? 24.147 1.804 8.269 1.00 92.06 420 LEU A N 1
ATOM 3261 C CA . LEU A 1 420 ? 23.442 1.088 7.208 1.00 92.06 420 LEU A CA 1
ATOM 3262 C C . LEU A 1 420 ? 21.943 0.965 7.500 1.00 92.06 420 LEU A C 1
ATOM 3264 O O . LEU A 1 420 ? 21.150 1.161 6.591 1.00 92.06 420 LEU A O 1
ATOM 3268 N N . GLU A 1 421 ? 21.539 0.741 8.744 1.00 90.38 421 GLU A N 1
ATOM 3269 C CA . GLU A 1 421 ? 20.140 0.683 9.168 1.00 90.38 421 GLU A CA 1
ATOM 3270 C C . GLU A 1 421 ? 19.393 1.982 8.841 1.00 90.38 421 GLU A C 1
ATOM 3272 O O . GLU A 1 421 ? 18.293 1.946 8.280 1.00 90.38 421 GLU A O 1
ATOM 3277 N N . THR A 1 422 ? 20.018 3.134 9.117 1.00 92.38 422 THR A N 1
ATOM 3278 C CA . THR A 1 422 ? 19.504 4.444 8.704 1.00 92.38 422 THR A CA 1
ATOM 3279 C C . THR A 1 422 ? 19.387 4.497 7.189 1.00 92.38 422 THR A C 1
ATOM 3281 O O . THR A 1 422 ? 18.326 4.817 6.662 1.00 92.38 422 THR A O 1
ATOM 3284 N N . TYR A 1 423 ? 20.451 4.159 6.460 1.00 96.00 423 TYR A N 1
ATOM 3285 C CA . TYR A 1 423 ? 20.437 4.195 4.997 1.00 96.00 423 TYR A CA 1
ATOM 3286 C C . TYR A 1 423 ? 19.304 3.333 4.416 1.00 96.00 423 TYR A C 1
ATOM 3288 O O . TYR A 1 423 ? 18.545 3.786 3.555 1.00 96.00 423 TYR A O 1
ATOM 3296 N N . MET A 1 424 ? 19.143 2.115 4.938 1.00 95.69 424 MET A N 1
ATOM 3297 C CA . MET A 1 424 ? 18.117 1.164 4.529 1.00 95.69 424 MET A CA 1
ATOM 3298 C C . MET A 1 424 ? 16.708 1.654 4.878 1.00 95.69 424 MET A C 1
ATOM 3300 O O . MET A 1 424 ? 15.791 1.449 4.084 1.00 95.69 424 MET A O 1
ATOM 3304 N N . ARG A 1 425 ? 16.516 2.381 5.989 1.00 92.88 425 ARG A N 1
ATOM 3305 C CA . ARG A 1 425 ? 15.235 3.033 6.316 1.00 92.88 425 ARG A CA 1
ATOM 3306 C C . ARG A 1 425 ? 14.796 4.027 5.237 1.00 92.88 425 ARG A C 1
ATOM 3308 O O . ARG A 1 425 ? 13.624 4.025 4.848 1.00 92.88 425 ARG A O 1
ATOM 3315 N N . PHE A 1 426 ? 15.701 4.882 4.765 1.00 94.12 426 PHE A N 1
ATOM 3316 C CA . PHE A 1 426 ? 15.377 5.849 3.709 1.00 94.12 426 PHE A CA 1
ATOM 3317 C C . PHE A 1 426 ? 15.192 5.153 2.355 1.00 94.12 426 PHE A C 1
ATOM 3319 O O . PHE A 1 426 ? 14.242 5.453 1.631 1.00 94.12 426 PHE A O 1
ATOM 3326 N N . LEU A 1 427 ? 16.031 4.156 2.053 1.00 95.94 427 LEU A N 1
ATOM 3327 C CA . LEU A 1 427 ? 15.952 3.365 0.825 1.00 95.94 427 LEU A CA 1
ATOM 3328 C C . LEU A 1 427 ? 14.635 2.583 0.717 1.00 95.94 427 LEU A C 1
ATOM 3330 O O . LEU A 1 427 ? 13.921 2.709 -0.275 1.00 95.94 427 LEU A O 1
ATOM 3334 N N . HIS A 1 428 ? 14.266 1.799 1.732 1.00 94.00 428 HIS A N 1
ATOM 3335 C CA . HIS A 1 428 ? 13.019 1.027 1.716 1.00 94.00 428 HIS A CA 1
ATOM 3336 C C . HIS A 1 428 ? 11.768 1.908 1.794 1.00 94.00 428 HIS A C 1
ATOM 3338 O O . HIS A 1 428 ? 10.680 1.427 1.489 1.00 94.00 428 HIS A O 1
ATOM 3344 N N . GLY A 1 429 ? 11.911 3.182 2.169 1.00 90.88 429 GLY A N 1
ATOM 3345 C CA . GLY A 1 429 ? 10.833 4.165 2.085 1.00 90.88 429 GLY A CA 1
ATOM 3346 C C . GLY A 1 429 ? 10.754 4.879 0.741 1.00 90.88 429 GLY A C 1
ATOM 3347 O O . GLY A 1 429 ? 9.744 5.518 0.483 1.00 90.88 429 GLY A O 1
ATOM 3348 N N . TRP A 1 430 ? 11.805 4.793 -0.084 1.00 92.44 430 TRP A N 1
ATOM 3349 C CA . TRP A 1 430 ? 12.033 5.677 -1.231 1.00 92.44 430 TRP A CA 1
ATOM 3350 C C . TRP A 1 430 ? 11.789 7.149 -0.883 1.00 92.44 430 TRP A C 1
ATOM 3352 O O . TRP A 1 430 ? 11.058 7.874 -1.556 1.00 92.44 430 TRP A O 1
ATOM 3362 N N . VAL A 1 431 ? 12.411 7.597 0.205 1.00 91.44 431 VAL A N 1
ATOM 3363 C CA . VAL A 1 431 ? 12.312 8.982 0.671 1.00 91.44 431 VAL A CA 1
ATOM 3364 C C . VAL A 1 431 ? 13.693 9.629 0.696 1.00 91.44 431 VAL A C 1
ATOM 3366 O O . VAL A 1 431 ? 14.680 8.956 1.009 1.00 91.44 431 VAL A O 1
ATOM 3369 N N . PRO A 1 432 ? 13.800 10.931 0.368 1.00 92.25 432 PRO A N 1
ATOM 3370 C CA . PRO A 1 432 ? 15.065 11.641 0.494 1.00 92.25 432 PRO A CA 1
ATOM 3371 C C . PRO A 1 432 ? 15.510 11.667 1.960 1.00 92.25 432 PRO A C 1
ATOM 3373 O O . PRO A 1 432 ? 14.677 11.567 2.862 1.00 92.25 432 PRO A O 1
ATOM 3376 N N . PHE A 1 433 ? 16.805 11.882 2.209 1.00 91.94 433 PHE A N 1
ATOM 3377 C CA . PHE A 1 433 ? 17.352 12.088 3.559 1.00 91.94 433 PHE A CA 1
ATOM 3378 C C . PHE A 1 433 ? 16.936 13.454 4.124 1.00 91.94 433 PHE A C 1
ATOM 3380 O O . PHE A 1 433 ? 17.746 14.341 4.370 1.00 91.94 433 PHE A O 1
ATOM 3387 N N . ARG A 1 434 ? 15.630 13.642 4.290 1.00 86.62 434 ARG A N 1
ATOM 3388 C CA . ARG A 1 434 ? 14.974 14.825 4.823 1.00 86.62 434 ARG A CA 1
ATOM 3389 C C . ARG A 1 434 ? 14.387 14.447 6.173 1.00 86.62 434 ARG A C 1
ATOM 3391 O O . ARG A 1 434 ? 13.456 13.655 6.251 1.00 86.62 434 ARG A O 1
ATOM 3398 N N . VAL A 1 435 ? 14.932 15.025 7.231 1.00 78.56 435 VAL A N 1
ATOM 3399 C CA . VAL A 1 435 ? 14.368 14.933 8.580 1.00 78.56 435 VAL A CA 1
ATOM 3400 C C . VAL A 1 435 ? 14.078 16.336 9.067 1.00 78.56 435 VAL A C 1
ATOM 3402 O O . VAL A 1 435 ? 14.962 17.196 9.061 1.00 78.56 435 VAL A O 1
ATOM 3405 N N . ASP A 1 436 ? 12.836 16.554 9.483 1.00 65.19 436 ASP A N 1
ATOM 3406 C CA . ASP A 1 436 ? 12.432 17.800 10.115 1.00 65.19 436 ASP A CA 1
ATOM 3407 C C . ASP A 1 436 ? 13.191 17.976 11.426 1.00 65.19 436 ASP A C 1
ATOM 3409 O O . ASP A 1 436 ? 13.450 17.021 12.161 1.00 65.19 436 ASP A O 1
ATOM 3413 N N . ASN A 1 437 ? 13.602 19.209 11.695 1.00 53.22 437 ASN A N 1
ATOM 3414 C CA . ASN A 1 437 ? 14.562 19.498 12.742 1.00 53.22 437 ASN A CA 1
ATOM 3415 C C . ASN A 1 437 ? 14.113 19.028 14.118 1.00 53.22 437 ASN A C 1
ATOM 3417 O O . ASN A 1 437 ? 13.258 19.625 14.769 1.00 53.22 437 ASN A O 1
ATOM 3421 N N . VAL A 1 438 ? 14.810 18.008 14.598 1.00 48.59 438 VAL A N 1
ATOM 3422 C CA . VAL A 1 438 ? 14.694 17.462 15.945 1.00 48.59 438 VAL A CA 1
ATOM 3423 C C . VAL A 1 438 ? 15.479 18.374 16.909 1.00 48.59 438 VAL A C 1
ATOM 3425 O O . VAL A 1 438 ? 16.473 17.976 17.504 1.00 48.59 438 VAL A O 1
ATOM 3428 N N . GLY A 1 439 ? 15.086 19.654 16.988 1.00 47.03 439 GLY A N 1
ATOM 3429 C CA . GLY A 1 439 ? 15.736 20.702 17.790 1.00 47.03 439 GLY A CA 1
ATOM 3430 C C . GLY A 1 439 ? 15.538 22.127 17.245 1.00 47.03 439 GLY A C 1
ATOM 3431 O O . GLY A 1 439 ? 15.001 22.318 16.157 1.00 47.03 439 GLY A O 1
ATOM 3432 N N . ALA A 1 440 ? 16.009 23.140 17.988 1.00 41.53 440 ALA A N 1
ATOM 3433 C CA . ALA A 1 440 ? 15.787 24.588 17.787 1.00 41.53 440 ALA A CA 1
ATOM 3434 C C . ALA A 1 440 ? 16.328 25.214 16.469 1.00 41.53 440 ALA A C 1
ATOM 3436 O O . ALA A 1 440 ? 16.519 26.424 16.388 1.00 41.53 440 ALA A O 1
ATOM 3437 N N . GLY A 1 441 ? 16.608 24.418 15.433 1.00 48.56 441 GLY A N 1
ATOM 3438 C CA . GLY A 1 441 ? 17.377 24.830 14.258 1.00 48.56 441 GLY A CA 1
ATOM 3439 C C . GLY A 1 441 ? 16.639 24.949 12.917 1.00 48.56 441 GLY A C 1
ATOM 3440 O O . GLY A 1 441 ? 17.354 24.919 11.926 1.00 48.56 441 GLY A O 1
ATOM 3441 N N . GLY A 1 442 ? 15.297 24.974 12.850 1.00 59.00 442 GLY A N 1
ATOM 3442 C CA . GLY A 1 442 ? 14.485 25.150 11.614 1.00 59.00 442 GLY A CA 1
ATOM 3443 C C . GLY A 1 442 ? 14.465 23.982 10.597 1.00 59.00 442 GLY A C 1
ATOM 3444 O O . GLY A 1 442 ? 15.515 23.529 10.175 1.00 59.00 442 GLY A O 1
ATOM 3445 N N . ALA A 1 443 ? 13.286 23.499 10.177 1.00 69.50 443 ALA A N 1
ATOM 3446 C CA . ALA A 1 443 ? 13.106 22.259 9.392 1.00 69.50 443 ALA A CA 1
ATOM 3447 C C . ALA A 1 443 ? 13.864 22.180 8.042 1.00 69.50 443 ALA A C 1
ATOM 3449 O O . ALA A 1 443 ? 13.958 23.167 7.312 1.00 69.50 443 ALA A O 1
ATOM 3450 N N . CYS A 1 444 ? 14.351 20.981 7.686 1.00 81.12 444 CYS A N 1
ATOM 3451 C CA . CYS A 1 444 ? 14.972 20.678 6.389 1.00 81.12 444 CYS A CA 1
ATOM 3452 C C . CYS A 1 444 ? 13.899 20.542 5.289 1.00 81.12 444 CYS A C 1
ATOM 3454 O O . CYS A 1 444 ? 13.181 19.548 5.227 1.00 81.12 444 CYS A O 1
ATOM 3456 N N . THR A 1 445 ? 13.779 21.532 4.402 1.00 84.12 445 THR A N 1
ATOM 3457 C CA . THR A 1 445 ? 12.652 21.629 3.447 1.00 84.12 445 THR A CA 1
ATOM 3458 C C . THR A 1 445 ? 12.919 20.964 2.090 1.00 84.12 445 THR A C 1
ATOM 3460 O O . THR A 1 445 ? 14.070 20.692 1.731 1.00 84.12 445 THR A O 1
ATOM 3463 N N . THR A 1 446 ? 11.866 20.756 1.285 1.00 83.06 446 THR A N 1
ATOM 3464 C CA . THR A 1 446 ? 11.945 20.259 -0.111 1.00 83.06 446 THR A CA 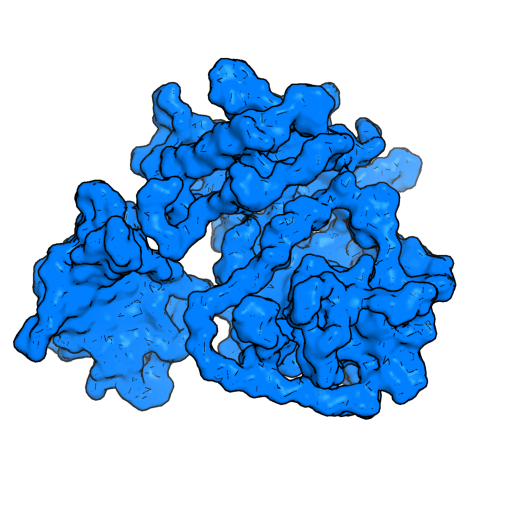1
ATOM 3465 C C . THR A 1 446 ? 12.809 21.128 -1.020 1.00 83.06 446 THR A C 1
ATOM 3467 O O . THR A 1 446 ? 13.492 20.610 -1.899 1.00 83.06 446 THR A O 1
ATOM 3470 N N . ALA A 1 447 ? 12.880 22.436 -0.760 1.00 85.50 447 ALA A N 1
ATOM 3471 C CA . ALA A 1 447 ? 13.786 23.332 -1.477 1.00 85.50 447 ALA A CA 1
ATOM 3472 C C . ALA A 1 447 ? 15.271 23.062 -1.156 1.00 85.50 447 ALA A C 1
ATOM 3474 O O . ALA A 1 447 ? 16.149 23.279 -1.994 1.00 85.50 447 ALA A O 1
ATOM 3475 N N . MET A 1 448 ? 15.572 22.587 0.057 1.00 89.19 448 MET A N 1
ATOM 3476 C CA . MET A 1 448 ? 16.940 22.273 0.469 1.00 89.19 448 MET A CA 1
ATOM 3477 C C . MET A 1 448 ? 17.372 20.920 -0.090 1.00 89.19 448 MET A C 1
ATOM 3479 O O . MET A 1 448 ? 18.322 20.856 -0.876 1.00 89.19 448 MET A O 1
ATOM 3483 N N . VAL A 1 449 ? 16.652 19.861 0.273 1.00 89.88 449 VAL A N 1
ATOM 3484 C CA . VAL A 1 449 ? 16.887 18.495 -0.209 1.00 89.88 449 VAL A CA 1
ATOM 3485 C C . VAL A 1 449 ? 15.734 18.144 -1.148 1.00 89.88 449 VAL A C 1
ATOM 3487 O O . VAL A 1 449 ? 14.631 17.979 -0.663 1.00 89.88 449 VAL A O 1
ATOM 3490 N N . PRO A 1 450 ? 15.893 18.065 -2.471 1.00 89.38 450 PRO A N 1
ATOM 3491 C CA . PRO A 1 450 ? 14.774 17.710 -3.346 1.00 89.38 450 PRO A CA 1
ATOM 3492 C C . PRO A 1 450 ? 14.279 16.279 -3.114 1.00 89.38 450 PRO A C 1
ATOM 3494 O O . PRO A 1 450 ? 15.006 15.445 -2.569 1.00 89.38 450 PRO A O 1
ATOM 3497 N N . ASP A 1 451 ? 13.055 15.991 -3.551 1.00 88.69 451 ASP A N 1
ATOM 3498 C CA . ASP A 1 451 ? 12.547 14.619 -3.569 1.00 88.69 451 ASP A CA 1
ATOM 3499 C C . ASP A 1 451 ? 13.349 13.735 -4.528 1.00 88.69 451 ASP A C 1
ATOM 3501 O O . ASP A 1 451 ? 14.007 14.213 -5.467 1.00 88.69 451 ASP A O 1
ATOM 3505 N N . LEU A 1 452 ? 13.293 12.429 -4.266 1.00 89.62 452 LEU A N 1
ATOM 3506 C CA . LEU A 1 452 ? 13.930 11.430 -5.110 1.00 89.62 452 LEU A CA 1
ATOM 3507 C C . LEU A 1 452 ? 13.340 11.447 -6.534 1.00 89.62 452 LEU A C 1
ATOM 3509 O O . LEU A 1 452 ? 12.254 11.985 -6.769 1.00 89.62 452 LEU A O 1
ATOM 3513 N N . PRO A 1 453 ? 14.068 10.894 -7.519 1.00 88.44 453 PRO A N 1
ATOM 3514 C CA . PRO A 1 453 ? 13.601 10.860 -8.895 1.00 88.44 453 PRO A CA 1
ATOM 3515 C C . PRO A 1 453 ? 12.283 10.100 -9.049 1.00 88.44 453 PRO A C 1
ATOM 3517 O O . PRO A 1 453 ? 12.051 9.101 -8.365 1.00 88.44 453 PRO A O 1
ATOM 3520 N N . LEU A 1 454 ? 11.466 10.561 -9.995 1.00 85.62 454 LEU A N 1
ATOM 3521 C CA . LEU A 1 454 ? 10.185 9.959 -10.371 1.00 85.62 454 LEU A CA 1
ATOM 3522 C C . LEU A 1 454 ? 10.282 9.331 -11.764 1.00 85.62 454 LEU A C 1
ATOM 3524 O O . LEU A 1 454 ? 11.173 9.676 -12.542 1.00 85.62 454 LEU A O 1
ATOM 3528 N N . THR A 1 455 ? 9.367 8.422 -12.086 1.00 84.00 455 THR A N 1
ATOM 3529 C CA . THR A 1 455 ? 9.369 7.649 -13.338 1.00 84.00 455 THR A CA 1
ATOM 3530 C C . THR A 1 455 ? 9.124 8.482 -14.596 1.00 84.00 455 THR A C 1
ATOM 3532 O O . THR A 1 455 ? 9.495 8.070 -15.694 1.00 84.00 455 THR A O 1
ATOM 3535 N N . GLU A 1 456 ? 8.552 9.674 -14.447 1.00 80.94 456 GLU A N 1
ATOM 3536 C CA . GLU A 1 456 ? 8.231 10.601 -15.537 1.00 80.94 456 GLU A CA 1
ATOM 3537 C C . GLU A 1 456 ? 9.419 11.505 -15.899 1.00 80.94 456 GLU A C 1
ATOM 3539 O O . GLU A 1 456 ? 9.399 12.182 -16.933 1.00 80.94 456 GLU A O 1
ATOM 3544 N N . GLN A 1 457 ? 10.447 11.547 -15.044 1.00 80.69 457 GLN A N 1
ATOM 3545 C CA . GLN A 1 457 ? 11.605 12.416 -15.228 1.00 80.69 457 GLN A CA 1
ATOM 3546 C C . GLN A 1 457 ? 12.537 11.872 -16.325 1.00 80.69 457 GLN A C 1
ATOM 3548 O O . GLN A 1 457 ? 12.687 10.657 -16.467 1.00 80.69 457 GLN A O 1
ATOM 3553 N N . PRO A 1 458 ? 13.193 12.754 -17.100 1.00 77.69 458 PRO A N 1
ATOM 3554 C CA . PRO A 1 458 ? 14.216 12.330 -18.043 1.00 77.69 458 PRO A CA 1
ATOM 3555 C C . PRO A 1 458 ? 15.392 11.634 -17.323 1.00 77.69 458 PRO A C 1
ATOM 3557 O O . PRO A 1 458 ? 15.639 11.855 -16.135 1.00 77.69 458 PRO A O 1
ATOM 3560 N N . PRO A 1 459 ? 16.141 10.766 -18.027 1.00 74.81 459 PRO A N 1
ATOM 3561 C CA . PRO A 1 459 ? 17.214 9.960 -17.436 1.00 74.81 459 PRO A CA 1
ATOM 3562 C C . PRO A 1 459 ? 18.412 10.737 -16.863 1.00 74.81 459 PRO A C 1
ATOM 3564 O O . PRO A 1 459 ? 19.235 10.143 -16.170 1.00 74.81 459 PRO A O 1
ATOM 3567 N N . ASP A 1 460 ? 18.550 12.032 -17.122 1.00 69.62 460 ASP A N 1
ATOM 3568 C CA . ASP A 1 460 ? 19.698 12.846 -16.704 1.00 69.62 460 ASP A CA 1
ATOM 3569 C C . ASP A 1 460 ? 19.770 13.102 -15.184 1.00 69.62 460 ASP A C 1
ATOM 3571 O O . ASP A 1 460 ? 20.864 13.273 -14.643 1.00 69.62 460 ASP A O 1
ATOM 3575 N N . LYS A 1 461 ? 18.640 13.066 -14.464 1.00 65.81 461 LYS A N 1
ATOM 3576 C CA . LYS A 1 461 ? 18.598 13.407 -13.033 1.00 65.81 461 LYS A CA 1
ATOM 3577 C C . LYS A 1 461 ? 19.124 12.305 -12.111 1.00 65.81 461 LYS A C 1
ATOM 3579 O O . LYS A 1 461 ? 19.696 12.637 -11.083 1.00 65.81 461 LYS A O 1
ATOM 3584 N N . ASN A 1 462 ? 18.929 11.027 -12.453 1.00 75.19 462 ASN A N 1
ATOM 3585 C CA . ASN A 1 462 ? 19.454 9.832 -11.752 1.00 75.19 462 ASN A CA 1
ATOM 3586 C C . ASN A 1 462 ? 19.107 8.524 -12.507 1.00 75.19 462 ASN A C 1
ATOM 3588 O O . ASN A 1 462 ? 19.045 7.439 -11.924 1.00 75.19 462 ASN A O 1
ATOM 3592 N N . GLY A 1 463 ? 18.874 8.616 -13.819 1.00 77.94 463 GLY A N 1
ATOM 3593 C CA . GLY A 1 463 ? 18.550 7.478 -14.672 1.00 77.94 463 GLY A CA 1
ATOM 3594 C C . GLY A 1 463 ? 17.294 6.720 -14.247 1.00 77.94 463 GLY A C 1
ATOM 3595 O O . GLY A 1 463 ? 16.357 7.271 -13.683 1.00 77.94 463 GLY A O 1
ATOM 3596 N N . MET A 1 464 ? 17.316 5.412 -14.495 1.00 85.62 464 MET A N 1
ATOM 3597 C CA . MET A 1 464 ? 16.224 4.471 -14.222 1.00 85.62 464 MET A CA 1
ATOM 3598 C C . MET A 1 464 ? 16.029 4.114 -12.740 1.00 85.62 464 MET A C 1
ATOM 3600 O O . MET A 1 464 ? 15.367 3.124 -12.443 1.00 85.62 464 MET A O 1
ATOM 3604 N N . ALA A 1 465 ? 16.610 4.861 -11.799 1.00 91.19 465 ALA A N 1
ATOM 3605 C CA . ALA A 1 465 ? 16.582 4.530 -10.375 1.00 91.19 465 ALA A CA 1
ATOM 3606 C C . ALA A 1 465 ? 15.178 4.163 -9.828 1.00 91.19 465 ALA A C 1
ATOM 3608 O O . ALA A 1 465 ? 15.081 3.105 -9.206 1.00 91.19 465 ALA A O 1
ATOM 3609 N N . PRO A 1 466 ? 14.089 4.920 -10.085 1.00 88.44 466 PRO A N 1
ATOM 3610 C CA . PRO A 1 466 ? 12.765 4.555 -9.567 1.00 88.44 466 PRO A CA 1
ATOM 3611 C C . PRO A 1 466 ? 12.197 3.278 -10.209 1.00 88.44 466 PRO A C 1
ATOM 3613 O O . PRO A 1 466 ? 11.639 2.435 -9.511 1.00 88.44 466 PRO A O 1
ATOM 3616 N N . VAL A 1 467 ? 12.408 3.067 -11.515 1.00 88.81 467 VAL A N 1
ATOM 3617 C CA . VAL A 1 467 ? 12.004 1.824 -12.204 1.00 88.81 467 VAL A CA 1
ATOM 3618 C C . VAL A 1 467 ? 12.789 0.627 -11.669 1.00 88.81 467 VAL A C 1
ATOM 3620 O O . VAL A 1 467 ? 12.231 -0.443 -11.421 1.00 88.81 467 VAL A O 1
ATOM 3623 N N . ASN A 1 468 ? 14.094 0.803 -11.455 1.00 92.12 468 ASN A N 1
ATOM 3624 C CA . ASN A 1 468 ? 14.945 -0.232 -10.889 1.00 92.12 468 ASN A CA 1
ATOM 3625 C C . ASN A 1 468 ? 14.515 -0.584 -9.471 1.00 92.12 468 ASN A C 1
ATOM 3627 O O . ASN A 1 468 ? 14.456 -1.764 -9.143 1.00 92.12 468 ASN A O 1
ATOM 3631 N N . TYR A 1 469 ? 14.200 0.424 -8.657 1.00 93.38 469 TYR A N 1
ATOM 3632 C CA . TYR A 1 469 ? 13.716 0.236 -7.298 1.00 93.38 469 TYR A CA 1
ATOM 3633 C C . TYR A 1 469 ? 12.447 -0.610 -7.282 1.00 93.38 469 TYR A C 1
ATOM 3635 O O . TYR A 1 469 ? 12.421 -1.644 -6.618 1.00 93.38 469 TYR A O 1
ATOM 3643 N N . MET A 1 470 ? 11.448 -0.249 -8.094 1.00 89.56 470 MET A N 1
ATOM 3644 C CA . MET A 1 470 ? 10.234 -1.056 -8.247 1.00 89.56 470 MET A CA 1
ATOM 3645 C C . MET A 1 470 ? 10.548 -2.482 -8.705 1.00 89.56 470 MET A C 1
ATOM 3647 O O . MET A 1 470 ? 9.968 -3.434 -8.196 1.00 89.56 470 MET A O 1
ATOM 3651 N N . THR A 1 471 ? 11.503 -2.657 -9.618 1.00 90.44 471 THR A N 1
ATOM 3652 C CA . THR A 1 471 ? 11.865 -3.989 -10.123 1.00 90.44 471 THR A CA 1
ATOM 3653 C C . THR A 1 471 ? 12.506 -4.866 -9.046 1.00 90.44 471 THR A C 1
ATOM 3655 O O . THR A 1 471 ? 12.116 -6.024 -8.897 1.00 90.44 471 THR A O 1
ATOM 3658 N N . ILE A 1 472 ? 13.461 -4.341 -8.269 1.00 92.94 472 ILE A N 1
ATOM 3659 C CA . ILE A 1 472 ? 14.153 -5.139 -7.243 1.00 92.94 472 ILE A CA 1
ATOM 3660 C C . ILE A 1 472 ? 13.267 -5.435 -6.028 1.00 92.94 472 ILE A C 1
ATOM 3662 O O . ILE A 1 472 ? 13.472 -6.448 -5.369 1.00 92.94 472 ILE A O 1
ATOM 3666 N N . GLN A 1 473 ? 12.232 -4.629 -5.764 1.00 92.50 473 GLN A N 1
ATOM 3667 C CA . GLN A 1 473 ? 11.213 -4.941 -4.750 1.00 92.50 473 GLN A CA 1
ATOM 3668 C C . GLN A 1 473 ? 10.470 -6.259 -5.032 1.00 92.50 473 GLN A C 1
ATOM 3670 O O . GLN A 1 473 ? 9.981 -6.902 -4.103 1.00 92.50 473 GLN A O 1
ATOM 3675 N N . TYR A 1 474 ? 10.430 -6.672 -6.303 1.00 90.50 474 TYR A N 1
ATOM 3676 C CA . TYR A 1 474 ? 9.807 -7.899 -6.797 1.00 90.50 474 TYR A CA 1
ATOM 3677 C C . TYR A 1 474 ? 10.835 -8.899 -7.359 1.00 90.50 474 TYR A C 1
ATOM 3679 O O . TYR A 1 474 ? 10.509 -9.738 -8.202 1.00 90.50 474 TYR A O 1
ATOM 3687 N N . ASP A 1 475 ? 12.090 -8.839 -6.907 1.00 89.75 475 ASP A N 1
ATOM 3688 C CA . ASP A 1 475 ? 13.178 -9.691 -7.407 1.00 89.75 475 ASP A CA 1
ATOM 3689 C C . ASP A 1 475 ? 12.907 -11.204 -7.302 1.00 89.75 475 ASP A C 1
ATOM 3691 O O . ASP A 1 475 ? 13.359 -11.978 -8.151 1.00 89.75 475 ASP A O 1
ATOM 3695 N N . PHE A 1 476 ? 12.102 -11.618 -6.322 1.00 87.81 476 PHE A N 1
ATOM 3696 C CA . PHE A 1 476 ? 11.646 -12.995 -6.156 1.00 87.81 476 PHE A CA 1
ATOM 3697 C C . PHE A 1 476 ? 10.835 -13.518 -7.354 1.00 87.81 476 PHE A C 1
ATOM 3699 O O . PHE A 1 476 ? 10.879 -14.715 -7.631 1.00 87.81 476 PHE A O 1
ATOM 3706 N N . ASP A 1 477 ? 10.110 -12.638 -8.051 1.00 83.75 477 ASP A N 1
ATOM 3707 C CA . ASP A 1 477 ? 9.343 -12.947 -9.265 1.00 83.75 477 ASP A CA 1
ATOM 3708 C C . ASP A 1 477 ? 10.194 -12.736 -10.526 1.00 83.75 477 ASP A C 1
ATOM 3710 O O . ASP A 1 477 ? 10.112 -13.511 -11.475 1.00 83.75 477 ASP A O 1
ATOM 3714 N N . LYS A 1 478 ? 11.044 -11.699 -10.537 1.00 78.31 478 LYS A N 1
ATOM 3715 C CA . LYS A 1 478 ? 11.771 -11.262 -11.745 1.00 78.31 478 LYS A CA 1
ATOM 3716 C C . LYS A 1 478 ? 13.083 -11.987 -12.008 1.00 78.31 478 LYS A C 1
ATOM 3718 O O . LYS A 1 478 ? 13.432 -12.197 -13.166 1.00 78.31 478 LYS A O 1
ATOM 3723 N N . PHE A 1 479 ? 13.807 -12.356 -10.959 1.00 79.81 479 PHE A N 1
ATOM 3724 C CA . PHE A 1 479 ? 15.166 -12.897 -11.066 1.00 79.81 479 PHE A CA 1
ATOM 3725 C C . PHE A 1 479 ? 15.297 -14.290 -10.431 1.00 79.81 479 PHE A C 1
ATOM 3727 O O . PHE A 1 479 ? 16.361 -14.902 -10.479 1.00 79.81 479 PHE A O 1
ATOM 3734 N N . GLY A 1 480 ? 14.225 -14.813 -9.822 1.00 72.81 480 GLY A N 1
ATOM 3735 C CA . GLY A 1 480 ? 14.244 -16.110 -9.140 1.00 72.81 480 GLY A CA 1
ATOM 3736 C C . GLY A 1 480 ? 15.185 -16.144 -7.929 1.00 72.81 480 GLY A C 1
ATOM 3737 O O . GLY A 1 480 ? 15.699 -17.210 -7.574 1.00 72.81 480 GLY A O 1
ATOM 3738 N N . THR A 1 481 ? 15.440 -14.990 -7.303 1.00 76.56 481 THR A N 1
ATOM 3739 C CA . THR A 1 481 ? 16.352 -14.860 -6.159 1.00 76.56 481 THR A CA 1
ATOM 3740 C C . THR A 1 481 ? 15.875 -15.677 -4.956 1.00 76.56 481 THR A C 1
ATOM 3742 O O . THR A 1 481 ? 14.678 -15.824 -4.662 1.00 76.56 481 THR A O 1
ATOM 3745 N N . LYS A 1 482 ? 16.837 -16.240 -4.216 1.00 74.38 482 LYS A N 1
ATOM 3746 C CA . LYS A 1 482 ? 16.578 -17.084 -3.042 1.00 74.38 482 LYS A CA 1
ATOM 3747 C C . LYS A 1 482 ? 17.332 -16.577 -1.821 1.00 74.38 482 LYS A C 1
ATOM 3749 O O . LYS A 1 482 ? 18.476 -16.141 -1.925 1.00 74.38 482 LYS A O 1
ATOM 3754 N N . GLY A 1 483 ? 16.690 -16.692 -0.657 1.00 76.69 483 GLY A N 1
ATOM 3755 C CA . GLY A 1 483 ? 17.294 -16.399 0.642 1.00 76.69 483 GLY A CA 1
ATOM 3756 C C . GLY A 1 483 ? 17.954 -15.022 0.679 1.00 76.69 483 GLY A C 1
ATOM 3757 O O . GLY A 1 483 ? 17.294 -14.013 0.448 1.00 76.69 483 GLY A O 1
ATOM 3758 N N . ILE A 1 484 ? 19.268 -15.008 0.922 1.00 72.25 484 ILE A N 1
ATOM 3759 C CA . ILE A 1 484 ? 20.062 -13.791 1.122 1.00 72.25 484 ILE A CA 1
ATOM 3760 C C . ILE A 1 484 ? 20.201 -12.887 -0.105 1.00 72.25 484 ILE A C 1
ATOM 3762 O O . ILE A 1 484 ? 20.760 -11.810 0.015 1.00 72.25 484 ILE A O 1
ATOM 3766 N N . GLN A 1 485 ? 19.748 -13.319 -1.282 1.00 82.56 485 GLN A N 1
ATOM 3767 C CA . GLN A 1 485 ? 19.821 -12.519 -2.510 1.00 82.56 485 GLN A CA 1
ATOM 3768 C C . GLN A 1 485 ? 18.604 -11.607 -2.701 1.00 82.56 485 GLN A C 1
ATOM 3770 O O . GLN A 1 485 ? 18.509 -10.922 -3.715 1.00 82.56 485 GLN A O 1
ATOM 3775 N N . ARG A 1 486 ? 17.657 -11.615 -1.755 1.00 89.31 486 ARG A N 1
ATOM 3776 C CA . ARG A 1 486 ? 16.407 -10.861 -1.861 1.00 89.31 486 ARG A CA 1
ATOM 3777 C C . ARG A 1 486 ? 16.561 -9.444 -1.336 1.00 89.31 486 ARG A C 1
ATOM 3779 O O . ARG A 1 486 ? 17.091 -9.234 -0.246 1.00 89.31 486 ARG A O 1
ATOM 3786 N N . PHE A 1 487 ? 16.087 -8.472 -2.102 1.00 93.56 487 PHE A N 1
ATOM 3787 C CA . PHE A 1 487 ? 16.027 -7.077 -1.686 1.00 93.56 487 PHE A CA 1
ATOM 3788 C C . PHE A 1 487 ? 14.939 -6.859 -0.638 1.00 93.56 487 PHE A C 1
ATOM 3790 O O . PHE A 1 487 ? 15.185 -6.216 0.376 1.00 93.56 487 PHE A O 1
ATOM 3797 N N . ASN A 1 488 ? 13.742 -7.415 -0.851 1.00 94.00 488 ASN A N 1
ATOM 3798 C CA . ASN A 1 488 ? 12.631 -7.249 0.081 1.00 94.00 488 ASN A CA 1
ATOM 3799 C C . ASN A 1 488 ? 11.829 -8.550 0.287 1.00 94.00 488 ASN A C 1
ATOM 3801 O O . ASN A 1 488 ? 10.797 -8.764 -0.354 1.00 94.00 488 ASN A O 1
ATOM 3805 N N . PRO A 1 489 ? 12.256 -9.421 1.222 1.00 94.62 489 PRO A N 1
ATOM 3806 C CA . PRO A 1 489 ? 11.521 -10.636 1.579 1.00 94.62 489 PRO A CA 1
ATOM 3807 C C . PRO A 1 489 ? 10.074 -10.387 2.038 1.00 94.62 489 PRO A C 1
ATOM 3809 O O . PRO A 1 489 ? 9.229 -11.265 1.878 1.00 94.62 489 PRO A O 1
ATOM 3812 N N . TYR A 1 490 ? 9.766 -9.206 2.583 1.00 95.38 490 TYR A N 1
ATOM 3813 C CA . TYR A 1 490 ? 8.409 -8.855 3.007 1.00 95.38 490 TYR A CA 1
ATOM 3814 C C . TYR A 1 490 ? 7.461 -8.641 1.817 1.00 95.38 490 TYR A C 1
ATOM 3816 O O . TYR A 1 490 ? 6.317 -9.090 1.861 1.00 95.38 490 TYR A O 1
ATOM 3824 N N . SER A 1 491 ? 7.940 -8.062 0.709 1.00 93.81 491 SER A N 1
ATOM 3825 C CA . SER A 1 491 ? 7.165 -8.005 -0.542 1.00 93.81 491 SER A CA 1
ATOM 3826 C C . SER A 1 491 ? 6.804 -9.409 -1.031 1.00 93.81 491 SER A C 1
ATOM 3828 O O . SER A 1 491 ? 5.668 -9.666 -1.424 1.00 93.81 491 SER A O 1
ATOM 3830 N N . GLN A 1 492 ? 7.731 -10.365 -0.934 1.00 93.81 492 GLN A N 1
ATOM 3831 C CA . GLN A 1 492 ? 7.437 -11.754 -1.282 1.00 93.81 492 GLN A CA 1
ATOM 3832 C C . GLN A 1 492 ? 6.423 -12.405 -0.336 1.00 93.81 492 GLN A C 1
ATOM 3834 O O . GLN A 1 492 ? 5.574 -13.160 -0.803 1.00 93.81 492 GLN A O 1
ATOM 3839 N N . LEU A 1 493 ? 6.485 -12.129 0.972 1.00 95.75 493 LEU A N 1
ATOM 3840 C CA . LEU A 1 493 ? 5.479 -12.622 1.915 1.00 95.75 493 LEU A CA 1
ATOM 3841 C C . LEU A 1 493 ? 4.065 -12.256 1.447 1.00 95.75 493 LEU A C 1
ATOM 3843 O O . LEU A 1 493 ? 3.184 -13.116 1.434 1.00 95.75 493 LEU A O 1
ATOM 3847 N N . ILE A 1 494 ? 3.876 -10.999 1.045 1.00 95.12 494 ILE A N 1
ATOM 3848 C CA . ILE A 1 494 ? 2.581 -10.454 0.636 1.00 95.12 494 ILE A CA 1
ATOM 3849 C C . ILE A 1 494 ? 2.174 -10.973 -0.745 1.00 95.12 494 ILE A C 1
ATOM 3851 O O . ILE A 1 494 ? 1.077 -11.503 -0.886 1.00 95.12 494 ILE A O 1
ATOM 3855 N N . HIS A 1 495 ? 3.040 -10.862 -1.753 1.00 92.81 495 HIS A N 1
ATOM 3856 C CA . HIS A 1 495 ? 2.666 -11.084 -3.157 1.00 92.81 495 HIS A CA 1
ATOM 3857 C C . HIS A 1 495 ? 3.025 -12.466 -3.710 1.00 92.81 495 HIS A C 1
ATOM 3859 O O . HIS A 1 495 ? 2.537 -12.848 -4.773 1.00 92.81 495 HIS A O 1
ATOM 3865 N N . GLY A 1 496 ? 3.895 -13.215 -3.034 1.00 92.31 496 GLY A N 1
ATOM 3866 C CA . GLY A 1 496 ? 4.287 -14.555 -3.457 1.00 92.31 496 GLY A CA 1
ATOM 3867 C C . GLY A 1 496 ? 3.094 -15.511 -3.481 1.00 92.31 496 GLY A C 1
ATOM 3868 O O . GLY A 1 496 ? 2.115 -15.326 -2.760 1.00 92.31 496 GLY A O 1
ATOM 3869 N N . LYS A 1 497 ? 3.180 -16.577 -4.279 1.00 92.50 497 LYS A N 1
ATOM 3870 C CA . LYS A 1 497 ? 2.060 -17.505 -4.486 1.00 92.50 497 LYS A CA 1
ATOM 3871 C C . LYS A 1 497 ? 1.749 -18.326 -3.231 1.00 92.50 497 LYS A C 1
ATOM 3873 O O . LYS A 1 497 ? 2.651 -18.773 -2.520 1.00 92.50 497 LYS A O 1
ATOM 3878 N N . VAL A 1 498 ? 0.467 -18.644 -3.026 1.00 94.00 498 VAL A N 1
ATOM 3879 C CA . VAL A 1 498 ? 0.016 -19.546 -1.946 1.00 94.00 498 VAL A CA 1
ATOM 3880 C C . VAL A 1 498 ? 0.698 -20.913 -2.031 1.00 94.00 498 VAL A C 1
ATOM 3882 O O . VAL A 1 498 ? 1.080 -21.470 -1.000 1.00 94.00 498 VAL A O 1
ATOM 3885 N N . ALA A 1 499 ? 0.891 -21.432 -3.246 1.00 93.88 499 ALA A N 1
ATOM 3886 C CA . ALA A 1 499 ? 1.565 -22.709 -3.493 1.00 93.88 499 ALA A CA 1
ATOM 3887 C C . ALA A 1 499 ? 3.013 -22.740 -2.969 1.00 93.88 499 ALA A C 1
ATOM 3889 O O . ALA A 1 499 ? 3.490 -23.796 -2.567 1.00 93.88 499 ALA A O 1
ATOM 3890 N N . ASP A 1 500 ? 3.668 -21.579 -2.895 1.00 92.38 500 ASP A N 1
ATOM 3891 C CA . ASP A 1 500 ? 5.050 -21.429 -2.431 1.00 92.38 500 ASP A CA 1
ATOM 3892 C C . ASP A 1 500 ? 5.135 -21.084 -0.929 1.00 92.38 500 ASP A C 1
ATOM 3894 O O . ASP A 1 500 ? 6.211 -20.789 -0.411 1.00 92.38 500 ASP A O 1
ATOM 3898 N N . GLY A 1 501 ? 4.005 -21.108 -0.209 1.00 93.88 501 GLY A N 1
ATOM 3899 C CA . GLY A 1 501 ? 3.945 -20.805 1.227 1.00 93.88 501 GLY A CA 1
ATOM 3900 C C . GLY A 1 501 ? 3.684 -19.332 1.577 1.00 93.88 501 GLY A C 1
ATOM 3901 O O . GLY A 1 501 ? 3.678 -18.987 2.757 1.00 93.88 501 GLY A O 1
ATOM 3902 N N . TYR A 1 502 ? 3.409 -18.476 0.590 1.00 95.62 502 TYR A N 1
ATOM 3903 C CA . TYR A 1 502 ? 3.172 -17.035 0.771 1.00 95.62 502 TYR A CA 1
ATOM 3904 C C . TYR A 1 502 ? 1.678 -16.669 0.749 1.00 95.62 502 TYR A C 1
ATOM 3906 O O . TYR A 1 502 ? 0.821 -17.554 0.779 1.00 95.62 502 TYR A O 1
ATOM 3914 N N . LEU A 1 503 ? 1.338 -15.380 0.779 1.00 95.94 503 LEU A N 1
ATOM 3915 C CA . LEU A 1 503 ? -0.039 -14.934 1.018 1.00 95.94 503 LEU A CA 1
ATOM 3916 C C . LEU A 1 503 ? -0.846 -14.654 -0.246 1.00 95.94 503 LEU A C 1
ATOM 3918 O O . LEU A 1 503 ? -2.075 -14.678 -0.171 1.00 95.94 503 LEU A O 1
ATOM 3922 N N . ASP A 1 504 ? -0.167 -14.420 -1.370 1.00 93.19 504 ASP A N 1
ATOM 3923 C CA . ASP A 1 504 ? -0.754 -14.070 -2.660 1.00 93.19 504 ASP A CA 1
ATOM 3924 C C . ASP A 1 504 ? -1.827 -12.986 -2.493 1.00 93.19 504 ASP A C 1
ATOM 3926 O O . ASP A 1 504 ? -3.019 -13.222 -2.664 1.00 93.19 504 ASP A O 1
ATOM 3930 N N . MET A 1 505 ? -1.431 -11.802 -2.046 1.00 91.81 505 MET A N 1
ATOM 3931 C CA . MET A 1 505 ? -2.331 -10.683 -1.787 1.00 91.81 505 MET A CA 1
ATOM 3932 C C . MET A 1 505 ? -2.154 -9.612 -2.855 1.00 91.81 505 MET A C 1
ATOM 3934 O O . MET A 1 505 ? -1.034 -9.233 -3.201 1.00 91.81 505 MET A O 1
ATOM 3938 N N . SER A 1 506 ? -3.269 -9.063 -3.335 1.00 88.25 506 SER A N 1
ATOM 3939 C CA . SER A 1 506 ? -3.259 -7.744 -3.969 1.00 88.25 506 SER A CA 1
ATOM 3940 C C . SER A 1 506 ? -3.339 -6.697 -2.862 1.00 88.25 506 SER A C 1
ATOM 3942 O O . SER A 1 506 ? -4.416 -6.289 -2.467 1.00 88.25 506 SER A O 1
ATOM 3944 N N . ALA A 1 507 ? -2.218 -6.335 -2.260 1.00 86.56 507 ALA A N 1
ATOM 3945 C CA . ALA A 1 507 ? -2.156 -5.367 -1.167 1.00 86.56 507 ALA A CA 1
ATOM 3946 C C . ALA A 1 507 ? -0.796 -4.699 -1.220 1.00 86.56 507 ALA A C 1
ATOM 3948 O O . ALA A 1 507 ? 0.159 -5.404 -1.524 1.00 86.56 507 ALA A O 1
ATOM 3949 N N . TYR A 1 508 ? -0.675 -3.411 -0.914 1.00 85.44 508 TYR A N 1
ATOM 3950 C CA . TYR A 1 508 ? 0.638 -2.794 -1.038 1.00 85.44 508 TYR A CA 1
ATOM 3951 C C . TYR A 1 508 ? 1.564 -3.148 0.124 1.00 85.44 508 TYR A C 1
ATOM 3953 O O . TYR A 1 508 ? 1.178 -3.086 1.295 1.00 85.44 508 TYR A O 1
ATOM 3961 N N . ALA A 1 509 ? 2.800 -3.511 -0.209 1.00 87.00 509 ALA A N 1
ATOM 3962 C CA . ALA A 1 509 ? 3.833 -3.932 0.734 1.00 87.00 509 ALA A CA 1
ATOM 3963 C C . ALA A 1 509 ? 4.796 -2.803 1.148 1.00 87.00 509 ALA A C 1
ATOM 3965 O O . ALA A 1 509 ? 5.477 -2.914 2.170 1.00 87.00 509 ALA A O 1
ATOM 3966 N N . PHE A 1 510 ? 4.881 -1.728 0.357 1.00 86.38 510 PHE A N 1
ATOM 3967 C CA . PHE A 1 510 ? 5.780 -0.584 0.568 1.00 86.38 510 PHE A CA 1
ATOM 3968 C C . PHE A 1 510 ? 5.212 0.700 -0.072 1.00 86.38 510 PHE A C 1
ATOM 3970 O O . PHE A 1 510 ? 4.219 0.647 -0.785 1.00 86.38 510 PHE A O 1
ATOM 3977 N N . SER A 1 511 ? 5.811 1.872 0.181 1.00 76.06 511 SER A N 1
ATOM 3978 C CA . SER A 1 511 ? 5.155 3.169 -0.093 1.00 76.06 511 SER A CA 1
ATOM 3979 C C . SER A 1 511 ? 4.767 3.421 -1.559 1.00 76.06 511 SER A C 1
ATOM 3981 O O . SER A 1 511 ? 3.690 3.946 -1.796 1.00 76.06 511 SER A O 1
ATOM 3983 N N . ILE A 1 512 ? 5.611 3.084 -2.543 1.00 79.06 512 ILE A N 1
ATOM 3984 C CA . ILE A 1 512 ? 5.278 3.307 -3.971 1.00 79.06 512 ILE A CA 1
ATOM 3985 C C . ILE A 1 512 ? 4.288 2.257 -4.481 1.00 79.06 512 ILE A C 1
ATOM 3987 O O . ILE A 1 512 ? 3.490 2.520 -5.375 1.00 79.06 512 ILE A O 1
ATOM 3991 N N . ASP A 1 513 ? 4.305 1.077 -3.873 1.00 76.62 513 ASP A N 1
ATOM 3992 C CA . ASP A 1 513 ? 3.390 -0.011 -4.194 1.00 76.62 513 ASP A CA 1
ATOM 3993 C C . ASP A 1 513 ? 1.929 0.353 -3.896 1.00 76.62 513 ASP A C 1
ATOM 3995 O O . ASP A 1 513 ? 1.017 -0.218 -4.488 1.00 76.62 513 ASP A O 1
ATOM 3999 N N . ASP A 1 514 ? 1.690 1.343 -3.025 1.00 75.88 514 ASP A N 1
ATOM 4000 C CA . ASP A 1 514 ? 0.352 1.876 -2.764 1.00 75.88 514 ASP A CA 1
ATOM 4001 C C . ASP A 1 514 ? -0.313 2.382 -4.047 1.00 75.88 514 ASP A C 1
ATOM 4003 O O . ASP A 1 514 ? -1.411 1.941 -4.393 1.00 75.88 514 ASP A O 1
ATOM 4007 N N . HIS A 1 515 ? 0.401 3.206 -4.820 1.00 68.38 515 HIS A N 1
ATOM 4008 C CA . HIS A 1 515 ? -0.070 3.706 -6.111 1.00 68.38 515 HIS A CA 1
ATOM 4009 C C . HIS A 1 515 ? -0.429 2.557 -7.066 1.00 68.38 515 HIS A C 1
ATOM 4011 O O . HIS A 1 515 ? -1.456 2.594 -7.750 1.00 68.38 515 HIS A O 1
ATOM 4017 N N . GLU A 1 516 ? 0.370 1.489 -7.072 1.00 67.12 516 GLU A N 1
ATOM 4018 C CA . GLU A 1 516 ? 0.127 0.298 -7.890 1.00 67.12 516 GLU A CA 1
ATOM 4019 C C . GLU A 1 516 ? -1.012 -0.578 -7.348 1.00 67.12 516 GLU A C 1
ATOM 4021 O O . GLU A 1 516 ? -1.701 -1.248 -8.116 1.00 67.12 516 GLU A O 1
ATOM 4026 N N . SER A 1 517 ? -1.305 -0.522 -6.053 1.00 75.94 517 SER A N 1
ATOM 4027 C CA . SER A 1 517 ? -2.383 -1.299 -5.443 1.00 75.94 517 SER A CA 1
ATOM 4028 C C . SER A 1 517 ? -3.722 -0.559 -5.401 1.00 75.94 517 SER A C 1
ATOM 4030 O O . SER A 1 517 ? -4.760 -1.206 -5.419 1.00 75.94 517 SER A O 1
ATOM 4032 N N . PHE A 1 518 ? -3.754 0.774 -5.423 1.00 87.06 518 PHE A N 1
ATOM 4033 C CA . PHE A 1 518 ? -4.997 1.531 -5.273 1.00 87.06 518 PHE A CA 1
ATOM 4034 C C . PHE A 1 518 ? -6.018 1.208 -6.373 1.00 87.06 518 PHE A C 1
ATOM 4036 O O . PHE A 1 518 ? -5.700 1.246 -7.571 1.00 87.06 518 PHE A O 1
ATOM 4043 N N . GLN A 1 519 ? -7.248 0.910 -5.952 1.00 88.38 519 GLN A N 1
ATOM 4044 C CA . GLN A 1 519 ? -8.409 0.678 -6.811 1.00 88.38 519 GLN A CA 1
ATOM 4045 C C . GLN A 1 519 ? -9.369 1.855 -6.724 1.00 88.38 519 GLN A C 1
ATOM 4047 O O . GLN A 1 519 ? -9.493 2.450 -5.660 1.00 88.38 519 GLN A O 1
ATOM 4052 N N . SER A 1 520 ? -10.078 2.160 -7.813 1.00 90.38 520 SER A N 1
ATOM 4053 C CA . SER A 1 520 ? -11.144 3.167 -7.828 1.00 90.38 520 SER A CA 1
ATOM 4054 C C . SER A 1 520 ? -12.251 2.750 -8.788 1.00 90.38 520 SER A C 1
ATOM 4056 O O . SER A 1 520 ? -12.025 2.642 -9.992 1.00 90.38 520 SER A O 1
ATOM 4058 N N . PHE A 1 521 ? -13.445 2.505 -8.252 1.00 90.12 521 PHE A N 1
ATOM 4059 C CA . PHE A 1 521 ? -14.612 2.077 -9.026 1.00 90.12 521 PHE A CA 1
ATOM 4060 C C . PHE A 1 521 ? -15.868 2.803 -8.556 1.00 90.12 521 PHE A C 1
ATOM 4062 O O . PHE A 1 521 ? -16.004 3.103 -7.371 1.00 90.12 521 PHE A O 1
ATOM 4069 N N . ALA A 1 522 ? -16.828 3.038 -9.451 1.00 91.06 522 ALA A N 1
ATOM 4070 C CA . ALA A 1 522 ? -18.137 3.566 -9.061 1.00 91.06 522 ALA A CA 1
ATOM 4071 C C . ALA A 1 522 ? -18.773 2.683 -7.983 1.00 91.06 522 ALA A C 1
ATOM 4073 O O . ALA A 1 522 ? -18.603 1.473 -8.009 1.00 91.06 522 ALA A O 1
ATOM 4074 N N . GLY A 1 523 ? -19.517 3.247 -7.035 1.00 92.06 523 GLY A N 1
ATOM 4075 C CA . GLY A 1 523 ? -20.165 2.430 -6.009 1.00 92.06 523 GLY A CA 1
ATOM 4076 C C . GLY A 1 523 ? -20.800 3.225 -4.881 1.00 92.06 523 GLY A C 1
ATOM 4077 O O . GLY A 1 523 ? -20.448 4.378 -4.626 1.00 92.06 523 GLY A O 1
ATOM 4078 N N . SER A 1 524 ? -21.733 2.583 -4.182 1.00 93.75 524 SER A N 1
ATOM 4079 C CA . SER A 1 524 ? -22.464 3.156 -3.048 1.00 93.75 524 SER A CA 1
ATOM 4080 C C . SER A 1 524 ? -21.783 2.899 -1.702 1.00 93.75 524 SER A C 1
ATOM 4082 O O . SER A 1 524 ? -22.373 3.164 -0.657 1.00 93.75 524 SER A O 1
ATOM 4084 N N . GLY A 1 525 ? -20.567 2.349 -1.696 1.00 95.56 525 GLY A N 1
ATOM 4085 C CA . GLY A 1 525 ? -19.858 2.016 -0.469 1.00 95.56 525 GLY A CA 1
ATOM 4086 C C . GLY A 1 525 ? -18.767 0.967 -0.646 1.00 95.56 525 GLY A C 1
ATOM 4087 O O . GLY A 1 525 ? -18.416 0.614 -1.769 1.00 95.56 525 GLY A O 1
ATOM 4088 N N . LEU A 1 526 ? -18.254 0.458 0.467 1.00 97.62 526 LEU A N 1
ATOM 4089 C CA . LEU A 1 526 ? -17.123 -0.460 0.548 1.00 97.62 526 LEU A CA 1
ATOM 4090 C C . LEU A 1 526 ? -17.460 -1.659 1.441 1.00 97.62 526 LEU A C 1
ATOM 4092 O O . LEU A 1 526 ? -18.020 -1.501 2.526 1.00 97.62 526 LEU A O 1
ATOM 4096 N N . ILE A 1 527 ? -17.086 -2.855 0.997 1.00 98.06 527 ILE A N 1
ATOM 4097 C CA . ILE A 1 527 ? -17.164 -4.102 1.761 1.00 98.06 527 ILE A CA 1
ATOM 4098 C C . ILE A 1 527 ? -15.758 -4.459 2.229 1.00 98.06 527 ILE A C 1
ATOM 4100 O O . ILE A 1 527 ? -14.825 -4.417 1.433 1.00 98.06 527 ILE A O 1
ATOM 4104 N N . LEU A 1 528 ? -15.628 -4.853 3.494 1.00 98.38 528 LEU A N 1
ATOM 4105 C CA . LEU A 1 528 ? -14.437 -5.455 4.080 1.00 98.38 528 LEU A CA 1
ATOM 4106 C C . LEU A 1 528 ? -14.811 -6.840 4.604 1.00 98.38 528 LEU A C 1
ATOM 4108 O O . LEU A 1 528 ? -15.536 -6.953 5.591 1.00 98.38 528 LEU A O 1
ATOM 4112 N N . ALA A 1 529 ? -14.324 -7.891 3.955 1.00 98.31 529 ALA A N 1
ATOM 4113 C CA . ALA A 1 529 ? -14.504 -9.269 4.391 1.00 98.31 529 ALA A CA 1
ATOM 4114 C C . ALA A 1 529 ? -13.235 -9.756 5.102 1.00 98.31 529 ALA A C 1
ATOM 4116 O O . ALA A 1 529 ? -12.154 -9.777 4.516 1.00 98.31 529 ALA A O 1
ATOM 4117 N N . VAL A 1 530 ? -13.354 -10.131 6.377 1.00 98.56 530 VAL A N 1
ATOM 4118 C CA . VAL A 1 530 ? -12.211 -10.520 7.219 1.00 98.56 530 VAL A CA 1
ATOM 4119 C C . VAL A 1 530 ? -12.145 -12.036 7.337 1.00 98.56 530 VAL A C 1
ATOM 4121 O O . VAL A 1 530 ? -13.068 -12.652 7.869 1.00 98.56 530 VAL A O 1
ATOM 4124 N N . GLY A 1 531 ? -11.048 -12.641 6.879 1.00 97.81 531 GLY A N 1
ATOM 4125 C CA . GLY A 1 531 ? -10.789 -14.075 7.044 1.00 97.81 531 GLY A CA 1
ATOM 4126 C C . GLY A 1 531 ? -11.614 -15.016 6.167 1.00 97.81 531 GLY A C 1
ATOM 4127 O O . GLY A 1 531 ? -11.814 -16.167 6.552 1.00 97.81 531 GLY A O 1
ATOM 4128 N N . GLY A 1 532 ? -12.126 -14.550 5.026 1.00 97.62 532 GLY A N 1
ATOM 4129 C CA . GLY A 1 532 ? -12.903 -15.381 4.104 1.00 97.62 532 GLY A CA 1
ATOM 4130 C C . GLY A 1 532 ? -13.629 -14.573 3.026 1.00 97.62 532 GLY A C 1
ATOM 4131 O O . GLY A 1 532 ? -13.724 -13.353 3.154 1.00 97.62 532 GLY A O 1
ATOM 4132 N N . PRO A 1 533 ? -14.179 -15.233 1.991 1.00 97.38 533 PRO A N 1
ATOM 4133 C CA . PRO A 1 533 ? -14.803 -14.554 0.853 1.00 97.38 533 PRO A CA 1
ATOM 4134 C C . PRO A 1 533 ? -16.289 -14.212 1.044 1.00 97.38 533 PRO A C 1
ATOM 4136 O O . PRO A 1 533 ? -16.858 -13.480 0.236 1.00 97.38 533 PRO A O 1
ATOM 4139 N N . THR A 1 534 ? -16.959 -14.761 2.062 1.00 97.19 534 THR A N 1
ATOM 4140 C CA . THR A 1 534 ? -18.402 -14.560 2.255 1.00 97.19 534 THR A CA 1
ATOM 4141 C C . THR A 1 534 ? -18.727 -13.074 2.411 1.00 97.19 534 THR A C 1
ATOM 4143 O O . THR A 1 534 ? -18.039 -12.346 3.125 1.00 97.19 534 THR A O 1
ATOM 4146 N N . GLY A 1 535 ? -19.789 -12.630 1.734 1.00 94.25 535 GLY A N 1
ATOM 4147 C CA . GLY A 1 535 ? -20.224 -11.233 1.696 1.00 94.25 535 GLY A CA 1
ATOM 4148 C C . GLY A 1 535 ? -19.597 -10.399 0.574 1.00 94.25 535 GLY A C 1
ATOM 4149 O O . GLY A 1 535 ? -20.083 -9.296 0.330 1.00 94.25 535 GLY A O 1
ATOM 4150 N N . LEU A 1 536 ? -18.580 -10.910 -0.133 1.00 95.75 536 LEU A N 1
ATOM 4151 C CA . LEU A 1 536 ? -18.037 -10.249 -1.322 1.00 95.75 536 LEU A CA 1
ATOM 4152 C C . LEU A 1 536 ? -18.978 -10.418 -2.532 1.00 95.75 536 LEU A C 1
ATOM 4154 O O . LEU A 1 536 ? -19.555 -11.495 -2.695 1.00 95.75 536 LEU A O 1
ATOM 4158 N N . PRO A 1 537 ? -19.103 -9.405 -3.413 1.00 93.00 537 PRO A N 1
ATOM 4159 C CA . PRO A 1 537 ? -19.951 -9.485 -4.608 1.00 93.00 537 PRO A CA 1
ATOM 4160 C C . PRO A 1 537 ? -19.454 -10.526 -5.616 1.00 93.00 537 PRO A C 1
ATOM 4162 O O . PRO A 1 537 ? -20.244 -11.209 -6.267 1.00 93.00 537 PRO A O 1
ATOM 4165 N N . LEU A 1 538 ? -18.130 -10.655 -5.725 1.00 92.38 538 LEU A N 1
ATOM 4166 C CA . LEU A 1 538 ? -17.456 -11.573 -6.628 1.00 92.38 538 LEU A CA 1
ATOM 4167 C C . LEU A 1 538 ? -16.284 -12.233 -5.895 1.00 92.38 538 LEU A C 1
ATOM 4169 O O . LEU A 1 538 ? -15.359 -11.558 -5.444 1.00 92.38 538 LEU A O 1
ATOM 4173 N N . ASN A 1 539 ? -16.291 -13.566 -5.803 1.00 91.38 539 ASN A N 1
ATOM 4174 C CA . ASN A 1 539 ? -15.184 -14.336 -5.224 1.00 91.38 539 ASN A CA 1
ATOM 4175 C C . ASN A 1 539 ? -14.052 -14.540 -6.245 1.00 91.38 539 ASN A C 1
ATOM 4177 O O . ASN A 1 539 ? -13.662 -15.660 -6.574 1.00 91.38 539 ASN A O 1
ATOM 4181 N N . LYS A 1 540 ? -13.570 -13.430 -6.793 1.00 91.75 540 LYS A N 1
ATOM 4182 C CA . LYS A 1 540 ? -12.457 -13.363 -7.734 1.00 91.75 540 LYS A CA 1
ATOM 4183 C C . LYS A 1 540 ? -11.634 -12.144 -7.367 1.00 91.75 540 LYS A C 1
ATOM 4185 O O . LYS A 1 540 ? -12.209 -11.101 -7.075 1.00 91.75 540 LYS A O 1
ATOM 4190 N N . ARG A 1 541 ? -10.311 -12.256 -7.361 1.00 91.12 541 ARG A N 1
ATOM 4191 C CA . ARG A 1 541 ? -9.444 -11.100 -7.120 1.00 91.12 541 ARG A CA 1
ATOM 4192 C C . ARG A 1 541 ? -9.540 -10.129 -8.299 1.00 91.12 541 ARG A C 1
ATOM 4194 O O . ARG A 1 541 ? -9.728 -10.569 -9.431 1.00 91.12 541 ARG A O 1
ATOM 4201 N N . VAL A 1 542 ? -9.387 -8.830 -8.048 1.00 89.31 542 VAL A N 1
ATOM 4202 C CA . VAL A 1 542 ? -9.123 -7.874 -9.132 1.00 89.31 542 VAL A CA 1
ATOM 4203 C C . VAL A 1 542 ? -7.864 -8.335 -9.881 1.00 89.31 542 VAL A C 1
ATOM 4205 O O . VAL A 1 542 ? -6.878 -8.691 -9.220 1.00 89.31 542 VAL A O 1
ATOM 4208 N N . PRO A 1 543 ? -7.878 -8.356 -11.226 1.00 86.56 543 PRO A N 1
ATOM 4209 C CA . PRO A 1 543 ? -6.680 -8.610 -12.014 1.00 86.56 543 PRO A CA 1
ATOM 4210 C C . PRO A 1 543 ? -5.525 -7.694 -11.599 1.00 86.56 543 PRO A C 1
ATOM 4212 O O . PRO A 1 543 ? -5.732 -6.560 -11.164 1.00 86.56 543 PRO A O 1
ATOM 4215 N N . GLN A 1 544 ? -4.291 -8.176 -11.735 1.00 82.25 544 GLN A N 1
ATOM 4216 C CA . GLN A 1 544 ? -3.122 -7.323 -11.519 1.00 82.25 544 GLN A CA 1
ATOM 4217 C C . GLN A 1 544 ? -3.152 -6.148 -12.503 1.00 82.25 544 GLN A C 1
ATOM 4219 O O . GLN A 1 544 ? -3.586 -6.309 -13.646 1.00 82.25 544 GLN A O 1
ATOM 4224 N N . LYS A 1 545 ? -2.676 -4.973 -12.073 1.00 84.12 545 LYS A N 1
ATOM 4225 C CA . LYS A 1 545 ? -2.494 -3.849 -12.996 1.00 84.12 545 LYS A CA 1
ATOM 4226 C C . LYS A 1 545 ? -1.581 -4.269 -14.147 1.00 84.12 545 LYS A C 1
ATOM 4228 O O . LYS A 1 545 ? -0.687 -5.107 -13.990 1.00 84.12 545 LYS A O 1
ATOM 4233 N N . LEU A 1 546 ? -1.827 -3.682 -15.314 1.00 87.88 546 LEU A N 1
ATOM 4234 C CA . LEU A 1 546 ? -0.959 -3.890 -16.464 1.00 87.88 546 LEU A CA 1
ATOM 4235 C C . LEU A 1 546 ? 0.458 -3.413 -16.129 1.00 87.88 546 LEU A C 1
ATOM 4237 O O . LEU A 1 546 ? 0.600 -2.433 -15.397 1.00 87.88 546 LEU A O 1
ATOM 4241 N N . PRO A 1 547 ? 1.505 -4.075 -16.658 1.00 89.12 547 PRO A N 1
ATOM 4242 C CA . PRO A 1 547 ? 2.871 -3.610 -16.494 1.00 89.12 547 PRO A CA 1
ATOM 4243 C C . PRO A 1 547 ? 2.973 -2.133 -16.885 1.00 89.12 547 PRO A C 1
ATOM 4245 O O . PRO A 1 547 ? 2.543 -1.781 -17.990 1.00 89.12 547 PRO A O 1
ATOM 4248 N N . PRO A 1 548 ? 3.498 -1.273 -16.001 1.00 88.00 548 PRO A N 1
ATOM 4249 C CA . PRO A 1 548 ? 3.487 0.161 -16.225 1.00 88.00 548 PRO A CA 1
ATOM 4250 C C . PRO A 1 548 ? 4.351 0.517 -17.433 1.00 88.00 548 PRO A C 1
ATOM 4252 O O . PRO A 1 548 ? 5.448 -0.015 -17.618 1.00 88.00 548 PRO A O 1
ATOM 4255 N N . TYR A 1 549 ? 3.845 1.427 -18.259 1.00 88.69 549 TYR A N 1
ATOM 4256 C CA . TYR A 1 549 ? 4.592 2.009 -19.363 1.00 88.69 549 TYR A CA 1
ATOM 4257 C C . TYR A 1 549 ? 5.257 3.306 -18.899 1.00 88.69 549 TYR A C 1
ATOM 4259 O O . TYR A 1 549 ? 4.595 4.263 -18.503 1.00 88.69 549 TYR A O 1
ATOM 4267 N N . TYR A 1 550 ? 6.583 3.322 -18.970 1.00 87.81 550 TYR A N 1
ATOM 4268 C CA . TYR A 1 550 ? 7.415 4.473 -18.665 1.00 87.81 550 TYR A CA 1
ATOM 4269 C C . TYR A 1 550 ? 8.001 5.031 -19.960 1.00 87.81 550 TYR A C 1
ATOM 4271 O O . TYR A 1 550 ? 8.845 4.383 -20.590 1.00 87.81 550 TYR A O 1
ATOM 4279 N N . ASP A 1 551 ? 7.575 6.242 -20.327 1.00 82.75 551 ASP A N 1
ATOM 4280 C CA . ASP A 1 551 ? 7.873 6.885 -21.615 1.00 82.75 551 ASP A CA 1
ATOM 4281 C C . ASP A 1 551 ? 9.360 6.905 -21.987 1.00 82.75 551 ASP A C 1
ATOM 4283 O O . ASP A 1 551 ? 9.718 6.780 -23.152 1.00 82.75 551 ASP A O 1
ATOM 4287 N N . TRP A 1 552 ? 10.241 7.067 -21.002 1.00 84.31 552 TRP A N 1
ATOM 4288 C CA . TRP A 1 552 ? 11.683 7.182 -21.229 1.00 84.31 552 TRP A CA 1
ATOM 4289 C C . TRP A 1 552 ? 12.406 5.840 -21.341 1.00 84.31 552 TRP A C 1
ATOM 4291 O O . TRP A 1 552 ? 13.567 5.799 -21.748 1.00 84.31 552 TRP A O 1
ATOM 4301 N N . TYR A 1 553 ? 11.768 4.759 -20.902 1.00 85.56 553 TYR A N 1
ATOM 4302 C CA . TYR A 1 553 ? 12.479 3.580 -20.414 1.00 85.56 553 TYR A CA 1
ATOM 4303 C C . TYR A 1 553 ? 11.982 2.261 -20.994 1.00 85.56 553 TYR A C 1
ATOM 4305 O O . TYR A 1 553 ? 12.727 1.284 -21.022 1.00 85.56 553 TYR A O 1
ATOM 4313 N N . THR A 1 554 ? 10.729 2.223 -21.431 1.00 88.75 554 THR A N 1
ATOM 4314 C CA . THR A 1 554 ? 10.055 0.992 -21.849 1.00 88.75 554 THR A CA 1
ATOM 4315 C C . THR A 1 554 ? 9.473 1.143 -23.243 1.00 88.75 554 THR A C 1
ATOM 4317 O O . THR A 1 554 ? 9.250 2.254 -23.723 1.00 88.75 554 THR A O 1
ATOM 4320 N N . ALA A 1 555 ? 9.216 0.013 -23.893 1.00 91.56 555 ALA A N 1
ATOM 4321 C CA . ALA A 1 555 ? 8.351 -0.027 -25.059 1.00 91.56 555 ALA A CA 1
ATOM 4322 C C . ALA A 1 555 ? 6.893 -0.182 -24.618 1.00 91.56 555 ALA A C 1
ATOM 4324 O O . ALA A 1 555 ? 6.619 -0.853 -23.625 1.00 91.56 555 ALA A O 1
ATOM 4325 N N . ALA A 1 556 ? 5.962 0.395 -25.369 1.00 93.06 556 ALA A N 1
ATOM 4326 C CA . ALA A 1 556 ? 4.532 0.242 -25.133 1.00 93.06 556 ALA A CA 1
ATOM 4327 C C . ALA A 1 556 ? 3.932 -0.754 -26.127 1.00 93.06 556 ALA A C 1
ATOM 4329 O O . ALA A 1 556 ? 4.122 -0.642 -27.339 1.00 93.06 556 ALA A O 1
ATOM 4330 N N . VAL A 1 557 ? 3.145 -1.695 -25.622 1.00 93.31 557 VAL A N 1
ATOM 4331 C CA . VAL A 1 557 ? 2.318 -2.585 -26.433 1.00 93.31 557 VAL A CA 1
ATOM 4332 C C . VAL A 1 557 ? 0.865 -2.366 -26.062 1.00 93.31 557 VAL A C 1
ATOM 4334 O O . VAL A 1 557 ? 0.506 -2.446 -24.894 1.00 93.31 557 VAL A O 1
ATOM 4337 N N . THR A 1 558 ? 0.023 -2.082 -27.050 1.00 91.56 558 THR A N 1
ATOM 4338 C CA . THR A 1 558 ? -1.406 -1.825 -26.831 1.00 91.56 558 THR A CA 1
ATOM 4339 C C . THR A 1 558 ? -2.236 -2.746 -27.719 1.00 91.56 558 THR A C 1
ATOM 4341 O O . THR A 1 558 ? -2.054 -2.719 -28.944 1.00 91.56 558 THR A O 1
ATOM 4344 N N . PRO A 1 559 ? -3.143 -3.556 -27.150 1.00 88.62 559 PRO A N 1
ATOM 4345 C CA . PRO A 1 559 ? -4.128 -4.252 -27.950 1.00 88.62 559 PRO A CA 1
ATOM 4346 C C . PRO A 1 559 ? -5.162 -3.224 -28.444 1.00 88.62 559 PRO A C 1
ATOM 4348 O O . PRO A 1 559 ? -5.661 -2.408 -27.676 1.00 88.62 559 PRO A O 1
ATOM 4351 N N . GLY A 1 560 ? -5.457 -3.208 -29.738 1.00 81.88 560 GLY A N 1
ATOM 4352 C CA . GLY A 1 560 ? -6.543 -2.415 -30.301 1.00 81.88 560 GLY A CA 1
ATOM 4353 C C . GLY A 1 560 ? -7.909 -2.946 -29.895 1.00 81.88 560 GLY A C 1
ATOM 4354 O O . GLY A 1 560 ? -8.037 -4.044 -29.363 1.00 81.88 560 GLY A O 1
ATOM 4355 N N . TYR A 1 561 ? -8.956 -2.189 -30.200 1.00 78.75 561 TYR A N 1
ATOM 4356 C CA . TYR A 1 561 ? -10.334 -2.592 -29.919 1.00 78.75 561 TYR A CA 1
ATOM 4357 C C . TYR A 1 561 ? -10.779 -3.760 -30.787 1.00 78.75 561 TYR A C 1
ATOM 4359 O O . TYR A 1 561 ? -10.570 -3.735 -31.991 1.00 78.75 561 TYR A O 1
ATOM 4367 N N . LEU A 1 562 ? -11.471 -4.738 -30.220 1.00 77.06 562 LEU A N 1
ATOM 4368 C CA . LEU A 1 562 ? -12.133 -5.791 -30.989 1.00 77.06 562 LEU A CA 1
ATOM 4369 C C . LEU A 1 562 ? -13.467 -5.280 -31.576 1.00 77.06 562 LEU A C 1
ATOM 4371 O O . LEU A 1 562 ? -14.009 -4.258 -31.152 1.00 77.06 562 LEU A O 1
ATOM 4375 N N . LYS A 1 563 ? -13.990 -5.933 -32.621 1.00 68.31 563 LYS A N 1
ATOM 4376 C CA . LYS A 1 563 ? -15.283 -5.576 -33.231 1.00 68.31 563 LYS A CA 1
ATOM 4377 C C . LYS A 1 563 ? -16.424 -6.342 -32.556 1.00 68.31 563 LYS A C 1
ATOM 4379 O O . LYS A 1 563 ? -16.378 -7.561 -32.502 1.00 68.31 563 LYS A O 1
ATOM 4384 N N . GLY A 1 564 ? -17.473 -5.628 -32.142 1.00 65.19 564 GLY A N 1
ATOM 4385 C CA . GLY A 1 564 ? -18.594 -6.194 -31.376 1.00 65.19 564 GLY A CA 1
ATOM 4386 C C . GLY A 1 564 ? -18.317 -6.197 -29.868 1.00 65.19 564 GLY A C 1
ATOM 4387 O O . GLY A 1 564 ? -17.307 -5.652 -29.435 1.00 65.19 564 GLY A O 1
ATOM 4388 N N . ASP A 1 565 ? -19.190 -6.830 -29.081 1.00 62.78 565 ASP A N 1
ATOM 4389 C CA . ASP A 1 565 ? -19.081 -6.911 -27.607 1.00 62.78 565 ASP A CA 1
ATOM 4390 C C . ASP A 1 565 ? -18.036 -7.945 -27.120 1.00 62.78 565 ASP A C 1
ATOM 4392 O O . ASP A 1 565 ? -18.008 -8.359 -25.959 1.00 62.78 565 ASP A O 1
ATOM 4396 N N . THR A 1 566 ? -17.161 -8.415 -28.009 1.00 71.50 566 THR A N 1
ATOM 4397 C CA . THR A 1 566 ? -16.086 -9.359 -27.693 1.00 71.50 566 THR A CA 1
ATOM 4398 C C . THR A 1 566 ? -14.873 -8.597 -27.173 1.00 71.50 566 THR A C 1
ATOM 4400 O O . THR A 1 566 ? -13.966 -8.318 -27.937 1.00 71.50 566 THR A O 1
ATOM 4403 N N . GLY A 1 567 ? -14.858 -8.209 -25.898 1.00 86.62 567 GLY A N 1
ATOM 4404 C CA . GLY A 1 567 ? -13.696 -7.576 -25.257 1.00 86.62 567 GLY A CA 1
ATOM 4405 C C . GLY A 1 567 ? -12.479 -8.501 -25.081 1.00 86.62 567 GLY A C 1
ATOM 4406 O O . GLY A 1 567 ? -12.555 -9.717 -25.297 1.00 86.62 567 GLY A O 1
ATOM 4407 N N . TRP A 1 568 ? -11.350 -7.936 -24.648 1.00 90.88 568 TRP A N 1
ATOM 4408 C CA . TRP A 1 568 ? -10.157 -8.690 -24.254 1.00 90.88 568 TRP A CA 1
ATOM 4409 C C . TRP A 1 568 ? -10.352 -9.388 -22.906 1.00 90.88 568 TRP A C 1
ATOM 4411 O O . TRP A 1 568 ? -10.980 -8.851 -21.997 1.00 90.88 568 TRP A O 1
ATOM 4421 N N . ALA A 1 569 ? -9.797 -10.593 -22.769 1.00 92.00 569 ALA A N 1
ATOM 4422 C CA . ALA A 1 569 ? -9.873 -11.386 -21.542 1.00 92.00 569 ALA A CA 1
ATOM 4423 C C . ALA A 1 569 ? -8.505 -11.557 -20.874 1.00 92.00 569 ALA A C 1
ATOM 4425 O O . ALA A 1 569 ? -8.391 -11.418 -19.657 1.00 92.00 569 ALA A O 1
ATOM 4426 N N . ALA A 1 570 ? -7.462 -11.864 -21.651 1.00 95.12 570 ALA A N 1
ATOM 4427 C CA . ALA A 1 570 ? -6.126 -12.095 -21.112 1.00 95.12 570 ALA A CA 1
ATOM 4428 C C . ALA A 1 570 ? -5.004 -11.690 -22.077 1.00 95.12 570 ALA A C 1
ATOM 4430 O O . ALA A 1 570 ? -5.215 -11.588 -23.286 1.00 95.12 570 ALA A O 1
ATOM 4431 N N . TYR A 1 571 ? -3.797 -11.533 -21.541 1.00 95.56 571 TYR A N 1
ATOM 4432 C CA . TYR A 1 571 ? -2.562 -11.250 -22.255 1.00 95.56 571 TYR A CA 1
ATOM 4433 C C . TYR A 1 571 ? -1.393 -12.094 -21.746 1.00 95.56 571 TYR A C 1
ATOM 4435 O O . TYR A 1 571 ? -1.439 -12.667 -20.659 1.00 95.56 571 TYR A O 1
ATOM 4443 N N . GLY A 1 572 ? -0.334 -12.147 -22.544 1.00 94.62 572 GLY A N 1
ATOM 4444 C CA . GLY A 1 572 ? 0.966 -12.700 -22.193 1.00 94.62 572 GLY A CA 1
ATOM 4445 C C . GLY A 1 572 ? 2.073 -11.830 -22.786 1.00 94.62 572 GLY A C 1
ATOM 4446 O O . GLY A 1 572 ? 2.017 -11.453 -23.959 1.00 94.62 572 GLY A O 1
ATOM 4447 N N . ILE A 1 573 ? 3.080 -11.499 -21.973 1.00 93.50 573 ILE A N 1
ATOM 4448 C CA . ILE A 1 573 ? 4.282 -10.762 -22.398 1.00 93.50 573 ILE A CA 1
ATOM 4449 C C . ILE A 1 573 ? 5.462 -11.721 -22.350 1.00 93.50 573 ILE A C 1
ATOM 4451 O O . ILE A 1 573 ? 5.713 -12.336 -21.316 1.00 93.50 573 ILE A O 1
ATOM 4455 N N . CYS A 1 574 ? 6.162 -11.844 -23.474 1.00 93.12 574 CYS A N 1
ATOM 4456 C CA . CYS A 1 574 ? 7.188 -12.858 -23.710 1.00 93.12 574 CYS A CA 1
ATOM 4457 C C . CYS A 1 574 ? 6.696 -14.274 -23.367 1.00 93.12 574 CYS A C 1
ATOM 4459 O O . CYS A 1 574 ? 7.445 -15.100 -22.852 1.00 93.12 574 CYS A O 1
ATOM 4461 N N . SER A 1 575 ? 5.419 -14.536 -23.659 1.00 93.19 575 SER A N 1
ATOM 4462 C CA . SER A 1 575 ? 4.718 -15.766 -23.308 1.00 93.19 575 SER A CA 1
ATOM 4463 C C . SER A 1 575 ? 3.891 -16.265 -24.483 1.00 93.19 575 SER A C 1
ATOM 4465 O O . SER A 1 575 ? 3.160 -15.516 -25.133 1.00 93.19 575 SER A O 1
ATOM 4467 N N . GLU A 1 576 ? 4.005 -17.564 -24.732 1.00 92.69 576 GLU A N 1
ATOM 4468 C CA . GLU A 1 576 ? 3.256 -18.296 -25.754 1.00 92.69 576 GLU A CA 1
ATOM 4469 C C . GLU A 1 576 ? 1.766 -18.457 -25.399 1.00 92.69 576 GLU A C 1
ATOM 4471 O O . GLU A 1 576 ? 0.958 -18.834 -26.247 1.00 92.69 576 GLU A O 1
ATOM 4476 N N . THR A 1 577 ? 1.383 -18.118 -24.166 1.00 94.81 577 THR A N 1
ATOM 4477 C CA . THR A 1 577 ? 0.008 -18.184 -23.667 1.00 94.81 577 THR A CA 1
ATOM 4478 C C . THR A 1 577 ? -0.435 -16.850 -23.085 1.00 94.81 577 THR A C 1
ATOM 4480 O O . THR A 1 577 ? 0.339 -16.189 -22.399 1.00 94.81 577 THR A O 1
ATOM 4483 N N . ALA A 1 578 ? -1.712 -16.511 -23.269 1.00 94.56 578 ALA A N 1
ATOM 4484 C CA . ALA A 1 578 ? -2.348 -15.390 -22.586 1.00 94.56 578 ALA A CA 1
ATOM 4485 C C . ALA A 1 578 ? -2.832 -15.825 -21.188 1.00 94.56 578 ALA A C 1
ATOM 4487 O O . ALA A 1 578 ? -3.969 -16.294 -21.024 1.00 94.56 578 ALA A O 1
ATOM 4488 N N . ASP A 1 579 ? -1.926 -15.737 -20.214 1.00 92.50 579 ASP A N 1
ATOM 4489 C CA . ASP A 1 579 ? -2.052 -16.251 -18.845 1.00 92.50 579 ASP A CA 1
ATOM 4490 C C . ASP A 1 579 ? -2.389 -15.177 -17.798 1.00 92.50 579 ASP A C 1
ATOM 4492 O O . ASP A 1 579 ? -2.766 -15.517 -16.677 1.00 92.50 579 ASP A O 1
ATOM 4496 N N . LYS A 1 580 ? -2.307 -13.892 -18.157 1.00 93.00 580 LYS A N 1
ATOM 4497 C CA . LYS A 1 580 ? -2.635 -12.765 -17.276 1.00 93.00 580 LYS A CA 1
ATOM 4498 C C . LYS A 1 580 ? -3.947 -12.129 -17.684 1.00 93.00 580 LYS A C 1
ATOM 4500 O O . LYS A 1 580 ? -4.137 -11.806 -18.846 1.00 93.00 580 LYS A O 1
ATOM 4505 N N . GLU A 1 581 ? -4.860 -11.938 -16.746 1.00 92.12 581 GLU A N 1
ATOM 4506 C CA . GLU A 1 581 ? -6.149 -11.313 -17.043 1.00 92.12 581 GLU A CA 1
ATOM 4507 C C . GLU A 1 581 ? -6.006 -9.807 -17.272 1.00 92.12 581 GLU A C 1
ATOM 4509 O O . GLU A 1 581 ? -5.242 -9.140 -16.575 1.00 92.12 581 GLU A O 1
ATOM 4514 N N . PHE A 1 582 ? -6.767 -9.261 -18.222 1.00 90.25 582 PHE A N 1
ATOM 4515 C CA . PHE A 1 582 ? -6.877 -7.811 -18.352 1.00 90.25 582 PHE A CA 1
ATOM 4516 C C . PHE A 1 582 ? -7.756 -7.227 -17.231 1.00 90.25 582 PHE A C 1
ATOM 4518 O O . PHE A 1 582 ? -8.792 -7.814 -16.912 1.00 90.25 582 PHE A O 1
ATOM 4525 N N . PRO A 1 583 ? -7.404 -6.054 -16.667 1.00 83.62 583 PRO A N 1
ATOM 4526 C CA . PRO A 1 583 ? -8.270 -5.343 -15.723 1.00 83.62 583 PRO A CA 1
ATOM 4527 C C . PRO A 1 583 ? -9.583 -4.847 -16.342 1.00 83.62 583 PRO A C 1
ATOM 4529 O O . PRO A 1 583 ? -10.580 -4.719 -15.635 1.00 83.62 583 PRO A O 1
ATOM 4532 N N . THR A 1 584 ? -9.581 -4.552 -17.644 1.00 80.81 584 THR A N 1
ATOM 4533 C CA . THR A 1 584 ? -10.733 -4.044 -18.398 1.00 80.81 584 THR A CA 1
ATOM 4534 C C . THR A 1 584 ? -10.830 -4.716 -19.765 1.00 80.81 584 THR A C 1
ATOM 4536 O O . THR A 1 584 ? -9.860 -5.242 -20.307 1.00 80.81 584 THR A O 1
ATOM 4539 N N . GLU A 1 585 ? -12.023 -4.674 -20.348 1.00 79.88 585 GLU A N 1
ATOM 4540 C CA . GLU A 1 585 ? -12.327 -5.309 -21.634 1.00 79.88 585 GLU A CA 1
ATOM 4541 C C . GLU A 1 585 ? -11.696 -4.593 -22.832 1.00 79.88 585 GLU A C 1
ATOM 4543 O O . GLU A 1 585 ? -11.424 -5.220 -23.855 1.00 79.88 585 GLU A O 1
ATOM 4548 N N . ASP A 1 586 ? -11.416 -3.298 -22.686 1.00 78.38 586 ASP A N 1
ATOM 4549 C CA . ASP A 1 586 ? -10.719 -2.484 -23.687 1.00 78.38 586 ASP A CA 1
ATOM 4550 C C . ASP A 1 586 ? -9.235 -2.861 -23.814 1.00 78.38 586 ASP A C 1
ATOM 4552 O O . ASP A 1 586 ? -8.543 -2.418 -24.731 1.00 78.38 586 ASP A O 1
ATOM 4556 N N . GLY A 1 587 ? -8.736 -3.693 -22.897 1.00 78.62 587 GLY A N 1
ATOM 4557 C CA . GLY A 1 587 ? -7.317 -3.932 -22.725 1.00 78.62 587 GLY A CA 1
ATOM 4558 C C . GLY A 1 587 ? -6.624 -2.697 -22.150 1.00 78.62 587 GLY A C 1
ATOM 4559 O O . GLY A 1 587 ? -7.185 -1.955 -21.346 1.00 78.62 587 GLY A O 1
ATOM 4560 N N . GLY A 1 588 ? -5.372 -2.476 -22.533 1.00 87.00 588 GLY A N 1
ATOM 4561 C CA . GLY A 1 588 ? -4.647 -1.279 -22.128 1.00 87.00 588 GLY A CA 1
ATOM 4562 C C . GLY A 1 588 ? -3.192 -1.293 -22.562 1.00 87.00 588 GLY A C 1
ATOM 4563 O O . GLY A 1 588 ? -2.697 -2.268 -23.131 1.00 87.00 588 GLY A O 1
ATOM 4564 N N . VAL A 1 589 ? -2.506 -0.185 -22.298 1.00 90.44 589 VAL A N 1
ATOM 4565 C CA . VAL A 1 589 ? -1.086 -0.041 -22.616 1.00 90.44 589 VAL A CA 1
ATOM 4566 C C . VAL A 1 589 ? -0.270 -0.869 -21.628 1.00 90.44 589 VAL A C 1
ATOM 4568 O O . VAL A 1 589 ? -0.365 -0.676 -20.419 1.00 90.44 589 VAL A O 1
ATOM 4571 N N . MET A 1 590 ? 0.543 -1.780 -22.148 1.00 93.50 590 MET A N 1
ATOM 4572 C CA . MET A 1 590 ? 1.489 -2.573 -21.372 1.00 93.50 590 MET A CA 1
ATOM 4573 C C . MET A 1 590 ? 2.907 -2.098 -21.659 1.00 93.50 590 MET A C 1
ATOM 4575 O O . MET A 1 590 ? 3.330 -2.056 -22.816 1.00 93.50 590 MET A O 1
ATOM 4579 N N . GLY A 1 591 ? 3.652 -1.778 -20.608 1.00 93.19 591 GLY A N 1
ATOM 4580 C CA . GLY A 1 591 ? 5.083 -1.532 -20.692 1.00 93.19 591 GLY A CA 1
ATOM 4581 C C . GLY A 1 591 ? 5.882 -2.828 -20.823 1.00 93.19 591 GLY A C 1
ATOM 4582 O O . GLY A 1 591 ? 5.602 -3.829 -20.161 1.00 93.19 591 GLY A O 1
ATOM 4583 N N . ILE A 1 592 ? 6.911 -2.801 -21.663 1.00 92.31 592 ILE A N 1
ATOM 4584 C CA . ILE A 1 592 ? 7.914 -3.857 -21.800 1.00 92.31 592 ILE A CA 1
ATOM 4585 C C . ILE A 1 592 ? 9.283 -3.243 -21.517 1.00 92.31 592 ILE A C 1
ATOM 4587 O O . ILE A 1 592 ? 9.745 -2.378 -22.264 1.00 92.31 592 ILE A O 1
ATOM 4591 N N . ASP A 1 593 ? 9.938 -3.693 -20.443 1.00 90.38 593 ASP A N 1
ATOM 4592 C CA . ASP A 1 593 ? 11.321 -3.312 -20.140 1.00 90.38 593 ASP A CA 1
ATOM 4593 C C . ASP A 1 593 ? 12.287 -4.177 -20.973 1.00 90.38 593 ASP A C 1
ATOM 4595 O O . ASP A 1 593 ? 12.397 -5.386 -20.724 1.00 90.38 593 ASP A O 1
ATOM 4599 N N . PRO A 1 594 ? 13.021 -3.587 -21.936 1.00 88.56 594 PRO A N 1
ATOM 4600 C CA . PRO A 1 594 ? 13.910 -4.329 -22.829 1.00 88.56 594 PRO A CA 1
ATOM 4601 C C . PRO A 1 594 ? 15.098 -4.994 -22.119 1.00 88.56 594 PRO A C 1
ATOM 4603 O O . PRO A 1 594 ? 15.782 -5.810 -22.729 1.00 88.56 594 PRO A O 1
ATOM 4606 N N . ARG A 1 595 ? 15.366 -4.672 -20.845 1.00 86.38 595 ARG A N 1
ATOM 4607 C CA . ARG A 1 595 ? 16.427 -5.312 -20.044 1.00 86.38 595 ARG A CA 1
ATOM 4608 C C . ARG A 1 595 ? 15.999 -6.641 -19.433 1.00 86.38 595 ARG A C 1
ATOM 4610 O O . ARG A 1 595 ? 16.857 -7.433 -19.059 1.00 86.38 595 ARG A O 1
ATOM 4617 N N . THR A 1 596 ? 14.693 -6.863 -19.291 1.00 85.19 596 THR A N 1
ATOM 4618 C CA . THR A 1 596 ? 14.131 -8.111 -18.740 1.00 85.19 596 THR A CA 1
ATOM 4619 C C . THR A 1 596 ? 13.440 -8.955 -19.805 1.00 85.19 596 THR A C 1
ATOM 4621 O O . THR A 1 596 ? 13.331 -10.169 -19.654 1.00 85.19 596 THR A O 1
ATOM 4624 N N . ALA A 1 597 ? 13.006 -8.337 -20.906 1.00 88.31 597 ALA A N 1
ATOM 4625 C CA . ALA A 1 597 ? 12.440 -9.041 -22.043 1.00 88.31 597 ALA A CA 1
ATOM 4626 C C . ALA A 1 597 ? 13.535 -9.730 -22.875 1.00 88.31 597 ALA A C 1
ATOM 4628 O O . ALA A 1 597 ? 14.501 -9.102 -23.303 1.00 88.31 597 ALA A O 1
ATOM 4629 N N . VAL A 1 598 ? 13.357 -11.024 -23.154 1.00 86.31 598 VAL A N 1
ATOM 4630 C CA . VAL A 1 598 ? 14.256 -11.798 -24.023 1.00 86.31 598 VAL A CA 1
ATOM 4631 C C . VAL A 1 598 ? 13.628 -11.929 -25.403 1.00 86.31 598 VAL A C 1
ATOM 4633 O O . VAL A 1 598 ? 12.491 -12.379 -25.537 1.00 86.31 598 VAL A O 1
ATOM 4636 N N . ALA A 1 599 ? 14.368 -11.538 -26.439 1.00 89.00 599 ALA A N 1
ATOM 4637 C CA . ALA A 1 599 ? 13.951 -11.729 -27.819 1.00 89.00 599 ALA A CA 1
ATOM 4638 C C . ALA A 1 599 ? 14.299 -13.152 -28.328 1.00 89.00 599 ALA A C 1
ATOM 4640 O O . ALA A 1 599 ? 15.378 -13.654 -28.011 1.00 89.00 599 ALA A O 1
ATOM 4641 N N . PRO A 1 600 ? 13.447 -13.792 -29.153 1.00 93.50 600 PRO A N 1
ATOM 4642 C CA . PRO A 1 600 ? 12.131 -13.314 -29.557 1.00 93.50 600 PRO A CA 1
ATOM 4643 C C . PRO A 1 600 ? 11.138 -13.389 -28.390 1.00 93.50 600 PRO A C 1
ATOM 4645 O O . PRO A 1 600 ? 11.030 -14.417 -27.733 1.00 93.50 600 PRO A O 1
ATOM 4648 N N . CYS A 1 601 ? 10.385 -12.312 -28.177 1.00 94.38 601 CYS A N 1
ATOM 4649 C CA . CYS A 1 601 ? 9.397 -12.177 -27.111 1.00 94.38 601 CYS A CA 1
ATOM 4650 C C . CYS A 1 601 ? 7.992 -12.306 -27.715 1.00 94.38 601 CYS A C 1
ATOM 4652 O O . CYS A 1 601 ? 7.538 -11.385 -28.404 1.00 94.38 601 CYS A O 1
ATOM 4654 N N . PRO A 1 602 ? 7.300 -13.445 -27.524 1.00 94.38 602 PRO A N 1
ATOM 4655 C CA . PRO A 1 602 ? 5.924 -13.596 -27.968 1.00 94.38 602 PRO A CA 1
ATOM 4656 C C . PRO A 1 602 ? 4.999 -12.670 -27.184 1.00 94.38 602 PRO A C 1
ATOM 4658 O O . PRO A 1 602 ? 5.043 -12.635 -25.956 1.00 94.38 602 PRO A O 1
ATOM 4661 N N . ILE A 1 603 ? 4.143 -11.950 -27.897 1.00 94.25 603 ILE A N 1
ATOM 4662 C CA . ILE A 1 603 ? 3.029 -11.208 -27.322 1.00 94.25 603 ILE A CA 1
ATOM 4663 C C . ILE A 1 603 ? 1.759 -11.947 -27.702 1.00 94.25 603 ILE A C 1
ATOM 4665 O O . ILE A 1 603 ? 1.505 -12.185 -28.888 1.00 94.25 603 ILE A O 1
ATOM 4669 N N . THR A 1 604 ? 0.976 -12.319 -26.698 1.00 93.69 604 THR A N 1
ATOM 4670 C CA . THR A 1 604 ? -0.275 -13.049 -26.883 1.00 93.69 604 THR A CA 1
ATOM 4671 C C . THR A 1 604 ? -1.433 -12.303 -26.248 1.00 93.69 604 THR A C 1
ATOM 4673 O O . THR A 1 604 ? -1.305 -11.744 -25.163 1.00 93.69 604 THR A O 1
ATOM 4676 N N . PHE A 1 605 ? -2.578 -12.313 -26.922 1.00 92.94 605 PHE A N 1
ATOM 4677 C CA . PHE A 1 605 ? -3.844 -11.807 -26.409 1.00 92.94 605 PHE A CA 1
ATOM 4678 C C . PHE A 1 605 ? -4.922 -12.859 -26.601 1.00 92.94 605 PHE A C 1
ATOM 4680 O O . PHE A 1 605 ? -4.928 -13.565 -27.605 1.00 92.94 605 PHE A O 1
ATOM 4687 N N . LYS A 1 606 ? -5.847 -12.957 -25.656 1.00 93.00 606 LYS A N 1
ATOM 4688 C CA . LYS A 1 606 ? -7.015 -13.830 -25.733 1.00 93.00 606 LYS A CA 1
ATOM 4689 C C . LYS A 1 606 ? -8.257 -12.985 -25.527 1.00 93.00 606 LYS A C 1
ATOM 4691 O O . LYS A 1 606 ? -8.333 -12.250 -24.541 1.00 93.00 606 LYS A O 1
ATOM 4696 N N . ASP A 1 607 ? -9.206 -13.082 -26.445 1.00 91.94 607 ASP A N 1
ATOM 4697 C CA . ASP A 1 607 ? -10.497 -12.414 -26.300 1.00 91.94 607 ASP A CA 1
ATOM 4698 C C . ASP A 1 607 ? -11.475 -13.229 -25.442 1.00 91.94 607 ASP A C 1
ATOM 4700 O O . ASP A 1 607 ? -11.203 -14.368 -25.046 1.00 91.94 607 ASP A O 1
ATOM 4704 N N . LYS A 1 608 ? -12.633 -12.641 -25.141 1.00 90.50 608 LYS A N 1
ATOM 4705 C CA . LYS A 1 608 ? -13.700 -13.291 -24.368 1.00 90.50 608 LYS A CA 1
ATOM 4706 C C . LYS A 1 608 ? -14.316 -14.528 -25.031 1.00 90.50 608 LYS A C 1
ATOM 4708 O O . LYS A 1 608 ? -14.935 -15.323 -24.330 1.00 90.50 608 LYS A O 1
ATOM 4713 N N . THR A 1 609 ? -14.146 -14.715 -26.341 1.00 90.75 609 THR A N 1
ATOM 4714 C CA . THR A 1 609 ? -14.577 -15.939 -27.047 1.00 90.75 609 THR A CA 1
ATOM 4715 C C . THR A 1 609 ? -13.543 -17.061 -26.950 1.00 90.75 609 THR A C 1
ATOM 4717 O O . THR A 1 609 ? -13.817 -18.197 -27.329 1.00 90.75 609 THR A O 1
ATOM 4720 N N . GLY A 1 610 ? -12.356 -16.754 -26.418 1.00 91.19 610 GLY A N 1
ATOM 4721 C CA . GLY A 1 610 ? -11.235 -17.677 -26.310 1.00 91.19 610 GLY A CA 1
ATOM 4722 C C . GLY A 1 610 ? -10.324 -17.688 -27.537 1.00 91.19 610 GLY A C 1
ATOM 4723 O O . GLY A 1 610 ? -9.366 -18.463 -27.551 1.00 91.19 610 GLY A O 1
ATOM 4724 N N . LYS A 1 611 ? -10.563 -16.835 -28.546 1.00 90.00 611 LYS A N 1
ATOM 4725 C CA . LYS A 1 611 ? -9.665 -16.726 -29.700 1.00 90.00 611 LYS A CA 1
ATOM 4726 C C . LYS A 1 611 ? -8.343 -16.101 -29.259 1.00 90.00 611 LYS A C 1
ATOM 4728 O O . LYS A 1 611 ? -8.313 -15.092 -28.553 1.00 90.00 611 LYS A O 1
ATOM 4733 N N . LEU A 1 612 ? -7.248 -16.735 -29.675 1.00 90.19 612 LEU A N 1
ATOM 4734 C CA . LEU A 1 612 ? -5.882 -16.332 -29.362 1.00 90.19 612 LEU A CA 1
ATOM 4735 C C . LEU A 1 612 ? -5.278 -15.558 -30.538 1.00 90.19 612 LEU A C 1
ATOM 4737 O O . LEU A 1 612 ? -5.297 -16.026 -31.673 1.00 90.19 612 LEU A O 1
ATOM 4741 N N . TYR A 1 613 ? -4.685 -14.414 -30.232 1.00 90.12 613 TYR A N 1
ATOM 4742 C CA . TYR A 1 613 ? -3.995 -13.521 -31.151 1.00 90.12 613 TYR A CA 1
ATOM 4743 C C . TYR A 1 613 ? -2.534 -13.452 -30.733 1.00 90.12 613 TYR A C 1
ATOM 4745 O O . TYR A 1 613 ? -2.231 -13.350 -29.543 1.00 90.12 613 TYR A O 1
ATOM 4753 N N . LYS A 1 614 ? -1.614 -13.517 -31.694 1.00 90.62 614 LYS A N 1
ATOM 4754 C CA . LYS A 1 614 ? -0.184 -13.585 -31.391 1.00 90.62 614 LYS A CA 1
ATOM 4755 C C . LYS A 1 614 ? 0.670 -12.848 -32.413 1.00 90.62 614 LYS A C 1
ATOM 4757 O O . LYS A 1 614 ? 0.416 -12.924 -33.615 1.00 90.62 614 LYS A O 1
ATOM 4762 N N . PHE A 1 615 ? 1.727 -12.212 -31.923 1.00 92.38 615 PHE A N 1
ATOM 4763 C CA . PHE A 1 615 ? 2.882 -11.777 -32.708 1.00 92.38 615 PHE A CA 1
ATOM 4764 C C . PHE A 1 615 ? 4.162 -11.949 -31.879 1.00 92.38 615 PHE A C 1
ATOM 4766 O O . PHE A 1 615 ? 4.109 -12.317 -30.706 1.00 92.38 615 PHE A O 1
ATOM 4773 N N . LYS A 1 616 ? 5.331 -11.741 -32.483 1.00 93.88 616 LYS A N 1
ATOM 4774 C CA . LYS A 1 616 ? 6.624 -11.787 -31.789 1.00 93.88 616 LYS A CA 1
ATOM 4775 C C . LYS A 1 616 ? 7.373 -10.483 -31.987 1.00 93.88 616 LYS A C 1
ATOM 4777 O O . LYS A 1 616 ? 7.472 -10.018 -33.119 1.00 93.88 616 LYS A O 1
ATOM 4782 N N . ILE A 1 617 ? 7.947 -9.958 -30.910 1.00 94.19 617 ILE A N 1
ATOM 4783 C CA . ILE A 1 617 ? 8.983 -8.926 -30.976 1.00 94.19 617 ILE A CA 1
ATOM 4784 C C . ILE A 1 617 ? 10.323 -9.648 -31.134 1.00 94.19 617 ILE A C 1
ATOM 4786 O O . ILE A 1 617 ? 10.718 -10.434 -30.274 1.00 94.19 617 ILE A O 1
ATOM 4790 N N . LEU A 1 618 ? 10.989 -9.442 -32.263 1.00 94.56 618 LEU A N 1
ATOM 4791 C CA . LEU A 1 618 ? 12.185 -10.169 -32.684 1.00 94.56 618 LEU A CA 1
ATOM 4792 C C . LEU A 1 618 ? 13.477 -9.597 -32.109 1.00 94.56 618 LEU A C 1
ATOM 4794 O O . LEU A 1 618 ? 14.477 -10.313 -32.065 1.00 94.56 618 LEU A O 1
ATOM 4798 N N . LYS A 1 619 ? 13.483 -8.321 -31.713 1.00 89.69 619 LYS A N 1
ATOM 4799 C CA . LYS A 1 619 ? 14.680 -7.625 -31.236 1.00 89.69 619 LYS A CA 1
ATOM 4800 C C . LYS A 1 619 ? 14.333 -6.602 -30.161 1.00 89.69 619 LYS A C 1
ATOM 4802 O O . LYS A 1 619 ? 13.398 -5.825 -30.319 1.00 89.69 619 LYS A O 1
ATOM 4807 N N . PHE A 1 620 ? 15.161 -6.577 -29.123 1.00 88.62 620 PHE A N 1
ATOM 4808 C CA . PHE A 1 620 ? 15.305 -5.458 -28.199 1.00 88.62 620 PHE A CA 1
ATOM 4809 C C . PHE A 1 620 ? 16.774 -5.043 -28.186 1.00 88.62 620 PHE A C 1
ATOM 4811 O O . PHE A 1 620 ? 17.663 -5.887 -28.313 1.00 88.62 620 PHE A O 1
ATOM 4818 N N . SER A 1 621 ? 17.031 -3.754 -28.023 1.00 83.50 621 SER A N 1
ATOM 4819 C CA . SER A 1 621 ? 18.358 -3.191 -27.829 1.00 83.50 621 SER A CA 1
ATOM 4820 C C . SER A 1 621 ? 18.375 -2.376 -26.545 1.00 83.50 621 SER A C 1
ATOM 4822 O O . SER A 1 621 ? 17.550 -1.494 -26.321 1.00 83.50 621 SER A O 1
ATOM 4824 N N . THR A 1 622 ? 19.353 -2.680 -25.704 1.00 80.81 622 THR A N 1
ATOM 4825 C CA . THR A 1 622 ? 19.707 -1.915 -24.502 1.00 80.81 622 THR A CA 1
ATOM 4826 C C . THR A 1 622 ? 21.108 -1.312 -24.634 1.00 80.81 622 THR A C 1
ATOM 4828 O O . THR A 1 622 ? 21.692 -0.853 -23.656 1.00 80.81 622 THR A O 1
ATOM 4831 N N . ALA A 1 623 ? 21.672 -1.320 -25.848 1.00 77.94 623 ALA A N 1
ATOM 4832 C CA . ALA A 1 623 ? 22.975 -0.736 -26.124 1.00 77.94 623 ALA A CA 1
ATOM 4833 C C . ALA A 1 623 ? 22.888 0.799 -26.161 1.00 77.94 623 ALA A C 1
ATOM 4835 O O . ALA A 1 623 ? 21.964 1.366 -26.746 1.00 77.94 623 ALA A O 1
ATOM 4836 N N . GLY A 1 624 ? 23.887 1.467 -25.579 1.00 74.50 624 GLY A N 1
ATOM 4837 C CA . GLY A 1 624 ? 24.019 2.927 -25.587 1.00 74.50 624 GLY A CA 1
ATOM 4838 C C . GLY A 1 624 ? 23.649 3.601 -24.263 1.00 74.50 624 GLY A C 1
ATOM 4839 O O . GLY A 1 624 ? 23.567 2.965 -23.214 1.00 74.50 624 GLY A O 1
ATOM 4840 N N . THR A 1 625 ? 23.481 4.923 -24.311 1.00 74.88 625 THR A N 1
ATOM 4841 C CA . THR A 1 625 ? 23.086 5.755 -23.165 1.00 74.88 625 THR A CA 1
ATOM 4842 C C . THR A 1 625 ? 21.576 5.941 -23.119 1.00 74.88 625 THR A C 1
ATOM 4844 O O . THR A 1 625 ? 20.922 5.977 -24.156 1.00 74.88 625 THR A O 1
ATOM 4847 N N . MET A 1 626 ? 21.026 6.116 -21.920 1.00 77.88 626 MET A N 1
ATOM 4848 C CA . MET A 1 626 ? 19.599 6.378 -21.744 1.00 77.88 626 MET A CA 1
ATOM 4849 C C . MET A 1 626 ? 19.157 7.712 -22.374 1.00 77.88 626 MET A C 1
ATOM 4851 O O . MET A 1 626 ? 19.885 8.697 -22.238 1.00 77.88 626 MET A O 1
ATOM 4855 N N . PRO A 1 627 ? 17.948 7.782 -22.970 1.00 78.94 627 PRO A N 1
ATOM 4856 C CA . PRO A 1 627 ? 17.023 6.669 -23.202 1.00 78.94 627 PRO A CA 1
ATOM 4857 C C . PRO A 1 627 ? 17.544 5.712 -24.287 1.00 78.94 627 PRO A C 1
ATOM 4859 O O . PRO A 1 627 ? 18.022 6.160 -25.328 1.00 78.94 627 PRO A O 1
ATOM 4862 N N . PHE A 1 628 ? 17.452 4.398 -24.050 1.00 81.62 628 PHE A N 1
ATOM 4863 C CA . PHE A 1 628 ? 17.906 3.405 -25.026 1.00 81.62 628 PHE A CA 1
ATOM 4864 C C . PHE A 1 628 ? 17.101 3.514 -26.322 1.00 81.62 628 PHE A C 1
ATOM 4866 O O . PHE A 1 628 ? 15.877 3.667 -26.303 1.00 81.62 628 PHE A O 1
ATOM 4873 N N . GLN A 1 629 ? 17.772 3.339 -27.458 1.00 86.88 629 GLN A N 1
ATOM 4874 C CA . GLN A 1 629 ? 17.068 3.007 -28.686 1.00 86.88 629 GLN A CA 1
ATOM 4875 C C . GLN A 1 629 ? 16.636 1.536 -28.619 1.00 86.88 629 GLN A C 1
ATOM 4877 O O . GLN A 1 629 ? 17.439 0.647 -28.899 1.00 86.88 629 GLN A O 1
ATOM 4882 N N . ILE A 1 630 ? 15.377 1.295 -28.235 1.00 89.12 630 ILE A N 1
ATOM 4883 C CA . ILE A 1 630 ? 14.847 -0.056 -27.982 1.00 89.12 630 ILE A CA 1
ATOM 4884 C C . ILE A 1 630 ? 14.850 -0.910 -29.256 1.00 89.12 630 ILE A C 1
ATOM 4886 O O . ILE A 1 630 ? 15.205 -2.086 -29.216 1.00 89.12 630 ILE A O 1
ATOM 4890 N N . TRP A 1 631 ? 14.495 -0.318 -30.395 1.00 90.62 631 TRP A N 1
ATOM 4891 C CA . TRP A 1 631 ? 14.584 -0.928 -31.723 1.00 90.62 631 TRP A CA 1
ATOM 4892 C C . TRP A 1 631 ? 14.813 0.159 -32.801 1.00 90.62 631 TRP A C 1
ATOM 4894 O O . TRP A 1 631 ? 14.810 1.355 -32.470 1.00 90.62 631 TRP A O 1
ATOM 4904 N N . PRO A 1 632 ? 15.125 -0.204 -34.065 1.00 90.56 632 PRO A N 1
ATOM 4905 C CA . PRO A 1 632 ? 15.407 0.759 -35.133 1.00 90.56 632 PRO A CA 1
ATOM 4906 C C . PRO A 1 632 ? 14.332 1.842 -35.286 1.00 90.56 632 PRO A C 1
ATOM 4908 O O . PRO A 1 632 ? 13.165 1.621 -34.985 1.00 90.56 632 PRO A O 1
ATOM 4911 N N . GLN A 1 633 ? 14.734 3.037 -35.734 1.00 90.31 633 GLN A N 1
ATOM 4912 C CA . GLN A 1 633 ? 13.776 4.102 -36.038 1.00 90.31 633 GLN A CA 1
ATOM 4913 C C . GLN A 1 633 ? 12.825 3.632 -37.136 1.00 90.31 633 GLN A C 1
ATOM 4915 O O . GLN A 1 633 ? 13.266 3.139 -38.172 1.00 90.31 633 GLN A O 1
ATOM 4920 N N . PHE A 1 634 ? 11.532 3.838 -36.928 1.00 90.44 634 PHE A N 1
ATOM 4921 C CA . PHE A 1 634 ? 10.502 3.387 -37.843 1.00 90.44 634 PHE A CA 1
ATOM 4922 C C . PHE A 1 634 ? 9.290 4.307 -37.755 1.00 90.44 634 PHE A C 1
ATOM 4924 O O . PHE A 1 634 ? 8.800 4.653 -36.676 1.00 90.44 634 PHE A O 1
ATOM 4931 N N . THR A 1 635 ? 8.796 4.713 -38.918 1.00 85.12 635 THR A N 1
ATOM 4932 C CA . THR A 1 635 ? 7.536 5.441 -39.051 1.00 85.12 635 THR A CA 1
ATOM 4933 C C . THR A 1 635 ? 6.668 4.669 -40.027 1.00 85.12 635 THR A C 1
ATOM 4935 O O . THR A 1 635 ? 7.058 4.463 -41.175 1.00 85.12 635 THR A O 1
ATOM 4938 N N . SER A 1 636 ? 5.504 4.228 -39.556 1.00 85.00 636 SER A N 1
ATOM 4939 C CA . SER A 1 636 ? 4.561 3.469 -40.369 1.00 85.00 636 SER A CA 1
ATOM 4940 C C . SER A 1 636 ? 4.088 4.255 -41.593 1.00 85.00 636 SER A C 1
ATOM 4942 O O . SER A 1 636 ? 3.888 5.471 -41.563 1.00 85.00 636 SER A O 1
ATOM 4944 N N . THR A 1 637 ? 3.892 3.529 -42.690 1.00 85.38 637 THR A N 1
ATOM 4945 C CA . THR A 1 637 ? 3.330 4.019 -43.953 1.00 85.38 637 THR A CA 1
ATOM 4946 C C . THR A 1 637 ? 2.140 3.141 -44.344 1.00 85.38 637 THR A C 1
ATOM 4948 O O . THR A 1 637 ? 2.001 2.039 -43.812 1.00 85.38 637 THR A O 1
ATOM 4951 N N . PRO A 1 638 ? 1.275 3.557 -45.288 1.00 82.62 638 PRO A N 1
ATOM 4952 C CA . PRO A 1 638 ? 0.206 2.692 -45.786 1.00 82.62 638 PRO A CA 1
ATOM 4953 C C . PRO A 1 638 ? 0.701 1.329 -46.297 1.00 82.62 638 PRO A C 1
ATOM 4955 O O . PRO A 1 638 ? 0.019 0.332 -46.080 1.00 82.62 638 PRO A O 1
ATOM 4958 N N . ALA A 1 639 ? 1.892 1.282 -46.910 1.00 79.75 639 ALA A N 1
ATOM 4959 C CA . ALA A 1 639 ? 2.492 0.061 -47.450 1.00 79.75 639 ALA A CA 1
ATOM 4960 C C . ALA A 1 639 ? 3.162 -0.819 -46.379 1.00 79.75 639 ALA A C 1
ATOM 4962 O O . ALA A 1 639 ? 3.060 -2.038 -46.453 1.00 79.75 639 ALA A O 1
ATOM 4963 N N . ASN A 1 640 ? 3.799 -0.209 -45.372 1.00 82.88 640 ASN A N 1
ATOM 4964 C CA . ASN A 1 640 ? 4.533 -0.906 -44.313 1.00 82.88 640 ASN A CA 1
ATOM 4965 C C . ASN A 1 640 ? 4.093 -0.386 -42.942 1.00 82.88 640 ASN A C 1
ATOM 4967 O O . ASN A 1 640 ? 4.480 0.711 -42.532 1.00 82.88 640 ASN A O 1
ATOM 4971 N N . GLN A 1 641 ? 3.283 -1.172 -42.234 1.00 88.00 641 GLN A N 1
ATOM 4972 C CA . GLN A 1 641 ? 2.750 -0.777 -40.927 1.00 88.00 641 GLN A CA 1
ATOM 4973 C C . GLN A 1 641 ? 3.745 -1.026 -39.775 1.00 88.00 641 GLN A C 1
ATOM 4975 O O . GLN A 1 641 ? 3.672 -0.329 -38.763 1.00 88.00 641 GLN A O 1
ATOM 4980 N N . PHE A 1 642 ? 4.696 -1.952 -39.940 1.00 90.75 642 PHE A N 1
ATOM 4981 C CA . PHE A 1 642 ? 5.759 -2.266 -38.977 1.00 90.75 642 PHE A CA 1
ATOM 4982 C C . PHE A 1 642 ? 7.049 -2.725 -39.676 1.00 90.75 642 PHE A C 1
ATOM 4984 O O . PHE A 1 642 ? 7.013 -3.109 -40.850 1.00 90.75 642 PHE A O 1
ATOM 4991 N N . ASP A 1 643 ? 8.176 -2.699 -38.961 1.00 91.75 643 ASP A N 1
ATOM 4992 C CA . ASP A 1 643 ? 9.457 -3.241 -39.418 1.00 91.75 643 ASP A CA 1
ATOM 4993 C C . ASP A 1 643 ? 9.462 -4.779 -39.254 1.00 91.75 643 ASP A C 1
ATOM 4995 O O . ASP A 1 643 ? 9.412 -5.283 -38.126 1.00 91.75 643 ASP A O 1
ATOM 4999 N N . PRO A 1 644 ? 9.548 -5.572 -40.342 1.00 91.12 644 PRO A N 1
ATOM 5000 C CA . PRO A 1 644 ? 9.545 -7.036 -40.261 1.00 91.12 644 PRO A CA 1
ATOM 5001 C C . PRO A 1 644 ? 10.792 -7.616 -39.572 1.00 91.12 644 PRO A C 1
ATOM 5003 O O . PRO A 1 644 ? 10.832 -8.805 -39.254 1.00 91.12 644 PRO A O 1
ATOM 5006 N N . THR A 1 645 ? 11.825 -6.802 -39.332 1.00 92.06 645 THR A N 1
ATOM 5007 C CA . THR A 1 645 ? 12.992 -7.183 -38.528 1.00 92.06 645 THR A CA 1
ATOM 5008 C C . THR A 1 645 ? 12.771 -6.994 -37.024 1.00 92.06 645 THR A C 1
ATOM 5010 O O . THR A 1 645 ? 13.552 -7.531 -36.231 1.00 92.06 645 THR A O 1
ATOM 5013 N N . VAL A 1 646 ? 11.710 -6.274 -36.638 1.00 91.69 646 VAL A N 1
ATOM 5014 C CA . VAL A 1 646 ? 11.284 -6.022 -35.253 1.00 91.69 646 VAL A CA 1
ATOM 5015 C C . VAL A 1 646 ? 10.055 -6.852 -34.899 1.00 91.69 646 VAL A C 1
ATOM 5017 O O . VAL A 1 646 ? 10.010 -7.407 -33.805 1.00 91.69 646 VAL A O 1
ATOM 5020 N N . VAL A 1 647 ? 9.084 -6.997 -35.803 1.00 92.56 647 VAL A N 1
ATOM 5021 C CA . VAL A 1 647 ? 7.831 -7.727 -35.552 1.00 92.56 647 VAL A CA 1
ATOM 5022 C C . VAL A 1 647 ? 7.662 -8.889 -36.528 1.00 92.56 647 VAL A C 1
ATOM 5024 O O . VAL A 1 647 ? 7.823 -8.739 -37.735 1.00 92.56 647 VAL A O 1
ATOM 5027 N N . SER A 1 648 ? 7.279 -10.059 -36.009 1.00 91.31 648 SER A N 1
ATOM 5028 C CA . SER A 1 648 ? 6.899 -11.227 -36.813 1.00 91.31 648 SER A CA 1
ATOM 5029 C C . SER A 1 648 ? 5.496 -11.725 -36.476 1.00 91.31 648 SER A C 1
ATOM 5031 O O . SER A 1 648 ? 5.161 -11.984 -35.315 1.00 91.31 648 SER A O 1
ATOM 5033 N N . CYS A 1 649 ? 4.697 -11.934 -37.518 1.00 85.56 649 CYS A N 1
ATOM 5034 C CA . CYS A 1 649 ? 3.397 -12.585 -37.450 1.00 85.56 649 CYS A CA 1
ATOM 5035 C C . CYS A 1 649 ? 3.580 -14.097 -37.592 1.00 85.56 649 CYS A C 1
ATOM 5037 O O . CYS A 1 649 ? 4.076 -14.570 -38.610 1.00 85.56 649 CYS A O 1
ATOM 5039 N N . THR A 1 650 ? 3.220 -14.866 -36.561 1.00 70.12 650 THR A N 1
ATOM 5040 C CA . THR A 1 650 ? 3.560 -16.301 -36.492 1.00 70.12 650 THR A CA 1
ATOM 5041 C C . THR A 1 650 ? 2.489 -17.248 -37.035 1.00 70.12 650 THR A C 1
ATOM 5043 O O . THR A 1 650 ? 2.778 -18.432 -37.169 1.00 70.12 650 THR A O 1
ATOM 5046 N N . ASN A 1 651 ? 1.300 -16.753 -37.398 1.00 66.44 651 ASN A N 1
ATOM 5047 C CA . ASN A 1 651 ? 0.204 -17.578 -37.917 1.00 66.44 651 ASN A CA 1
ATOM 5048 C C . ASN A 1 651 ? -0.111 -17.219 -39.385 1.00 66.44 651 ASN A C 1
ATOM 5050 O O . ASN A 1 651 ? -0.687 -16.159 -39.623 1.00 66.44 651 ASN A O 1
ATOM 5054 N N . PRO A 1 652 ? 0.201 -18.096 -40.363 1.00 52.16 652 PRO A N 1
ATOM 5055 C CA . PRO A 1 652 ? -0.001 -17.843 -41.798 1.00 52.16 652 PRO A CA 1
ATOM 5056 C C . PRO A 1 652 ? -1.457 -17.624 -42.249 1.00 52.16 652 PRO A C 1
ATOM 5058 O O . PRO A 1 652 ? -1.676 -17.268 -43.400 1.00 52.16 652 PRO A O 1
ATOM 5061 N N . GLY A 1 653 ? -2.446 -17.851 -41.377 1.00 58.72 653 GLY A N 1
ATOM 5062 C CA . GLY A 1 653 ? -3.873 -17.677 -41.677 1.00 58.72 653 GLY A CA 1
ATOM 5063 C C . GLY A 1 653 ? -4.579 -16.587 -40.867 1.00 58.72 653 GLY A C 1
ATOM 5064 O O . GLY A 1 653 ? -5.783 -16.417 -41.030 1.00 58.72 653 GLY A O 1
ATOM 5065 N N . ASP A 1 654 ? -3.871 -15.871 -39.985 1.00 64.06 654 ASP A N 1
ATOM 5066 C CA . ASP A 1 654 ? -4.473 -14.843 -39.129 1.00 64.06 654 ASP A CA 1
ATOM 5067 C C . ASP A 1 654 ? -3.992 -13.453 -39.554 1.00 64.06 654 ASP A C 1
ATOM 5069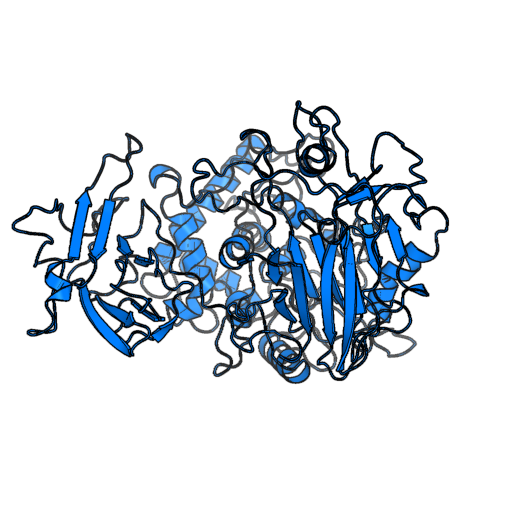 O O . ASP A 1 654 ? -2.950 -12.948 -39.131 1.00 64.06 654 ASP A O 1
ATOM 5073 N N . ASP A 1 655 ? -4.786 -12.841 -40.428 1.00 70.06 655 ASP A N 1
ATOM 5074 C CA . ASP A 1 655 ? -4.547 -11.529 -41.028 1.00 70.06 655 ASP A CA 1
ATOM 5075 C C . ASP A 1 655 ? -4.453 -10.389 -40.003 1.00 70.06 655 ASP A C 1
ATOM 5077 O O . ASP A 1 655 ? -4.048 -9.285 -40.350 1.00 70.06 655 ASP A O 1
ATOM 5081 N N . TRP A 1 656 ? -4.813 -10.625 -38.741 1.00 76.69 656 TRP A N 1
ATOM 5082 C CA . TRP A 1 656 ? -4.871 -9.596 -37.705 1.00 76.69 656 TRP A CA 1
ATOM 5083 C C . TRP A 1 656 ? -3.514 -8.889 -37.496 1.00 76.69 656 TRP A C 1
ATOM 5085 O O . TRP A 1 656 ? -3.448 -7.671 -37.326 1.00 76.69 656 TRP A O 1
ATOM 5095 N N . CYS A 1 657 ? -2.418 -9.649 -37.552 1.00 79.19 657 CYS A N 1
ATOM 5096 C CA . CYS A 1 657 ? -1.089 -9.159 -37.199 1.00 79.19 657 CYS A CA 1
ATOM 5097 C C . CYS A 1 657 ? -0.518 -8.198 -38.258 1.00 79.19 657 CYS A C 1
ATOM 5099 O O . CYS A 1 657 ? 0.288 -7.330 -37.927 1.00 79.19 657 CYS A O 1
ATOM 5101 N N . LYS A 1 658 ? -1.005 -8.248 -39.509 1.00 78.25 658 LYS A N 1
ATOM 5102 C CA . LYS A 1 658 ? -0.621 -7.282 -40.559 1.00 78.25 658 LYS A CA 1
ATOM 5103 C C . LYS A 1 658 ? -1.083 -5.852 -40.260 1.00 78.25 658 LYS A C 1
ATOM 5105 O O . LYS A 1 658 ? -0.623 -4.906 -40.893 1.00 78.25 658 LYS A O 1
ATOM 5110 N N . TYR A 1 659 ? -1.994 -5.699 -39.299 1.00 81.25 659 TYR A N 1
ATOM 5111 C CA . TYR A 1 659 ? -2.522 -4.414 -38.863 1.00 81.25 659 TYR A CA 1
ATOM 5112 C C . TYR A 1 659 ? -1.836 -3.861 -37.609 1.00 81.25 659 TYR A C 1
ATOM 5114 O O . TYR A 1 659 ? -2.325 -2.888 -37.032 1.00 81.25 659 TYR A O 1
ATOM 5122 N N . ILE A 1 660 ? -0.726 -4.458 -37.167 1.00 88.44 660 ILE A N 1
ATOM 5123 C CA . ILE A 1 660 ? 0.135 -3.846 -36.152 1.00 88.44 660 ILE A CA 1
ATOM 5124 C C . ILE A 1 660 ? 0.723 -2.560 -36.727 1.00 88.44 660 ILE A C 1
ATOM 5126 O O . ILE A 1 660 ? 1.278 -2.558 -37.816 1.00 88.44 660 ILE A O 1
ATOM 5130 N N . VAL A 1 661 ? 0.604 -1.467 -35.987 1.00 89.75 661 VAL A N 1
ATOM 5131 C CA . VAL A 1 661 ? 1.220 -0.180 -36.286 1.00 89.75 661 VAL A CA 1
ATOM 5132 C C . VAL A 1 661 ? 2.374 0.022 -35.320 1.00 89.75 661 VAL A C 1
ATOM 5134 O O . VAL A 1 661 ? 2.170 0.114 -34.104 1.00 89.75 661 VAL A O 1
ATOM 5137 N N . GLU A 1 662 ? 3.571 0.126 -35.880 1.00 91.50 662 GLU A N 1
ATOM 5138 C CA . GLU A 1 662 ? 4.781 0.490 -35.160 1.00 91.50 662 GLU A CA 1
ATOM 5139 C C . GLU A 1 662 ? 5.049 1.995 -35.268 1.00 91.50 662 GLU A C 1
ATOM 5141 O O . GLU A 1 662 ? 4.927 2.611 -36.337 1.00 91.50 662 GLU A O 1
ATOM 5146 N N . ARG A 1 663 ? 5.460 2.590 -34.149 1.00 88.81 663 ARG A N 1
ATOM 5147 C CA . ARG A 1 663 ? 6.109 3.901 -34.118 1.00 88.81 663 ARG A CA 1
ATOM 5148 C C . ARG A 1 663 ? 7.365 3.800 -33.263 1.00 88.81 663 ARG A C 1
ATOM 5150 O O . ARG A 1 663 ? 7.283 3.480 -32.081 1.00 88.81 663 ARG A O 1
ATOM 5157 N N . ALA A 1 664 ? 8.506 4.122 -33.860 1.00 88.25 664 ALA A N 1
ATOM 5158 C CA . ALA A 1 664 ? 9.809 4.088 -33.216 1.00 88.25 664 ALA A CA 1
ATOM 5159 C C . ALA A 1 664 ? 10.564 5.390 -33.507 1.00 88.25 664 ALA A C 1
ATOM 5161 O O . ALA A 1 664 ? 11.084 5.593 -34.604 1.00 88.25 664 ALA A O 1
ATOM 5162 N N . GLN A 1 665 ? 10.575 6.295 -32.532 1.00 85.12 665 GLN A N 1
ATOM 5163 C CA . GLN A 1 665 ? 11.179 7.619 -32.620 1.00 85.12 665 GLN A CA 1
ATOM 5164 C C . GLN A 1 665 ? 12.060 7.881 -31.399 1.00 85.12 665 GLN A C 1
ATOM 5166 O O . GLN A 1 665 ? 11.566 7.966 -30.276 1.00 85.12 665 GLN A O 1
ATOM 5171 N N . LEU A 1 666 ? 13.365 8.035 -31.616 1.00 79.12 666 LEU A N 1
ATOM 5172 C CA . LEU A 1 666 ? 14.297 8.507 -30.598 1.00 79.12 666 LEU A CA 1
ATOM 5173 C C . LEU A 1 666 ? 14.290 10.027 -30.696 1.00 79.12 666 LEU A C 1
ATOM 5175 O O . LEU A 1 666 ? 14.551 10.587 -31.760 1.00 79.12 666 LEU A O 1
ATOM 5179 N N . LYS A 1 667 ? 13.935 10.696 -29.606 1.00 76.44 667 LYS A N 1
ATOM 5180 C CA . LYS A 1 667 ? 13.883 12.155 -29.565 1.00 76.44 667 LYS A CA 1
ATOM 5181 C C . LYS A 1 667 ? 14.970 12.687 -28.649 1.00 76.44 667 LYS A C 1
ATOM 5183 O O . LYS A 1 667 ? 15.419 11.987 -27.749 1.00 76.44 667 LYS A O 1
ATOM 5188 N N . ASP A 1 668 ? 15.382 13.923 -28.915 1.00 69.25 668 ASP A N 1
ATOM 5189 C CA . ASP A 1 668 ? 16.403 14.623 -28.141 1.00 69.25 668 ASP A CA 1
ATOM 5190 C C . ASP A 1 668 ? 15.927 14.835 -26.686 1.00 69.25 668 ASP A C 1
ATOM 5192 O O . ASP A 1 668 ? 15.002 15.633 -26.465 1.00 69.25 668 ASP A O 1
ATOM 5196 N N . PRO A 1 669 ? 16.540 14.156 -25.694 1.00 60.44 669 PRO A N 1
ATOM 5197 C CA . PRO A 1 669 ? 16.155 14.279 -24.290 1.00 60.44 669 PRO A CA 1
ATOM 5198 C C . PRO A 1 669 ? 16.419 15.680 -23.734 1.00 60.44 669 PRO A C 1
ATOM 5200 O O . PRO A 1 669 ? 15.687 16.129 -22.854 1.00 60.44 669 PRO A O 1
ATOM 5203 N N . LEU A 1 670 ? 17.403 16.407 -24.282 1.00 65.00 670 LEU A N 1
ATOM 5204 C CA . LEU A 1 670 ? 17.734 17.774 -23.861 1.00 65.00 670 LEU A CA 1
ATOM 5205 C C . LEU A 1 670 ? 16.630 18.770 -24.232 1.00 65.00 670 LEU A C 1
ATOM 5207 O O . LEU A 1 670 ? 16.499 19.820 -23.609 1.00 65.00 670 LEU A O 1
ATOM 5211 N N . LYS A 1 671 ? 15.797 18.422 -25.218 1.00 66.94 671 LYS A N 1
ATOM 5212 C CA . LYS A 1 671 ? 14.588 19.171 -25.588 1.00 66.94 671 LYS A CA 1
ATOM 5213 C C . LYS A 1 671 ? 13.338 18.679 -24.857 1.00 66.94 671 LYS A C 1
ATOM 5215 O O . LYS A 1 671 ? 12.237 19.056 -25.243 1.00 66.94 671 LYS A O 1
ATOM 5220 N N . GLN A 1 672 ? 13.498 17.813 -23.850 1.00 63.47 672 GLN A N 1
ATOM 5221 C CA . GLN A 1 672 ? 12.414 17.196 -23.072 1.00 63.47 672 GLN A CA 1
ATOM 5222 C C . GLN A 1 672 ? 11.399 16.422 -23.927 1.00 63.47 672 GLN A C 1
ATOM 5224 O O . GLN A 1 672 ? 10.261 16.182 -23.524 1.00 63.47 672 GLN A O 1
ATOM 5229 N N . ASN A 1 673 ? 11.810 15.995 -25.120 1.00 74.75 673 ASN A N 1
ATOM 5230 C CA . ASN A 1 673 ? 10.953 15.234 -26.006 1.00 74.75 673 ASN A CA 1
ATOM 5231 C C . ASN A 1 673 ? 11.038 13.751 -25.648 1.00 74.75 673 ASN A C 1
ATOM 5233 O O . ASN A 1 673 ? 12.102 13.142 -25.746 1.00 74.75 673 ASN A O 1
ATOM 5237 N N . LYS A 1 674 ? 9.900 13.160 -25.281 1.00 80.31 674 LYS A N 1
ATOM 5238 C CA . LYS A 1 674 ? 9.808 11.736 -24.940 1.00 80.31 674 LYS A CA 1
ATOM 5239 C C . LYS A 1 674 ? 10.104 10.860 -26.166 1.00 80.31 674 LYS A C 1
ATOM 5241 O O . LYS A 1 674 ? 9.506 11.115 -27.225 1.00 80.31 674 LYS A O 1
ATOM 5246 N N . PRO A 1 675 ? 10.978 9.839 -26.061 1.00 83.50 675 PRO A N 1
ATOM 5247 C CA . PRO A 1 675 ? 11.089 8.832 -27.105 1.00 83.50 675 PRO A CA 1
ATOM 5248 C C . PRO A 1 675 ? 9.754 8.089 -27.243 1.00 83.50 675 PRO A C 1
ATOM 5250 O O . PRO A 1 675 ? 8.865 8.182 -26.400 1.00 83.50 675 PRO A O 1
ATOM 5253 N N . THR A 1 676 ? 9.559 7.400 -28.357 1.00 85.19 676 THR A N 1
ATOM 5254 C CA . THR A 1 676 ? 8.321 6.663 -28.616 1.00 85.19 676 THR A CA 1
ATOM 5255 C C . THR A 1 676 ? 8.681 5.336 -29.243 1.00 85.19 676 THR A C 1
ATOM 5257 O O . THR A 1 676 ? 9.164 5.323 -30.366 1.00 85.19 676 THR A O 1
ATOM 5260 N N . PHE A 1 677 ? 8.443 4.240 -28.531 1.00 90.06 677 PHE A N 1
ATOM 5261 C CA . PHE A 1 677 ? 8.603 2.877 -29.034 1.00 90.06 677 PHE A CA 1
ATOM 5262 C C . PHE A 1 677 ? 7.303 2.136 -28.760 1.00 90.06 677 PHE A C 1
ATOM 5264 O O . PHE A 1 677 ? 7.104 1.598 -27.673 1.00 90.06 677 PHE A O 1
ATOM 5271 N N . THR A 1 678 ? 6.376 2.186 -29.712 1.00 91.06 678 THR A N 1
ATOM 5272 C CA . THR A 1 678 ? 5.028 1.652 -29.533 1.00 91.06 678 THR A CA 1
ATOM 5273 C C . THR A 1 678 ? 4.681 0.643 -30.613 1.00 91.06 678 THR A C 1
ATOM 5275 O O . THR A 1 678 ? 4.941 0.856 -31.798 1.00 91.06 678 THR A O 1
ATOM 5278 N N . LEU A 1 679 ? 4.039 -0.439 -30.187 1.00 91.56 679 LEU A N 1
ATOM 5279 C CA . LEU A 1 679 ? 3.327 -1.377 -31.040 1.00 91.56 679 LEU A CA 1
ATOM 5280 C C . LEU A 1 679 ? 1.858 -1.322 -30.644 1.00 91.56 679 LEU A C 1
ATOM 5282 O O . LEU A 1 679 ? 1.482 -1.664 -29.524 1.00 91.56 679 LEU A O 1
ATOM 5286 N N . SER A 1 680 ? 1.022 -0.868 -31.564 1.00 87.44 680 SER A N 1
ATOM 5287 C CA . SER A 1 680 ? -0.427 -0.847 -31.378 1.00 87.44 680 SER A CA 1
ATOM 5288 C C . SER A 1 680 ? -1.060 -1.749 -32.411 1.00 87.44 680 SER A C 1
ATOM 5290 O O . SER A 1 680 ? -0.651 -1.741 -33.568 1.00 87.44 680 SER A O 1
ATOM 5292 N N . THR A 1 681 ? -2.040 -2.548 -32.027 1.00 79.81 681 THR A N 1
ATOM 5293 C CA . THR A 1 681 ? -2.770 -3.351 -33.007 1.00 79.81 681 THR A CA 1
ATOM 5294 C C . THR A 1 681 ? -4.021 -2.582 -33.427 1.00 79.81 681 THR A C 1
ATOM 5296 O O . THR A 1 681 ? -4.617 -1.879 -32.612 1.00 79.81 681 THR A O 1
ATOM 5299 N N . ARG A 1 682 ? -4.408 -2.603 -34.710 1.00 68.88 682 ARG A N 1
ATOM 5300 C CA . ARG A 1 682 ? -5.703 -2.021 -35.114 1.00 68.88 682 ARG A CA 1
ATOM 5301 C C . ARG A 1 682 ? -6.840 -2.991 -34.822 1.00 68.88 682 ARG A C 1
ATOM 5303 O O . ARG A 1 682 ? -6.619 -4.182 -34.616 1.00 68.88 682 ARG A O 1
ATOM 5310 N N . LYS A 1 683 ? -8.062 -2.458 -34.887 1.00 56.50 683 LYS A N 1
ATOM 5311 C CA . LYS A 1 683 ? -9.303 -3.222 -34.811 1.00 56.50 683 LYS A CA 1
ATOM 5312 C C . LYS A 1 683 ? -9.272 -4.416 -35.774 1.00 56.50 683 LYS A C 1
ATOM 5314 O O . LYS A 1 683 ? -9.217 -4.174 -36.982 1.00 56.50 683 LYS A O 1
ATOM 5319 N N . PRO A 1 684 ? -9.284 -5.674 -35.293 1.00 51.25 684 PRO A N 1
ATOM 5320 C CA . PRO A 1 684 ? -9.501 -6.807 -36.177 1.00 51.25 684 PRO A CA 1
ATOM 5321 C C . PRO A 1 684 ? -10.923 -6.701 -36.745 1.00 51.25 684 PRO A C 1
ATOM 5323 O O . PRO A 1 684 ? -11.877 -6.422 -36.014 1.00 51.25 684 PRO A O 1
ATOM 5326 N N . ASN A 1 685 ? -11.029 -6.807 -38.070 1.00 48.28 685 ASN A N 1
ATOM 5327 C CA . ASN A 1 685 ? -12.277 -6.627 -38.822 1.00 48.28 685 ASN A CA 1
ATOM 5328 C C . ASN A 1 685 ? -13.252 -7.793 -38.697 1.00 48.28 685 ASN A C 1
ATOM 5330 O O . ASN A 1 685 ? -12.771 -8.940 -38.577 1.00 48.28 685 ASN A O 1
#

Sequence (685 aa):
MSLSALAVASLSTFASVANAAEDKPGIAPPNCTAPNDKECYKEIRIVNNTNATVYAIIQGSIQLTEAMNNCIGDVWLQRALANPTKCFPVKSDYYIYVNPKTGIKKGETASVMLPWWTKLDQVKDKAADEYVDWWRGARIYLFDDQTALNDSYTINSGNKGKQVFPVAGNGPSPKCAPASGTNKCVPAELGVYRIQPTIIGSAIRTQTPFQLNEWTFANVLSVSNGGTLIDLNVGYNVSNVDQLYLPVALAPIRPTNDVGFMGSVMGVDEFRKRLVAFTGANADQTNATKWPIYNNPINAQTKKRRYPNAGIRVPSTLTAFNYYMEPAFVDGDTKLPEIIPLSKPFDRTKLPTDFRAIEVNWQNCTTAPYTNCQPGMKDWYLPIKKAMDDSYKIYLAKCFKATSSPKFMRPDPPSMLPELETYMRFLHGWVPFRVDNVGAGGACTTAMVPDLPLTEQPPDKNGMAPVNYMTIQYDFDKFGTKGIQRFNPYSQLIHGKVADGYLDMSAYAFSIDDHESFQSFAGSGLILAVGGPTGLPLNKRVPQKLPPYYDWYTAAVTPGYLKGDTGWAAYGICSETADKEFPTEDGGVMGIDPRTAVAPCPITFKDKTGKLYKFKILKFSTAGTMPFQIWPQFTSTPANQFDPTVVSCTNPGDDWCKYIVERAQLKDPLKQNKPTFTLSTRKPN

Secondary structure (DSSP, 8-state):
--HHHHHGGG-S------S----PPPPPPP---STT-GGGEEEEEEEE-SSS-BEEEEEEPP--SEETTTEES-HHHHHHTT-TT------S-EEEEESTTT-B-TT-EEEEEEESEEEBS--SSTTS-SEEE-SSSEEEEEES-HHHHHHHHHHHHT-TT-B--B-TTSS---EEPPP-TTB---GGG-EEEEPPPPTTS-SS-TTS--EEEEEES-EE--GGGTT-EEE--EEEEEE-SSEE-S-EEEEEE-SS----BEE----HHHHHHHHHHHHT--TT--S--SS-EE--PBPTTT--BSSTT----EE-HHHHHHHHH-HHHHHSSTTS-SEE---SS--GGGS-HHHHHHHHHHHHHHSSS--SPPTTTHHHHHHHHHHHHHHHHHHHHHT--TTTS-GGGS-BTTTTBPPHHHHHHHHHHT--S----SSSS----TTTSPPPP-TTS-TTTTTTHHHHHHHHHTHHHHT---GGG-S-HHHHHHHS-GGGTS---BSB-STTHHHHH-EEE--SEEEEEESSSTT-S-SSBPPPPPPPP-TTT-EEEEPPPPSSS--EEEEEES-SS--EE-SSTT---EEE-TTTPPSSEEEEEEETT--EEEEEE------SSSSP--S--EE--SS-SS-TTTEE---TT-GGGGGEEEEEE---GGGTPPPEEEEEE----